Protein 2P6P (pdb70)

Radius of gyration: 27.13 Å; Cα contacts (8 Å, |Δi|>4): 1591; chains: 2; bounding box: 66×63×82 Å

Sequence (758 aa):
MRILFVAAGSPATVFALAPLATAARNAGHQVVMAANQDMGPVVTGVGLPAVATTDLPIRHFITTDREGRPEAIPSDPVAQARFTGRWFARMAASSLPRMLDFSRAWRPDLIVGGTMSYVAPLLALHLGVPHARQTWDAVDADGIHPGADAELRPELSELGLERLPAPDLFIDICPPSLRPANAAPARMMRHVATSRQCPLEPWMYTRDTRQRVLVTSGSRVAKESYDRNFDFLRGLAKDLVRWDVELIVAAPDTVAEALRAEVPQARVGWTPLDVVAPTCDLLVHHAGGVSTLTGLSAGVPQLLIPKGSVLEAPARRVADYGAAIALLPGEDSTEAIADSCQELQAKDTYARRAQDLSREISGMPLPATVVTALEQLAHHHHMRILFVAAGSPATVFALAPLATAARNAGHQVVMAANQDMGPVVTGVGLPAVATTDLPIRHFITTDREGRPEAIPSDPVAQARFTGRWFARMAASSLPRMLDFSRAWRPDLIVGGTMSYVAPLLALHLGVPHARQTWDAVDADGIHPGADAELRPELSELGLERLPAPDLFIDICPPSLRPANAAPARMMRHVATSRRQCPLEPWMYTRDTRQRVLVTSGDRNFDFLRGLAKDLVRWDVELIVAAPDTVAEALRAEVPQARVGWTPLDVVAPTCDLLVHHAGGVSTLTGLSAGVPQLLIPKGSVLEAPARRVADYGAAIALLPGEDSTEAIADSCQELQAKDDTYARRAQDLSREISGMPLPATVVTALEQLAHHHHHHH

CATH classification: 3.40.50.2000 (+1 more: 3.40.50.2000)

Foldseek 3Di:
DEEEEEFEFFLLSLQLCLQLQVLLVVVVYHYAYEYAPVCQCFNVLSPHHYHHLYPDHLVQLLQAAPVGDGDDQDDPLLSNLLSLLLSLLVSLVVSQVVVLVVCVVRVGLEYEYEPSNVVQLLSCLVPVHAYEYEYSAQFDNPSNQVSNLVNCCVSQVVSVHSGRDDHPAYEYQHQPLLHDPPDDDHQYAFRAGDGRADPDDCVLPDDDPAAEEEEEAQHLDPDGPFDWDDPLVLLQLVLCVVVVHAYEYAYHPVSQVVVCVSRVVHHGDHDGCLSRLLVHQEYETQQDRHNVSSNLLSLHAYEHEHGGSSRQSSVVSLVVLPQYHYQYPPRDDSVSVSVRCVCSNPPCSNSVSSVVSSVSSVPRHHSSVCSVVRVVSSVVSD/DEEEEEFEQALLSLQLCLQLQVLLVVVVYHYEYEYAPVCCVSNVLSPHHYDHLYPDHLVVQQFADPVGHGDDQDDDLLSNLLSQLLSLLSSLVVSLVVVLVVCVVRVGQEYEYEPSNVVRLLSCLVSVHAYEYEYSAQFDSVSNQVSSLVNCCVSQVVSVHRGRDDGLAYEYQDQPLLHDPPDDDHQYAFRQGDFRDDPDDPVLQDDDPAAEEEEEQLVCSQVVCLLVLVVCVVVVHAYEYEDDPVCQVVSCVSRVSHHGDDDRCSRRLLVHQEYENAAHRDHVSSNLLSLHAYEYEYDGSSVQVSQVSCVVLPQYHYQYPPRPDVVNVNVRVVCSNDPDSNSVSSPVSSVSSVPIHYSSVVSVVVVVSSCVSPPD

InterPro domains:
  IPR002213 UDP-glucuronosyl/UDP-glucosyltransferase [cd03784] (1-361)
  IPR010610 Erythromycin biosynthesis protein CIII-like, C-terminal domain [PF06722] (225-364)
  IPR048284 Erythromycin biosynthesis protein CIII-like, N-terminal domain [PF21036] (10-205)
  IPR050426 Glycosyltransferase 28 [PTHR48050] (255-361)

B-factor: mean 30.1, std 6.93, range [12.43, 59.09]

Secondary structure (DSSP, 8-state):
-EEEEE--SSHHHHHHHHHHHHHHHHTT-EEEEEE-GGGHHHHHHTT--EEES-SS-HHHHHHB-TTS-B-PPP-SHHHHHHHHHHHHHHHHHHHHHHHHHHHHHH--SEEEEETT-THHHHHHHHHT--EEEE--SS---TTTHHHHHHHTHHHHHHTT-SSPPPPSEEEE-S-GGGS-TTSPP-EE----------B--HHHH---SS-EEEEE-SSSSS--SS----TTHHHHHHHHHTTT-EEEEE--HHHHHHHHHH-TTSEEE---HHHHGGG-SEEEE-S-TTHHHHHHHTT--EEE---SHHHHHHHHHHHHHTSEEE--TT---HHHHHHHHHHHHH-HHHHHHHHHHHHHHHTSPPHHHHHHHHHHHHHHH-/-EEEEE--SSHHHHHHHHHHHHHHHHTT-EEEEEE-GGGHHHHHTTT--EEES-SS-GGGGSPB-TTSPBPPPPSSHHHHHHHHHHHHHHHHHHHHHHHHHHHHHH--SEEEEETT-THHHHHHHHHT--EEEE-SSS---TTTHHHHHHHTHHHHHHTT-SSPPPPSEEEE-S-GGGS-SS----EE----------B--GGGG---SS-EEEEEE--HHHHHHHHHHHHHHHTT-EEEEE--HHHHHHHHHH-TTSEES---HHHHGGG-SEEEEEES-S-HHHHHHHT--EEEEE-SHHHHHHHHHHHHHTSEEE--TTT--HHHHHHHHHHHHH-HHHHHHHHHHHHHHHTSPPHHHHHHHHHHHHHHHH--

Solvent-accessible surface area: 30143 Å² total; per-residue (Å²): 62,72,0,0,0,2,2,5,1,1,0,8,8,0,4,5,0,0,5,0,0,1,5,0,19,3,12,27,23,61,9,1,0,0,1,2,99,54,0,10,72,8,0,19,7,1,7,0,10,3,16,28,8,10,71,72,56,2,160,72,7,31,50,26,27,98,119,59,135,126,47,89,95,40,103,83,86,92,35,33,10,93,4,18,0,60,11,9,0,8,12,6,11,60,3,12,86,105,0,21,99,18,3,142,56,13,180,10,41,0,0,0,0,2,8,15,6,1,4,0,2,0,0,11,72,60,47,62,21,0,6,0,19,0,13,16,24,18,28,39,17,105,17,1,47,53,4,0,19,53,29,0,139,80,26,1,67,143,48,69,61,139,163,19,50,87,32,76,26,38,0,11,3,7,0,61,60,5,63,37,116,116,36,55,130,35,105,78,2,40,7,8,23,6,5,84,24,33,91,21,95,86,32,6,18,60,125,74,143,99,59,5,0,1,0,1,2,13,1,51,30,88,60,13,44,24,106,40,68,14,102,25,0,102,12,4,1,129,47,8,76,192,102,91,10,14,12,2,1,1,0,8,107,116,51,1,107,55,5,107,82,102,1,91,103,18,109,19,19,53,8,1,9,19,18,0,0,43,14,10,59,0,0,0,4,3,11,1,22,14,4,21,5,4,0,0,28,33,9,5,8,0,0,0,3,0,59,29,20,32,15,41,53,16,2,80,67,5,24,113,46,18,0,2,31,6,14,28,83,82,73,46,53,70,115,28,8,19,86,10,0,88,61,6,19,68,117,121,66,28,28,125,60,0,83,27,0,23,144,46,2,57,65,8,51,50,0,28,68,0,4,65,6,0,60,90,22,5,139,137,99,120,61,50,0,0,0,2,2,4,9,47,35,32,13,0,32,9,0,0,3,0,0,0,4,0,19,3,11,25,22,58,7,5,0,0,1,3,94,81,22,10,96,8,0,24,20,2,2,0,11,3,17,25,11,14,78,90,59,25,168,130,20,32,69,62,50,246,144,42,171,91,78,86,114,50,103,72,85,108,28,28,11,98,32,23,0,87,42,26,0,49,16,5,23,67,5,14,89,109,1,20,103,15,0,128,24,11,148,5,55,0,0,0,0,2,10,14,8,1,5,0,4,0,0,3,64,61,45,46,30,5,9,0,19,0,11,29,36,25,27,83,11,93,34,4,45,59,0,0,16,20,43,0,89,81,43,0,70,140,47,69,62,118,151,20,56,86,30,86,32,48,0,10,3,5,0,69,61,6,39,48,116,121,29,57,128,25,91,38,2,40,13,11,19,15,11,133,24,26,73,20,64,81,34,1,47,71,95,70,144,77,82,1,1,0,1,7,6,46,134,199,52,42,99,28,4,85,31,5,0,78,24,10,32,185,174,99,12,12,3,0,1,24,14,76,126,127,41,7,131,47,0,93,80,69,0,95,115,7,112,9,13,180,26,6,24,21,21,0,2,60,30,9,43,0,0,0,12,16,26,29,49,40,20,32,0,12,0,0,31,29,12,5,12,0,0,4,0,9,75,25,21,33,54,36,66,22,4,137,106,2,30,127,60,13,0,2,28,17,15,23,70,82,86,36,53,82,122,29,15,33,86,10,8,89,69,4,44,77,106,82,70,44,37,140,73,0,98,35,0,26,151,46,1,54,70,14,58,53,0,29,64,0,3,62,5,0,61,80,34,8,93,119,87,112,91,213

Organism: Streptomyces fradiae (NCBI:txid1906)

Structure (mmCIF, N/CA/C/O backbone):
data_2P6P
#
_entry.id   2P6P
#
_cell.length_a   65.872
_cell.length_b   78.904
_cell.length_c   133.958
_cell.angle_alpha   90.00
_cell.angle_beta   90.00
_cell.angle_gamma   90.00
#
_symmetry.space_group_name_H-M   'P 21 21 21'
#
loop_
_entity.id
_entity.type
_entity.pdbx_description
1 polymer 'Glycosyl transferase'
2 non-polymer GLYCEROL
3 water water
#
loop_
_atom_site.group_PDB
_atom_site.id
_atom_site.type_symbol
_atom_site.label_atom_id
_atom_site.label_alt_id
_atom_site.label_comp_id
_atom_site.label_asym_id
_atom_site.label_entity_id
_atom_site.label_seq_id
_atom_site.pdbx_PDB_ins_code
_atom_site.Cartn_x
_atom_site.Cartn_y
_atom_site.Cartn_z
_atom_site.occupancy
_atom_site.B_iso_or_equiv
_atom_site.auth_seq_id
_atom_site.auth_comp_id
_atom_site.auth_asym_id
_atom_site.auth_atom_id
_atom_site.pdbx_PDB_model_num
ATOM 1 N N . MET A 1 1 ? 40.102 18.745 73.233 1.00 29.54 1 MET A N 1
ATOM 2 C CA . MET A 1 1 ? 41.108 18.934 72.149 1.00 31.26 1 MET A CA 1
ATOM 3 C C . MET A 1 1 ? 41.575 20.395 72.095 1.00 29.22 1 MET A C 1
ATOM 4 O O . MET A 1 1 ? 41.047 21.257 72.819 1.00 28.11 1 MET A O 1
ATOM 9 N N . ARG A 1 2 ? 42.571 20.643 71.247 1.00 26.70 2 ARG A N 1
ATOM 10 C CA . ARG A 1 2 ? 43.219 21.944 71.186 1.00 26.21 2 ARG A CA 1
ATOM 11 C C . ARG A 1 2 ? 42.791 22.634 69.911 1.00 25.20 2 ARG A C 1
ATOM 12 O O . ARG A 1 2 ? 43.030 22.104 68.828 1.00 24.37 2 ARG A O 1
ATOM 20 N N . ILE A 1 3 ? 42.142 23.800 70.023 1.00 25.78 3 ILE A N 1
ATOM 21 C CA . ILE A 1 3 ? 41.615 24.473 68.805 1.00 25.29 3 ILE A CA 1
ATOM 22 C C . ILE A 1 3 ? 42.193 25.874 68.666 1.00 25.66 3 ILE A C 1
ATOM 23 O O . ILE A 1 3 ? 42.133 26.693 69.591 1.00 25.58 3 ILE A O 1
ATOM 28 N N . LEU A 1 4 ? 42.777 26.133 67.510 1.00 25.22 4 LEU A N 1
ATOM 29 C CA . LEU A 1 4 ? 43.265 27.452 67.192 1.00 25.77 4 LEU A CA 1
ATOM 30 C C . LEU A 1 4 ? 42.215 28.151 66.316 1.00 26.20 4 LEU A C 1
ATOM 31 O O . LEU A 1 4 ? 41.895 27.694 65.191 1.00 27.49 4 LEU A O 1
ATOM 36 N N . PHE A 1 5 ? 41.631 29.215 66.858 1.00 26.50 5 PHE A N 1
ATOM 37 C CA . PHE A 1 5 ? 40.802 30.135 66.085 1.00 26.57 5 PHE A CA 1
ATOM 38 C C . PHE A 1 5 ? 41.646 31.240 65.508 1.00 26.43 5 PHE A C 1
ATOM 39 O O . PHE A 1 5 ? 42.554 31.722 66.176 1.00 27.92 5 PHE A O 1
ATOM 47 N N . VAL A 1 6 ? 41.345 31.653 64.282 1.00 26.32 6 VAL A N 1
ATOM 48 C CA . VAL A 1 6 ? 42.080 32.769 63.647 1.00 26.52 6 VAL A CA 1
ATOM 49 C C . VAL A 1 6 ? 41.083 33.818 63.163 1.00 26.21 6 VAL A C 1
ATOM 50 O O . VAL A 1 6 ? 40.320 33.571 62.210 1.00 26.23 6 VAL A O 1
ATOM 54 N N . ALA A 1 7 ? 41.075 34.975 63.814 1.00 26.02 7 ALA A N 1
ATOM 55 C CA . ALA A 1 7 ? 40.215 36.086 63.378 1.00 27.30 7 ALA A CA 1
ATOM 56 C C . ALA A 1 7 ? 41.049 36.919 62.368 1.00 27.46 7 ALA A C 1
ATOM 57 O O . ALA A 1 7 ? 41.731 36.350 61.496 1.00 28.70 7 ALA A O 1
ATOM 59 N N . ALA A 1 8 ? 41.025 38.232 62.439 1.00 27.79 8 ALA A N 1
ATOM 60 C CA . ALA A 1 8 ? 41.876 39.004 61.552 1.00 27.62 8 ALA A CA 1
ATOM 61 C C . ALA A 1 8 ? 42.214 40.329 62.243 1.00 28.52 8 ALA A C 1
ATOM 62 O O . ALA A 1 8 ? 42.567 40.326 63.429 1.00 29.27 8 ALA A O 1
ATOM 64 N N . GLY A 1 9 ? 42.063 41.453 61.550 1.00 26.91 9 GLY A N 1
ATOM 65 C CA . GLY A 1 9 ? 42.675 42.689 62.007 1.00 27.17 9 GLY A CA 1
ATOM 66 C C . GLY A 1 9 ? 41.715 43.760 62.482 1.00 27.76 9 GLY A C 1
ATOM 67 O O . GLY A 1 9 ? 42.135 44.904 62.745 1.00 27.46 9 GLY A O 1
ATOM 68 N N . SER A 1 10 ? 40.430 43.412 62.580 1.00 26.94 10 SER A N 1
ATOM 69 C CA . SER A 1 10 ? 39.437 44.390 63.063 1.00 28.28 10 SER A CA 1
ATOM 70 C C . SER A 1 10 ? 38.512 43.757 64.102 1.00 27.22 10 SER A C 1
ATOM 71 O O . SER A 1 10 ? 38.329 42.513 64.102 1.00 28.60 10 SER A O 1
ATOM 74 N N . PRO A 1 11 ? 37.934 44.569 64.989 1.00 26.98 11 PRO A N 1
ATOM 75 C CA . PRO A 1 11 ? 37.144 43.938 66.072 1.00 26.83 11 PRO A CA 1
ATOM 76 C C . PRO A 1 11 ? 35.972 43.056 65.673 1.00 27.77 11 PRO A C 1
ATOM 77 O O . PRO A 1 11 ? 35.739 42.049 66.354 1.00 28.21 11 PRO A O 1
ATOM 81 N N . ALA A 1 12 ? 35.235 43.384 64.607 1.00 26.89 12 ALA A N 1
ATOM 82 C CA . ALA A 1 12 ? 34.123 42.533 64.192 1.00 28.12 12 ALA A CA 1
ATOM 83 C C . ALA A 1 12 ? 34.528 41.135 63.763 1.00 27.88 12 ALA A C 1
ATOM 84 O O . ALA A 1 12 ? 33.722 40.208 63.863 1.00 28.38 12 ALA A O 1
ATOM 86 N N . THR A 1 13 ? 35.779 40.972 63.313 1.00 27.87 13 THR A N 1
ATOM 87 C CA . THR A 1 13 ? 36.311 39.641 63.003 1.00 26.63 13 THR A CA 1
ATOM 88 C C . THR A 1 13 ? 36.455 38.749 64.270 1.00 27.19 13 THR A C 1
ATOM 89 O O . THR A 1 13 ? 36.208 37.537 64.225 1.00 27.53 13 THR A O 1
ATOM 93 N N . VAL A 1 14 ? 36.864 39.361 65.372 1.00 25.94 14 VAL A N 1
ATOM 94 C CA . VAL A 1 14 ? 36.892 38.692 66.686 1.00 25.97 14 VAL A CA 1
ATOM 95 C C . VAL A 1 14 ? 35.466 38.397 67.169 1.00 26.57 14 VAL A C 1
ATOM 96 O O . VAL A 1 14 ? 35.135 37.235 67.473 1.00 26.34 14 VAL A O 1
ATOM 100 N N . PHE A 1 15 ? 34.638 39.449 67.223 1.00 26.42 15 PHE A N 1
ATOM 101 C CA . PHE A 1 15 ? 33.264 39.350 67.719 1.00 27.06 15 PHE A CA 1
ATOM 102 C C . PHE A 1 15 ? 32.469 38.270 66.982 1.00 27.28 15 PHE A C 1
ATOM 103 O O . PHE A 1 15 ? 31.744 37.542 67.610 1.00 26.82 15 PHE A O 1
ATOM 111 N N . ALA A 1 16 ? 32.636 38.165 65.662 1.00 26.44 16 ALA A N 1
ATOM 112 C CA . ALA A 1 16 ? 31.908 37.171 64.858 1.00 27.46 16 ALA A CA 1
ATOM 113 C C . ALA A 1 16 ? 32.262 35.739 65.212 1.00 28.01 16 ALA A C 1
ATOM 114 O O . ALA A 1 16 ? 31.399 34.867 65.137 1.00 28.23 16 ALA A O 1
ATOM 116 N N . LEU A 1 17 ? 33.514 35.508 65.605 1.00 27.36 17 LEU A N 1
ATOM 117 C CA . LEU A 1 17 ? 34.021 34.159 65.885 1.00 28.57 17 LEU A CA 1
ATOM 118 C C . LEU A 1 17 ? 33.913 33.796 67.361 1.00 27.57 17 LEU A C 1
ATOM 119 O O . LEU A 1 17 ? 34.021 32.615 67.706 1.00 28.33 17 LEU A O 1
ATOM 124 N N . ALA A 1 18 ? 33.686 34.810 68.218 1.00 27.03 18 ALA A N 1
ATOM 125 C CA . ALA A 1 18 ? 33.721 34.6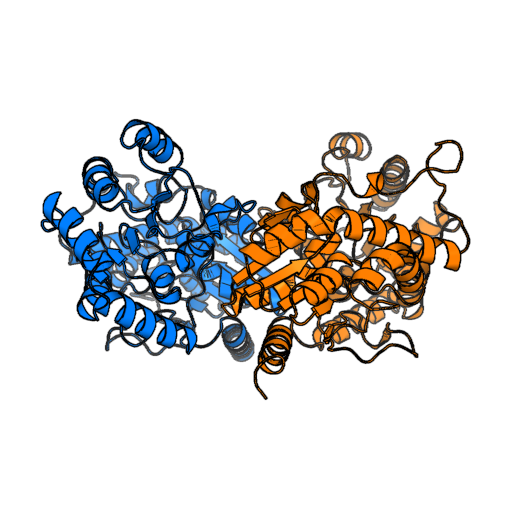12 69.678 1.00 26.77 18 ALA A CA 1
ATOM 126 C C . ALA A 1 18 ? 32.620 33.669 70.234 1.00 26.63 18 ALA A C 1
ATOM 127 O O . ALA A 1 18 ? 32.892 32.896 71.165 1.00 25.88 18 ALA A O 1
ATOM 129 N N . PRO A 1 19 ? 31.385 33.739 69.695 1.00 26.72 19 PRO A N 1
ATOM 130 C CA . PRO A 1 19 ? 30.385 32.774 70.186 1.00 26.27 19 PRO A CA 1
ATOM 131 C C . PRO A 1 19 ? 30.831 31.292 70.046 1.00 25.89 19 PRO A C 1
ATOM 132 O O . PRO A 1 19 ? 30.774 30.550 71.020 1.00 24.86 19 PRO A O 1
ATOM 136 N N . LEU A 1 20 ? 31.331 30.901 68.879 1.00 25.58 20 LEU A N 1
ATOM 137 C CA . LEU A 1 20 ? 31.761 29.516 68.674 1.00 26.53 20 LEU A CA 1
ATOM 138 C C . LEU A 1 20 ? 33.041 29.206 69.477 1.00 26.89 20 LEU A C 1
ATOM 139 O O . LEU A 1 20 ? 33.206 28.116 70.035 1.00 26.37 20 LEU A O 1
ATOM 144 N N . ALA A 1 21 ? 33.924 30.207 69.565 1.00 27.12 21 ALA A N 1
ATOM 145 C CA . ALA A 1 21 ? 35.199 30.054 70.260 1.00 26.47 21 ALA A CA 1
ATOM 146 C C . ALA A 1 21 ? 34.973 29.897 71.757 1.00 26.23 21 ALA A C 1
ATOM 147 O O . ALA A 1 21 ? 35.557 29.015 72.384 1.00 26.58 21 ALA A O 1
ATOM 149 N N . THR A 1 22 ? 34.077 30.699 72.331 1.00 25.52 22 THR A N 1
ATOM 150 C CA . THR A 1 22 ? 33.799 30.553 73.763 1.00 24.34 22 THR A CA 1
ATOM 151 C C . THR A 1 22 ? 32.931 29.334 74.016 1.00 23.65 22 THR A C 1
ATOM 152 O O . THR A 1 22 ? 33.044 28.703 75.030 1.00 24.57 22 THR A O 1
ATOM 156 N N . ALA A 1 23 ? 32.072 28.985 73.074 1.00 23.83 23 ALA A N 1
ATOM 157 C CA . ALA A 1 23 ? 31.294 27.742 73.233 1.00 22.83 23 ALA A CA 1
ATOM 158 C C . ALA A 1 23 ? 32.246 26.545 73.269 1.00 23.22 23 ALA A C 1
ATOM 159 O O . ALA A 1 23 ? 32.049 25.591 74.022 1.00 20.75 23 ALA A O 1
ATOM 161 N N . ALA A 1 24 ? 33.272 26.584 72.413 1.00 23.47 24 ALA A N 1
ATOM 162 C CA . ALA A 1 24 ? 34.280 25.498 72.432 1.00 24.27 24 ALA A CA 1
ATOM 163 C C . ALA A 1 24 ? 35.021 25.460 73.769 1.00 24.03 24 ALA A C 1
ATOM 164 O O . ALA A 1 24 ? 35.188 24.401 74.337 1.00 24.99 24 ALA A O 1
ATOM 166 N N . ARG A 1 25 ? 35.416 26.616 74.293 1.00 24.19 25 ARG A N 1
ATOM 167 C CA . ARG A 1 25 ? 36.047 26.700 75.609 1.00 24.60 25 ARG A CA 1
ATOM 168 C C . ARG A 1 25 ? 35.072 26.164 76.669 1.00 23.84 25 ARG A C 1
ATOM 169 O O . ARG A 1 25 ? 35.433 25.349 77.530 1.00 24.31 25 ARG A O 1
ATOM 177 N N . ASN A 1 26 ? 33.809 26.572 76.581 1.00 24.68 26 ASN A N 1
ATOM 178 C CA . ASN A 1 26 ? 32.780 26.063 77.529 1.00 24.62 26 ASN A CA 1
ATOM 179 C C . ASN A 1 26 ? 32.555 24.560 77.452 1.00 25.12 26 ASN A C 1
ATOM 180 O O . ASN A 1 26 ? 31.918 23.988 78.329 1.00 24.90 26 ASN A O 1
ATOM 185 N N . ALA A 1 27 ? 33.022 23.922 76.378 1.00 25.80 27 ALA A N 1
ATOM 186 C CA . ALA A 1 27 ? 32.891 22.443 76.229 1.00 25.20 27 ALA A CA 1
ATOM 187 C C . ALA A 1 27 ? 34.114 21.723 76.719 1.00 26.46 27 ALA A C 1
ATOM 188 O O . ALA A 1 27 ? 34.214 20.508 76.581 1.00 26.37 27 ALA A O 1
ATOM 190 N N . GLY A 1 28 ? 35.073 22.456 77.264 1.00 26.66 28 GLY A N 1
ATOM 191 C CA . GLY A 1 28 ? 36.230 21.791 77.871 1.00 27.08 28 GLY A CA 1
ATOM 192 C C . GLY A 1 28 ? 37.472 21.783 76.995 1.00 27.65 28 GLY A C 1
ATOM 193 O O . GLY A 1 28 ? 38.491 21.212 77.389 1.00 28.67 28 GLY A O 1
ATOM 194 N N . HIS A 1 29 ? 37.417 22.441 75.827 1.00 26.50 29 HIS A N 1
ATOM 195 C CA . HIS A 1 29 ? 38.562 22.427 74.898 1.00 26.39 29 HIS A CA 1
ATOM 196 C C . HIS A 1 29 ? 39.580 23.513 75.252 1.00 26.37 29 HIS A C 1
ATOM 197 O O . HIS A 1 29 ? 39.245 24.502 75.889 1.00 25.53 29 HIS A O 1
ATOM 204 N N . GLN A 1 30 ? 40.846 23.291 74.897 1.00 25.56 30 GLN A N 1
ATOM 205 C CA . GLN A 1 30 ? 41.848 24.347 75.027 1.00 25.69 30 GLN A CA 1
ATOM 206 C C . GLN A 1 30 ? 41.705 25.162 73.764 1.00 25.24 30 GLN A C 1
ATOM 207 O O . GLN A 1 30 ? 41.832 24.615 72.666 1.00 24.64 30 GLN A O 1
ATOM 213 N N . VAL A 1 31 ? 41.469 26.462 73.929 1.00 25.18 31 VAL A N 1
ATOM 214 C CA . VAL A 1 31 ? 41.147 27.359 72.823 1.00 26.17 31 VAL A CA 1
ATOM 215 C C . VAL A 1 31 ? 42.040 28.601 72.920 1.00 27.07 31 VAL A C 1
ATOM 216 O O . VAL A 1 31 ? 42.221 29.178 74.027 1.00 26.45 31 VAL A O 1
ATOM 220 N N . VAL A 1 32 ? 42.624 28.994 71.783 1.00 26.19 32 VAL A N 1
ATOM 221 C CA . VAL A 1 32 ? 43.359 30.260 71.683 1.00 26.85 32 VAL A CA 1
ATOM 222 C C . VAL A 1 32 ? 42.850 30.957 70.434 1.00 26.39 32 VAL A C 1
ATOM 223 O O . VAL A 1 32 ? 42.472 30.287 69.474 1.00 26.62 32 VAL A O 1
ATOM 227 N N . MET A 1 33 ? 42.877 32.277 70.428 1.00 25.55 33 MET A N 1
ATOM 228 C CA . MET A 1 33 ? 42.526 33.012 69.210 1.00 25.82 33 MET A CA 1
ATOM 229 C C . MET A 1 33 ? 43.659 33.887 68.714 1.00 25.11 33 MET A C 1
ATOM 230 O O . MET A 1 33 ? 44.162 34.748 69.446 1.00 25.42 33 MET A O 1
ATOM 235 N N . ALA A 1 34 ? 43.977 33.755 67.428 1.00 25.35 34 ALA A N 1
ATOM 236 C CA . ALA A 1 34 ? 45.063 34.516 66.823 1.00 24.84 34 ALA A CA 1
ATOM 237 C C . ALA A 1 34 ? 44.453 35.694 66.049 1.00 25.19 34 ALA A C 1
ATOM 238 O O . ALA A 1 34 ? 43.396 35.552 65.362 1.00 25.67 34 ALA A O 1
ATOM 240 N N . ALA A 1 35 ? 45.071 36.863 66.163 1.00 23.95 35 ALA A N 1
ATOM 241 C CA . ALA A 1 35 ? 44.573 38.067 65.438 1.00 25.93 35 ALA A CA 1
ATOM 242 C C . ALA A 1 35 ? 45.754 39.030 65.336 1.00 24.84 35 ALA A C 1
ATOM 243 O O . ALA A 1 35 ? 46.759 38.795 65.971 1.00 25.13 35 ALA A O 1
ATOM 245 N N . ASN A 1 36 ? 45.646 40.109 64.563 1.00 25.62 36 ASN A N 1
ATOM 246 C CA . ASN A 1 36 ? 46.740 41.101 64.577 1.00 25.41 36 ASN A CA 1
ATOM 247 C C . ASN A 1 36 ? 47.008 41.521 66.009 1.00 25.27 36 ASN A C 1
ATOM 248 O O . ASN A 1 36 ? 46.111 41.482 66.855 1.00 25.36 36 ASN A O 1
ATOM 253 N N . GLN A 1 37 ? 48.228 41.964 66.287 1.00 24.54 37 GLN A N 1
ATOM 254 C CA . GLN A 1 37 ? 48.615 42.346 67.639 1.00 24.81 37 GLN A CA 1
ATOM 255 C C . GLN A 1 37 ? 47.683 43.390 68.266 1.00 25.79 37 GLN A C 1
ATOM 256 O O . GLN A 1 37 ? 47.387 43.318 69.478 1.00 24.50 37 GLN A O 1
ATOM 262 N N . ASP A 1 38 ? 47.231 44.366 67.461 1.00 25.48 38 ASP A N 1
ATOM 263 C CA . ASP A 1 38 ? 46.375 45.430 68.003 1.00 26.42 38 ASP A CA 1
ATOM 264 C C . ASP A 1 38 ? 44.948 44.947 68.323 1.00 26.86 38 ASP A C 1
ATOM 265 O O . ASP A 1 38 ? 44.173 45.686 68.951 1.00 26.91 38 ASP A O 1
ATOM 270 N N . MET A 1 39 ? 44.605 43.717 67.902 1.00 25.83 39 MET A N 1
ATOM 271 C CA . MET A 1 39 ? 43.324 43.128 68.284 1.00 25.92 39 MET A CA 1
ATOM 272 C C . MET A 1 39 ? 43.459 42.339 69.585 1.00 26.37 39 MET A C 1
ATOM 273 O O . MET A 1 39 ? 42.485 41.750 70.069 1.00 26.05 39 MET A O 1
ATOM 278 N N . GLY A 1 40 ? 44.675 42.289 70.111 1.00 25.70 40 GLY A N 1
ATOM 279 C CA . GLY A 1 40 ? 44.961 41.545 71.346 1.00 26.49 40 GLY A CA 1
ATOM 280 C C . GLY A 1 40 ? 43.975 41.792 72.478 1.00 27.05 40 GLY A C 1
ATOM 281 O O . GLY A 1 40 ? 43.386 40.827 73.008 1.00 26.26 40 GLY A O 1
ATOM 282 N N . PRO A 1 41 ? 43.755 43.073 72.843 1.00 25.78 41 PRO A N 1
ATOM 283 C CA . PRO A 1 41 ? 42.791 43.372 73.901 1.00 26.32 41 PRO A CA 1
ATOM 284 C C . PRO A 1 41 ? 41.338 43.104 73.526 1.00 26.84 41 PRO A C 1
ATOM 285 O O . PRO A 1 41 ? 40.498 42.930 74.416 1.00 27.42 41 PRO A O 1
ATOM 289 N N . VAL A 1 42 ? 41.040 43.063 72.235 1.00 25.70 42 VAL A N 1
ATOM 290 C CA . VAL A 1 42 ? 39.716 42.689 71.787 1.00 26.95 42 VAL A CA 1
ATOM 291 C C . VAL A 1 42 ? 39.512 41.194 72.065 1.00 25.94 42 VAL A C 1
ATOM 292 O O . VAL A 1 42 ? 38.503 40.795 72.637 1.00 26.20 42 VAL A O 1
ATOM 296 N N . VAL A 1 43 ? 40.511 40.384 71.731 1.00 26.19 43 VAL A N 1
ATOM 297 C CA . VAL A 1 43 ? 40.465 38.953 71.988 1.00 26.04 43 VAL A CA 1
ATOM 298 C C . VAL A 1 43 ? 40.368 38.649 73.495 1.00 26.31 43 VAL A C 1
ATOM 299 O O . VAL A 1 43 ? 39.497 37.895 73.919 1.00 27.02 43 VAL A O 1
ATOM 303 N N . THR A 1 44 ? 41.229 39.250 74.308 1.00 25.59 44 THR A N 1
ATOM 304 C CA . THR A 1 44 ? 41.221 38.937 75.726 1.00 26.19 44 THR A CA 1
ATOM 305 C C . THR A 1 44 ? 39.936 39.498 76.381 1.00 27.85 44 THR A C 1
ATOM 306 O O . THR A 1 44 ? 39.453 38.922 77.377 1.00 27.85 44 THR A O 1
ATOM 310 N N . GLY A 1 45 ? 39.372 40.574 75.813 1.00 27.71 45 GLY A N 1
ATOM 311 C CA . GLY A 1 45 ? 38.090 41.144 76.277 1.00 29.38 45 GLY A CA 1
ATOM 312 C C . GLY A 1 45 ? 36.865 40.256 76.016 1.00 30.53 45 GLY A C 1
ATOM 313 O O . GLY A 1 45 ? 35.829 40.464 76.611 1.00 32.58 45 GLY A O 1
ATOM 314 N N . VAL A 1 46 ? 36.954 39.268 75.135 1.00 30.44 46 VAL A N 1
ATOM 315 C CA . VAL A 1 46 ? 35.849 38.300 74.984 1.00 30.68 46 VAL A CA 1
ATOM 316 C C . VAL A 1 46 ? 36.086 37.062 75.822 1.00 31.09 46 VAL A C 1
ATOM 317 O O . VAL A 1 46 ? 35.284 36.133 75.795 1.00 31.14 46 VAL A O 1
ATOM 321 N N . GLY A 1 47 ? 37.189 37.075 76.584 1.00 30.12 47 GLY A N 1
ATOM 322 C CA . GLY A 1 47 ? 37.523 36.011 77.534 1.00 30.38 47 GLY A CA 1
ATOM 323 C C . GLY A 1 47 ? 38.421 34.924 76.983 1.00 30.05 47 GLY A C 1
ATOM 324 O O . GLY A 1 47 ? 38.425 33.804 77.501 1.00 30.59 47 GLY A O 1
ATOM 325 N N . LEU A 1 48 ? 39.173 35.247 75.928 1.00 28.60 48 LEU A N 1
ATOM 326 C CA . LEU A 1 48 ? 40.043 34.259 75.262 1.00 27.88 48 LEU A CA 1
ATOM 327 C C . LEU A 1 48 ? 41.539 34.646 75.290 1.00 26.47 48 LEU A C 1
ATOM 328 O O . LEU A 1 48 ? 41.865 35.816 75.305 1.00 25.06 48 LEU A O 1
ATOM 333 N N . PRO A 1 49 ? 42.451 33.645 75.340 1.00 26.29 49 PRO A N 1
ATOM 334 C CA . PRO A 1 49 ? 43.897 33.951 75.269 1.00 25.65 49 PRO A CA 1
ATOM 335 C C . PRO A 1 49 ? 44.243 34.414 73.849 1.00 25.32 49 PRO A C 1
ATOM 336 O O . PRO A 1 49 ? 43.687 33.875 72.885 1.00 26.00 49 PRO A O 1
ATOM 340 N N . ALA A 1 50 ? 45.099 35.433 73.728 1.00 25.44 50 ALA A N 1
ATOM 341 C CA . ALA A 1 50 ? 45.375 36.053 72.433 1.00 25.46 50 ALA A CA 1
ATOM 342 C C . ALA A 1 50 ? 46.799 35.723 71.935 1.00 25.88 50 ALA A C 1
ATOM 343 O O . ALA A 1 50 ? 47.774 35.716 72.699 1.00 24.53 50 ALA A O 1
ATOM 345 N N . VAL A 1 51 ? 46.879 35.490 70.639 1.00 25.73 51 VAL A N 1
ATOM 346 C CA . VAL A 1 51 ? 48.134 35.282 69.951 1.00 27.51 51 VAL A CA 1
ATOM 347 C C . VAL A 1 51 ? 48.161 36.326 68.811 1.00 27.54 51 VAL A C 1
ATOM 348 O O . VAL A 1 51 ? 47.112 36.616 68.245 1.00 26.22 51 VAL A O 1
ATOM 352 N N . ALA A 1 52 ? 49.325 36.904 68.511 1.00 26.91 52 ALA A N 1
ATOM 353 C CA . ALA A 1 52 ? 49.486 37.843 67.369 1.00 27.58 52 ALA A CA 1
ATOM 354 C C . ALA A 1 52 ? 49.980 37.140 66.102 1.00 27.98 52 ALA A C 1
ATOM 355 O O . ALA A 1 52 ? 51.125 36.632 66.076 1.00 29.42 52 ALA A O 1
ATOM 357 N N . THR A 1 53 ? 49.152 37.142 65.065 1.00 27.48 53 THR A N 1
ATOM 358 C CA . THR A 1 53 ? 49.517 36.632 63.740 1.00 27.39 53 THR A CA 1
ATOM 359 C C . THR A 1 53 ? 50.655 37.499 63.164 1.00 26.31 53 THR A C 1
ATOM 360 O O . THR A 1 53 ? 51.563 37.000 62.505 1.00 26.15 53 THR A O 1
ATOM 364 N N . THR A 1 54 ? 50.550 38.803 63.417 1.00 27.62 54 THR A N 1
ATOM 365 C CA . THR A 1 54 ? 51.466 39.839 62.955 1.00 28.42 54 THR A CA 1
ATOM 366 C C . THR A 1 54 ? 51.367 41.066 63.847 1.00 28.68 54 THR A C 1
ATOM 367 O O . THR A 1 54 ? 50.326 41.333 64.442 1.00 28.00 54 THR A O 1
ATOM 371 N N . ASP A 1 55 ? 52.450 41.824 63.929 1.00 28.89 55 ASP A N 1
ATOM 372 C CA . ASP A 1 55 ? 52.451 43.066 64.715 1.00 29.71 55 ASP A CA 1
ATOM 373 C C . ASP A 1 55 ? 52.033 44.295 63.906 1.00 29.86 55 ASP A C 1
ATOM 374 O O . ASP A 1 55 ? 51.984 45.414 64.431 1.00 29.09 55 ASP A O 1
ATOM 379 N N . LEU A 1 56 ? 51.759 44.085 62.622 1.00 29.16 56 LEU A N 1
ATOM 380 C CA . LEU A 1 56 ? 51.379 45.196 61.736 1.00 29.20 56 LEU A CA 1
ATOM 381 C C . LEU A 1 56 ? 49.849 45.317 61.708 1.00 28.86 56 LEU A C 1
ATOM 382 O O . LEU A 1 56 ? 49.155 44.298 61.705 1.00 28.96 56 LEU A O 1
ATOM 387 N N . PRO A 1 57 ? 49.326 46.545 61.710 1.00 28.00 57 PRO A N 1
ATOM 388 C CA . PRO A 1 57 ? 47.862 46.679 61.682 1.00 27.60 57 PRO A CA 1
ATOM 389 C C . PRO A 1 57 ? 47.336 46.531 60.266 1.00 27.05 57 PRO A C 1
ATOM 390 O O . PRO A 1 57 ? 48.136 46.526 59.308 1.00 26.52 57 PRO A O 1
ATOM 394 N N . ILE A 1 58 ? 46.012 46.446 60.118 1.00 26.29 58 ILE A N 1
ATOM 395 C CA . ILE A 1 58 ? 45.440 46.270 58.786 1.00 25.44 58 ILE A CA 1
ATOM 396 C C . ILE A 1 58 ? 45.765 47.427 57.841 1.00 25.96 58 ILE A C 1
ATOM 397 O O . ILE A 1 58 ? 45.957 47.223 56.642 1.00 25.54 58 ILE A O 1
ATOM 402 N N . ARG A 1 59 ? 45.880 48.625 58.381 1.00 25.64 59 ARG A N 1
ATOM 403 C CA . ARG A 1 59 ? 46.202 49.763 57.530 1.00 26.58 59 ARG A CA 1
ATOM 404 C C . ARG A 1 59 ? 47.483 49.504 56.722 1.00 25.71 59 ARG A C 1
ATOM 405 O O . ARG A 1 59 ? 47.556 49.860 55.569 1.00 25.05 59 ARG A O 1
ATOM 413 N N . HIS A 1 60 ? 48.466 48.853 57.332 1.00 25.49 60 HIS A N 1
ATOM 414 C CA . HIS A 1 60 ? 49.689 48.512 56.605 1.00 25.79 60 HIS A CA 1
ATOM 415 C C . HIS A 1 60 ? 49.412 47.645 55.368 1.00 25.64 60 HIS A C 1
ATOM 416 O O . HIS A 1 60 ? 49.890 47.951 54.261 1.00 25.20 60 HIS A O 1
ATOM 423 N N . PHE A 1 61 ? 48.628 46.590 55.559 1.00 24.87 61 PHE A N 1
ATOM 424 C CA . PHE A 1 61 ? 48.349 45.618 54.486 1.00 25.32 61 PHE A CA 1
ATOM 425 C C . PHE A 1 61 ? 47.409 46.158 53.413 1.00 25.05 61 PHE A C 1
ATOM 426 O O . PHE A 1 61 ? 47.610 45.901 52.219 1.00 25.34 61 PHE A O 1
ATOM 434 N N . ILE A 1 62 ? 46.413 46.925 53.825 1.00 25.31 62 ILE A N 1
ATOM 435 C CA . ILE A 1 62 ? 45.545 47.637 52.879 1.00 24.99 62 ILE A CA 1
ATOM 436 C C . ILE A 1 62 ? 46.303 48.596 51.932 1.00 25.02 62 ILE A C 1
ATOM 437 O O . ILE A 1 62 ? 46.068 48.615 50.698 1.00 24.90 62 ILE A O 1
ATOM 442 N N . THR A 1 63 ? 47.216 49.383 52.504 1.00 25.11 63 THR A N 1
ATOM 443 C CA . THR A 1 63 ? 47.876 50.471 51.792 1.00 25.69 63 THR A CA 1
ATOM 444 C C . THR A 1 63 ? 49.202 50.089 51.122 1.00 25.98 63 THR A C 1
ATOM 445 O O . THR A 1 63 ? 49.752 50.896 50.369 1.00 26.00 63 THR A O 1
ATOM 449 N N . THR A 1 64 ? 49.755 48.910 51.433 1.00 25.64 64 THR A N 1
ATOM 450 C CA . THR A 1 64 ? 51.043 48.561 50.878 1.00 26.67 64 THR A CA 1
ATOM 451 C C . THR A 1 64 ? 51.153 47.146 50.339 1.00 26.34 64 THR A C 1
ATOM 452 O O . THR A 1 64 ? 50.619 46.207 50.916 1.00 25.29 64 THR A O 1
ATOM 456 N N . ASP A 1 65 ? 51.769 47.017 49.169 1.00 26.80 65 ASP A N 1
ATOM 457 C CA . ASP A 1 65 ? 51.863 45.715 48.552 1.00 28.83 65 ASP A CA 1
ATOM 458 C C . ASP A 1 65 ? 53.075 44.911 49.077 1.00 30.14 65 ASP A C 1
ATOM 459 O O . ASP A 1 65 ? 53.908 45.430 49.853 1.00 30.60 65 ASP A O 1
ATOM 464 N N . ARG A 1 66 ? 53.159 43.651 48.655 1.00 31.50 66 ARG A N 1
ATOM 465 C CA . ARG A 1 66 ? 54.245 42.742 49.077 1.00 33.48 66 ARG A CA 1
ATOM 466 C C . ARG A 1 66 ? 55.634 43.310 48.767 1.00 33.73 66 ARG A C 1
ATOM 467 O O . ARG A 1 66 ? 56.612 42.947 49.414 1.00 34.54 66 ARG A O 1
ATOM 475 N N . GLU A 1 67 ? 55.708 44.239 47.815 1.00 34.29 67 GLU A N 1
ATOM 476 C CA . GLU A 1 67 ? 56.975 44.865 47.424 1.00 34.09 67 GLU A CA 1
ATOM 477 C C . GLU A 1 67 ? 57.309 46.119 48.234 1.00 33.24 67 GLU A C 1
ATOM 478 O O . GLU A 1 67 ? 58.294 46.829 47.934 1.00 33.28 67 GLU A O 1
ATOM 484 N N . GLY A 1 68 ? 56.481 46.403 49.235 1.00 31.95 68 GLY A N 1
ATOM 485 C CA . GLY A 1 68 ? 56.610 47.602 50.059 1.00 30.84 68 GLY A CA 1
ATOM 486 C C . GLY A 1 68 ? 56.215 48.926 49.416 1.00 29.72 68 GLY A C 1
ATOM 487 O O . GLY A 1 68 ? 56.591 49.977 49.921 1.00 30.47 68 GLY A O 1
ATOM 488 N N . ARG A 1 69 ? 55.493 48.890 48.294 1.00 28.59 69 ARG A N 1
ATOM 489 C CA . ARG A 1 69 ? 55.047 50.113 47.620 1.00 27.92 69 ARG A CA 1
ATOM 490 C C . ARG A 1 69 ? 53.578 50.414 47.896 1.00 26.35 69 ARG A C 1
ATOM 491 O O . ARG A 1 69 ? 52.774 49.490 47.933 1.00 26.90 69 ARG A O 1
ATOM 499 N N . PRO A 1 70 ? 53.212 51.710 48.023 1.00 25.81 70 PRO A N 1
ATOM 500 C CA . PRO A 1 70 ? 51.804 52.104 48.209 1.00 24.79 70 PRO A CA 1
ATOM 501 C C . PRO A 1 70 ? 50.912 51.540 47.097 1.00 24.86 70 PRO A C 1
ATOM 502 O O . PRO A 1 70 ? 51.336 51.511 45.931 1.00 24.72 70 PRO A O 1
ATOM 506 N N . GLU A 1 71 ? 49.708 51.083 47.458 1.00 24.81 71 GLU A N 1
ATOM 507 C CA . GLU A 1 71 ? 48.720 50.588 46.497 1.00 25.92 71 GLU A CA 1
ATOM 508 C C . GLU A 1 71 ? 47.423 51.383 46.622 1.00 25.28 71 GLU A C 1
ATOM 509 O O . GLU A 1 71 ? 46.971 51.645 47.730 1.00 24.97 71 GLU A O 1
ATOM 515 N N . ALA A 1 72 ? 46.834 51.765 45.493 1.00 24.90 72 ALA A N 1
ATOM 516 C CA . ALA A 1 72 ? 45.562 52.500 45.491 1.00 25.44 72 ALA A CA 1
ATOM 517 C C . ALA A 1 72 ? 44.395 51.515 45.472 1.00 26.90 72 ALA A C 1
ATOM 518 O O . ALA A 1 72 ? 44.512 50.411 44.913 1.00 26.46 72 ALA A O 1
ATOM 520 N N . ILE A 1 73 ? 43.288 51.883 46.116 1.00 27.49 73 ILE A N 1
ATOM 521 C CA . ILE A 1 73 ? 42.103 51.031 46.148 1.00 27.77 73 ILE A CA 1
ATOM 522 C C . ILE A 1 73 ? 41.303 51.301 44.892 1.00 27.58 73 ILE A C 1
ATOM 523 O O . ILE A 1 73 ? 41.006 52.459 44.617 1.00 27.80 73 ILE A O 1
ATOM 528 N N . PRO A 1 74 ? 40.986 50.257 44.091 1.00 26.80 74 PRO A N 1
ATOM 529 C CA . PRO A 1 74 ? 40.246 50.554 42.868 1.00 27.00 74 PRO A CA 1
ATOM 530 C C . PRO A 1 74 ? 38.763 50.723 43.136 1.00 27.54 74 PRO A C 1
ATOM 531 O O . PRO A 1 74 ? 38.270 50.253 44.174 1.00 27.65 74 PRO A O 1
ATOM 535 N N . SER A 1 75 ? 38.066 51.384 42.214 1.00 28.89 75 SER A N 1
ATOM 536 C CA . SER A 1 75 ? 36.638 51.701 42.365 1.00 29.51 75 SER A CA 1
ATOM 537 C C . SER A 1 75 ? 35.716 50.688 41.672 1.00 29.38 75 SER A C 1
ATOM 538 O O . SER A 1 75 ? 34.610 50.452 42.134 1.00 29.95 75 SER A O 1
ATOM 541 N N . ASP A 1 76 ? 36.146 50.120 40.553 1.00 28.58 76 ASP A N 1
ATOM 542 C CA . ASP A 1 76 ? 35.356 49.107 39.874 1.00 28.19 76 ASP A CA 1
ATOM 543 C C . ASP A 1 76 ? 35.034 48.013 40.885 1.00 28.23 76 ASP A C 1
ATOM 544 O O . ASP A 1 76 ? 35.919 47.572 41.624 1.00 28.02 76 ASP A O 1
ATOM 549 N N . PRO A 1 77 ? 33.763 47.579 40.9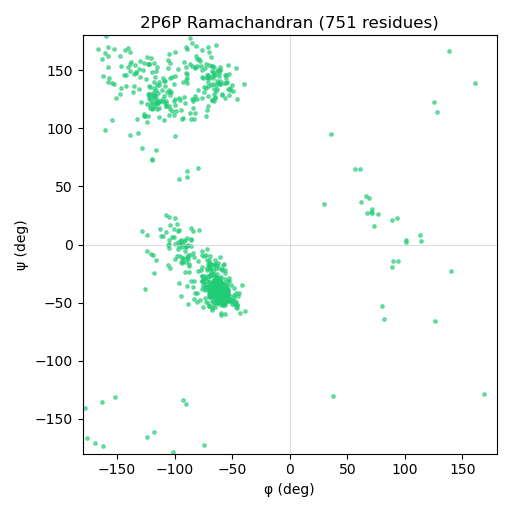29 1.00 28.30 77 PRO A N 1
ATOM 550 C CA . PRO A 1 77 ? 33.335 46.627 41.969 1.00 28.71 77 PRO A CA 1
ATOM 551 C C . PRO A 1 77 ? 34.009 45.242 41.886 1.00 28.56 77 PRO A C 1
ATOM 552 O O . PRO A 1 77 ? 34.323 44.666 42.922 1.00 29.25 77 PRO A O 1
ATOM 556 N N . VAL A 1 78 ? 34.266 44.725 40.686 1.00 28.48 78 VAL A N 1
ATOM 557 C CA . VAL A 1 78 ? 35.052 43.479 40.545 1.00 28.47 78 VAL A CA 1
ATOM 558 C C . VAL A 1 78 ? 36.498 43.675 41.039 1.00 27.67 78 VAL A C 1
ATOM 559 O O . VAL A 1 78 ? 36.980 42.913 41.868 1.00 28.91 78 VAL A O 1
ATOM 563 N N . ALA A 1 79 ? 37.162 44.727 40.557 1.00 27.14 79 ALA A N 1
ATOM 564 C CA . ALA A 1 79 ? 38.502 45.089 41.040 1.00 25.97 79 ALA A CA 1
ATOM 565 C C . ALA A 1 79 ? 38.601 45.274 42.563 1.00 26.13 79 ALA A C 1
ATOM 566 O O . ALA A 1 79 ? 39.574 44.790 43.195 1.00 24.70 79 ALA A O 1
ATOM 568 N N . GLN A 1 80 ? 37.629 45.977 43.148 1.00 25.04 80 GLN A N 1
ATOM 569 C CA . GLN A 1 80 ? 37.652 46.219 44.575 1.00 26.32 80 GLN A CA 1
ATOM 570 C C . GLN A 1 80 ? 37.451 44.950 45.394 1.00 25.53 80 GLN A C 1
ATOM 571 O O . GLN A 1 80 ? 38.061 44.791 46.461 1.00 25.49 80 GLN A O 1
ATOM 577 N N . ALA A 1 81 ? 36.578 44.065 44.926 1.00 24.90 81 ALA A N 1
ATOM 578 C CA . ALA A 1 81 ? 36.430 42.746 45.581 1.00 24.84 81 ALA A CA 1
ATOM 579 C C . ALA A 1 81 ? 37.751 41.952 45.519 1.00 24.74 81 ALA A C 1
ATOM 580 O O . ALA A 1 81 ? 38.186 41.413 46.542 1.00 24.58 81 ALA A O 1
ATOM 582 N N . ARG A 1 82 ? 38.414 41.932 44.355 1.00 24.29 82 ARG A N 1
ATOM 583 C CA . ARG A 1 82 ? 39.695 41.234 44.243 1.00 25.18 82 ARG A CA 1
ATOM 584 C C . ARG A 1 82 ? 40.698 41.897 45.178 1.00 24.57 82 ARG A C 1
ATOM 585 O O . ARG A 1 82 ? 41.430 41.218 45.883 1.00 23.50 82 ARG A O 1
ATOM 593 N N . PHE A 1 83 ? 40.729 43.232 45.162 1.00 23.75 83 PHE A N 1
ATOM 594 C CA . PHE A 1 83 ? 41.630 43.974 46.045 1.00 24.91 83 PHE A CA 1
ATOM 595 C C . PHE A 1 83 ? 41.461 43.567 47.516 1.00 24.81 83 PHE A C 1
ATOM 596 O O . PHE A 1 83 ? 42.468 43.408 48.246 1.00 24.29 83 PHE A O 1
ATOM 604 N N . THR A 1 84 ? 40.205 43.407 47.946 1.00 24.80 84 THR A N 1
ATOM 605 C CA . THR A 1 84 ? 39.870 42.969 49.314 1.00 25.94 84 THR A CA 1
ATOM 606 C C . THR A 1 84 ? 40.491 41.593 49.611 1.00 25.37 84 THR A C 1
ATOM 607 O O . THR A 1 84 ? 41.117 41.403 50.658 1.00 25.80 84 THR A O 1
ATOM 611 N N . GLY A 1 85 ? 40.376 40.660 48.668 1.00 25.34 85 GLY A N 1
ATOM 612 C CA . GLY A 1 85 ? 41.019 39.350 48.816 1.00 25.01 85 GLY A CA 1
ATOM 613 C C . GLY A 1 85 ? 42.535 39.451 48.889 1.00 24.24 85 GLY A C 1
ATOM 614 O O . GLY A 1 85 ? 43.169 38.776 49.709 1.00 24.98 85 GLY A O 1
ATOM 615 N N . ARG A 1 86 ? 43.106 40.296 48.030 1.00 23.92 86 ARG A N 1
ATOM 616 C CA . ARG A 1 86 ? 44.553 40.517 47.930 1.00 24.33 86 ARG A CA 1
ATOM 617 C C . ARG A 1 86 ? 45.136 41.051 49.240 1.00 24.91 86 ARG A C 1
ATOM 618 O O . ARG A 1 86 ? 46.167 40.550 49.721 1.00 23.81 86 ARG A O 1
ATOM 626 N N . TRP A 1 87 ? 44.488 42.050 49.843 1.00 25.02 87 TRP A N 1
ATOM 627 C CA . TRP A 1 87 ? 45.118 42.603 51.055 1.00 25.57 87 TRP A CA 1
ATOM 628 C C . TRP A 1 87 ? 44.971 41.678 52.246 1.00 25.34 87 TRP A C 1
ATOM 629 O O . TRP A 1 87 ? 45.897 41.571 53.045 1.00 24.73 87 TRP A O 1
ATOM 640 N N . PHE A 1 88 ? 43.827 40.985 52.365 1.00 25.62 88 PHE A N 1
ATOM 641 C CA . PHE A 1 88 ? 43.715 39.939 53.392 1.00 26.72 88 PHE A CA 1
ATOM 642 C C . PHE A 1 88 ? 44.775 38.823 53.148 1.00 27.49 88 PHE A C 1
ATOM 643 O O . PHE A 1 88 ? 45.339 38.270 54.109 1.00 28.13 88 PHE A O 1
ATOM 651 N N . ALA A 1 89 ? 45.027 38.490 51.869 1.00 26.58 89 ALA A N 1
ATOM 652 C CA . ALA A 1 89 ? 46.021 37.455 51.524 1.00 26.21 89 ALA A CA 1
ATOM 653 C C . ALA A 1 89 ? 47.447 37.874 51.843 1.00 25.80 89 ALA A C 1
ATOM 654 O O . ALA A 1 89 ? 48.222 37.069 52.334 1.00 24.74 89 ALA A O 1
ATOM 656 N N . ARG A 1 90 ? 47.823 39.117 51.553 1.00 26.05 90 ARG A N 1
ATOM 657 C CA . ARG A 1 90 ? 49.198 39.504 51.884 1.00 26.42 90 ARG A CA 1
ATOM 658 C C . ARG A 1 90 ? 49.422 39.633 53.387 1.00 27.13 90 ARG A C 1
ATOM 659 O O . ARG A 1 90 ? 50.513 39.379 53.874 1.00 27.38 90 ARG A O 1
ATOM 667 N N . MET A 1 91 ? 48.375 39.944 54.135 1.00 26.61 91 MET A N 1
ATOM 668 C CA . MET A 1 91 ? 48.434 39.824 55.585 1.00 28.02 91 MET A CA 1
ATOM 669 C C . MET A 1 91 ? 48.717 38.369 56.001 1.00 27.75 91 MET A C 1
ATOM 670 O O . MET A 1 91 ? 49.518 38.127 56.891 1.00 27.68 91 MET A O 1
ATOM 675 N N . ALA A 1 92 ? 47.992 37.418 55.399 1.00 28.10 92 ALA A N 1
ATOM 676 C CA . ALA A 1 92 ? 48.152 36.008 55.712 1.00 26.86 92 ALA A CA 1
ATOM 677 C C . ALA A 1 92 ? 49.537 35.556 55.353 1.00 27.48 92 ALA A C 1
ATOM 678 O O . ALA A 1 92 ? 50.216 34.913 56.173 1.00 27.21 92 ALA A O 1
ATOM 680 N N . ALA A 1 93 ? 49.966 35.874 54.132 1.00 27.19 93 ALA A N 1
ATOM 681 C CA . ALA A 1 93 ? 51.332 35.500 53.668 1.00 26.31 93 ALA A CA 1
ATOM 682 C C . ALA A 1 93 ? 52.385 36.050 54.593 1.00 26.57 93 ALA A C 1
ATOM 683 O O . ALA A 1 93 ? 53.420 35.388 54.865 1.00 26.54 93 ALA A O 1
ATOM 685 N N . SER A 1 94 ? 52.157 37.265 55.077 1.00 25.19 94 SER A N 1
ATOM 686 C CA . SER A 1 94 ? 53.126 37.885 55.991 1.00 26.26 94 SER A CA 1
ATOM 687 C C . SER A 1 94 ? 53.174 37.201 57.351 1.00 26.72 94 SER A C 1
ATOM 688 O O . SER A 1 94 ? 54.254 37.110 57.961 1.00 26.60 94 SER A O 1
ATOM 691 N N . SER A 1 95 ? 52.007 36.753 57.816 1.00 26.65 95 SER A N 1
ATOM 692 C CA . SER A 1 95 ? 51.830 36.078 59.089 1.00 27.12 95 SER A CA 1
ATOM 693 C C . SER A 1 95 ? 52.301 34.604 59.091 1.00 27.50 95 SER A C 1
ATOM 694 O O . SER A 1 95 ? 52.506 34.006 60.169 1.00 26.83 95 SER A O 1
ATOM 697 N N . LEU A 1 96 ? 52.423 33.994 57.901 1.00 26.71 96 LEU A N 1
ATOM 698 C CA . LEU A 1 96 ? 52.574 32.537 57.856 1.00 26.46 96 LEU A CA 1
ATOM 699 C C . LEU A 1 96 ? 53.807 31.990 58.580 1.00 26.20 96 LEU A C 1
ATOM 700 O O . LEU A 1 96 ? 53.684 30.991 59.333 1.00 25.40 96 LEU A O 1
ATOM 705 N N . PRO A 1 97 ? 54.994 32.589 58.346 1.00 25.98 97 PRO A N 1
ATOM 706 C CA . PRO A 1 97 ? 56.178 32.035 59.040 1.00 26.65 97 PRO A CA 1
ATOM 707 C C . PRO A 1 97 ? 56.077 32.032 60.570 1.00 27.34 97 PRO A C 1
ATOM 708 O O . PRO A 1 97 ? 56.420 31.005 61.200 1.00 26.06 97 PRO A O 1
ATOM 712 N N . ARG A 1 98 ? 55.579 33.129 61.172 1.00 27.15 98 ARG A N 1
ATOM 713 C CA . ARG A 1 98 ? 55.364 33.144 62.641 1.00 28.14 98 ARG A CA 1
ATOM 714 C C . ARG A 1 98 ? 54.290 32.159 63.102 1.00 27.32 98 ARG A C 1
ATOM 715 O O . ARG A 1 98 ? 54.451 31.486 64.131 1.00 27.56 98 ARG A O 1
ATOM 723 N N . MET A 1 99 ? 53.201 32.066 62.345 1.00 27.46 99 MET A N 1
ATOM 724 C CA . MET A 1 99 ? 52.091 31.208 62.721 1.00 28.11 99 MET A CA 1
ATOM 725 C C . MET A 1 99 ? 52.426 29.729 62.595 1.00 27.45 99 MET A C 1
ATOM 726 O O . MET A 1 99 ? 51.929 28.910 63.369 1.00 28.46 99 MET A O 1
ATOM 731 N N . LEU A 1 100 ? 53.270 29.395 61.624 1.00 26.72 100 LEU A N 1
ATOM 732 C CA . LEU A 1 100 ? 53.839 28.045 61.501 1.00 27.27 100 LEU A CA 1
ATOM 733 C C . LEU A 1 100 ? 54.654 27.649 62.717 1.00 26.71 100 LEU A C 1
ATOM 734 O O . LEU A 1 100 ? 54.490 26.538 63.234 1.00 26.91 100 LEU A O 1
ATOM 739 N N . ASP A 1 101 ? 55.530 28.553 63.158 1.00 26.92 101 ASP A N 1
ATOM 740 C CA . ASP A 1 101 ? 56.331 28.356 64.377 1.00 27.74 101 ASP A CA 1
ATOM 741 C C . ASP A 1 101 ? 55.437 28.218 65.600 1.00 26.57 101 ASP A C 1
ATOM 742 O O . ASP A 1 101 ? 55.598 27.301 66.383 1.00 25.23 101 ASP A O 1
ATOM 747 N N . PHE A 1 102 ? 54.491 29.134 65.764 1.00 25.78 102 PHE A N 1
ATOM 748 C CA . PHE A 1 102 ? 53.571 29.032 66.878 1.00 25.76 102 PHE A CA 1
ATOM 749 C C . PHE A 1 102 ? 52.807 27.706 66.841 1.00 25.55 102 PHE A C 1
ATOM 750 O O . PHE A 1 102 ? 52.615 27.066 67.885 1.00 26.28 102 PHE A O 1
ATOM 758 N N . SER A 1 103 ? 52.368 27.286 65.659 1.00 24.80 103 SER A N 1
ATOM 759 C CA . SER A 1 103 ? 51.446 26.124 65.585 1.00 25.58 103 SER A CA 1
ATOM 760 C C . SER A 1 103 ? 52.186 24.821 65.823 1.00 25.63 103 SER A C 1
ATOM 761 O O . SER A 1 103 ? 51.617 23.858 66.333 1.00 25.35 103 SER A O 1
ATOM 764 N N . ARG A 1 104 ? 53.462 24.802 65.440 1.00 24.66 104 ARG A N 1
ATOM 765 C CA . ARG A 1 104 ? 54.322 23.691 65.725 1.00 26.35 104 ARG A CA 1
ATOM 766 C C . ARG A 1 104 ? 54.633 23.588 67.213 1.00 26.07 104 ARG A C 1
ATOM 767 O O . ARG A 1 104 ? 54.919 22.526 67.705 1.00 26.25 104 ARG A O 1
ATOM 775 N N . ALA A 1 105 ? 54.575 24.711 67.915 1.00 26.19 105 ALA A N 1
ATOM 776 C CA . ALA A 1 105 ? 54.849 24.701 69.345 1.00 25.59 105 ALA A CA 1
ATOM 777 C C . ALA A 1 105 ? 53.579 24.436 70.150 1.00 25.77 105 ALA A C 1
ATOM 778 O O . ALA A 1 105 ? 53.629 23.763 71.204 1.00 25.82 105 ALA A O 1
ATOM 780 N N . TRP A 1 106 ? 52.448 24.960 69.675 1.00 25.15 106 TRP A N 1
ATOM 781 C CA . TRP A 1 106 ? 51.170 24.827 70.390 1.00 25.81 106 TRP A CA 1
ATOM 782 C C . TRP A 1 106 ? 50.362 23.552 70.062 1.00 26.70 106 TRP A C 1
ATOM 783 O O . TRP A 1 106 ? 49.503 23.113 70.863 1.00 26.72 106 TRP A O 1
ATOM 794 N N . ARG A 1 107 ? 50.606 22.973 68.882 1.00 26.92 107 ARG A N 1
ATOM 795 C CA . ARG A 1 107 ? 49.969 21.705 68.467 1.00 27.71 107 ARG A CA 1
ATOM 796 C C . ARG A 1 107 ? 48.436 21.704 68.472 1.00 26.59 107 ARG A C 1
ATOM 797 O O . ARG A 1 107 ? 47.824 20.947 69.240 1.00 25.33 107 ARG A O 1
ATOM 805 N N . PRO A 1 108 ? 47.816 22.518 67.596 1.00 26.32 108 PRO A N 1
ATOM 806 C CA . PRO A 1 108 ? 46.377 22.505 67.416 1.00 26.31 108 PRO A CA 1
ATOM 807 C C . PRO A 1 108 ? 45.930 21.181 66.797 1.00 26.70 108 PRO A C 1
ATOM 808 O O . PRO A 1 108 ? 46.647 20.608 65.968 1.00 27.04 108 PRO A O 1
ATOM 812 N N . ASP A 1 109 ? 44.773 20.702 67.236 1.00 27.05 109 ASP A N 1
ATOM 813 C CA . ASP A 1 109 ? 44.115 19.536 66.656 1.00 26.60 109 ASP A CA 1
ATOM 814 C C . ASP A 1 109 ? 43.214 19.949 65.491 1.00 26.67 109 ASP A C 1
ATOM 815 O O . ASP A 1 109 ? 42.821 19.123 64.651 1.00 24.93 109 ASP A O 1
ATOM 820 N N . LEU A 1 110 ? 42.886 21.241 65.456 1.00 26.28 110 LEU A N 1
ATOM 821 C CA . LEU A 1 110 ? 41.914 21.811 64.518 1.00 27.14 110 LEU A CA 1
ATOM 822 C C . LEU A 1 110 ? 42.118 23.327 64.457 1.00 26.45 110 LEU A C 1
ATOM 823 O O . LEU A 1 110 ? 42.440 23.968 65.471 1.00 26.11 110 LEU A O 1
ATOM 828 N N . ILE A 1 111 ? 41.913 23.900 63.278 1.00 25.48 111 ILE A N 1
ATOM 829 C CA . ILE A 1 111 ? 42.049 25.347 63.101 1.00 26.70 111 ILE A CA 1
ATOM 830 C C . ILE A 1 111 ? 40.727 25.855 62.559 1.00 26.77 111 ILE A C 1
ATOM 831 O O . ILE A 1 111 ? 40.175 25.279 61.607 1.00 28.51 111 ILE A O 1
ATOM 836 N N . VAL A 1 112 ? 40.192 26.881 63.194 1.00 26.84 112 VAL A N 1
ATOM 837 C CA . VAL A 1 112 ? 38.973 27.511 62.712 1.00 27.03 112 VAL A CA 1
ATOM 838 C C . VAL A 1 112 ? 39.347 28.944 62.290 1.00 27.39 112 VAL A C 1
ATOM 839 O O . VAL A 1 112 ? 39.856 29.717 63.109 1.00 28.39 112 VAL A O 1
ATOM 843 N N . GLY A 1 113 ? 39.115 29.324 61.029 1.00 26.70 113 GLY A N 1
ATOM 844 C CA . GLY A 1 113 ? 39.417 30.722 60.652 1.00 25.23 113 GLY A CA 1
ATOM 845 C C . GLY A 1 113 ? 38.200 31.409 60.093 1.00 25.90 113 GLY A C 1
ATOM 846 O O . GLY A 1 113 ? 37.300 30.729 59.576 1.00 27.20 113 GLY A O 1
ATOM 847 N N . GLY A 1 114 ? 38.165 32.732 60.192 1.00 25.15 114 GLY A N 1
ATOM 848 C CA . GLY A 1 114 ? 37.128 33.572 59.539 1.00 24.86 114 GLY A CA 1
ATOM 849 C C . GLY A 1 114 ? 37.202 33.480 58.025 1.00 25.79 114 GLY A C 1
ATOM 850 O O . GLY A 1 114 ? 38.142 32.913 57.478 1.00 26.81 114 GLY A O 1
ATOM 851 N N . THR A 1 115 ? 36.231 34.055 57.337 1.00 26.07 115 THR A N 1
ATOM 852 C CA . THR A 1 115 ? 36.130 33.921 55.878 1.00 26.12 115 THR A CA 1
ATOM 853 C C . THR A 1 115 ? 37.470 34.251 55.160 1.00 26.05 115 THR A C 1
ATOM 854 O O . THR A 1 115 ? 37.941 33.479 54.291 1.00 25.16 115 THR A O 1
ATOM 858 N N . MET A 1 116 ? 38.051 35.414 55.481 1.00 25.96 116 MET A N 1
ATOM 859 C CA . MET A 1 116 ? 39.335 35.815 54.842 1.00 25.43 116 MET A CA 1
ATOM 860 C C . MET A 1 116 ? 40.578 35.685 55.740 1.00 26.32 116 MET A C 1
ATOM 861 O O . MET A 1 116 ? 41.600 36.358 55.508 1.00 25.43 116 MET A O 1
ATOM 866 N N . SER A 1 117 ? 40.496 34.816 56.756 1.00 26.53 117 SER A N 1
ATOM 867 C CA . SER A 1 117 ? 41.646 34.475 57.595 1.00 25.82 117 SER A CA 1
ATOM 868 C C . SER A 1 117 ? 42.517 33.467 56.874 1.00 26.01 117 SER A C 1
ATOM 869 O O . SER A 1 117 ? 42.677 32.328 57.319 1.00 24.89 117 SER A O 1
ATOM 872 N N . TYR A 1 118 ? 43.129 33.885 55.768 1.00 26.60 118 TYR A N 1
ATOM 873 C CA . TYR A 1 118 ? 43.796 32.910 54.889 1.00 25.61 118 TYR A CA 1
ATOM 874 C C . TYR A 1 118 ? 44.982 32.183 55.478 1.00 25.75 118 TYR A C 1
ATOM 875 O O . TYR A 1 118 ? 45.394 31.164 54.931 1.00 26.55 118 TYR A O 1
ATOM 884 N N . VAL A 1 119 ? 45.545 32.693 56.577 1.00 25.71 119 VAL A N 1
ATOM 885 C CA . VAL A 1 119 ? 46.628 31.935 57.240 1.00 25.65 119 VAL A CA 1
ATOM 886 C C . VAL A 1 119 ? 46.068 30.602 57.768 1.00 26.43 119 VAL A C 1
ATOM 887 O O . VAL A 1 119 ? 46.776 29.593 57.834 1.00 25.64 119 VAL A O 1
ATOM 891 N N . ALA A 1 120 ? 44.761 30.579 58.085 1.00 26.40 120 ALA A N 1
ATOM 892 C CA . ALA A 1 120 ? 44.155 29.339 58.599 1.00 25.99 120 ALA A CA 1
ATOM 893 C C . ALA A 1 120 ? 44.253 28.149 57.612 1.00 26.25 120 ALA A C 1
ATOM 894 O O . ALA A 1 120 ? 44.895 27.171 57.943 1.00 26.82 120 ALA A O 1
ATOM 896 N N . PRO A 1 121 ? 43.665 28.240 56.388 1.00 26.15 121 PRO A N 1
ATOM 897 C CA . PRO A 1 121 ? 43.886 27.145 55.441 1.00 26.69 121 PRO A CA 1
ATOM 898 C C . PRO A 1 121 ? 45.326 26.861 55.026 1.00 26.84 121 PRO A C 1
ATOM 899 O O . PRO A 1 121 ? 45.627 25.709 54.705 1.00 26.34 121 PRO A O 1
ATOM 903 N N . LEU A 1 122 ? 46.194 27.883 54.984 1.00 26.79 122 LEU A N 1
ATOM 904 C CA . LEU A 1 122 ? 47.619 27.666 54.704 1.00 26.66 122 LEU A CA 1
ATOM 905 C C . LEU A 1 122 ? 48.280 26.791 55.792 1.00 27.18 122 LEU A C 1
ATOM 906 O O . LEU A 1 122 ? 48.990 25.801 55.488 1.00 27.12 122 LEU A O 1
ATOM 911 N N . LEU A 1 123 ? 47.993 27.105 57.055 1.00 27.22 123 LEU A N 1
ATOM 912 C CA . LEU A 1 123 ? 48.508 26.317 58.174 1.00 28.25 123 LEU A CA 1
ATOM 913 C C . LEU A 1 123 ? 47.985 24.894 58.080 1.00 28.69 123 LEU A C 1
ATOM 914 O O . LEU A 1 123 ? 48.725 23.932 58.254 1.00 29.36 123 LEU A O 1
ATOM 919 N N . ALA A 1 124 ? 46.698 24.768 57.764 1.00 29.98 124 ALA A N 1
ATOM 920 C CA . ALA A 1 124 ? 46.070 23.459 57.633 1.00 30.11 124 ALA A CA 1
ATOM 921 C C . ALA A 1 124 ? 46.853 22.629 56.637 1.00 29.56 124 ALA A C 1
ATOM 922 O O . ALA A 1 124 ? 47.144 21.485 56.902 1.00 30.22 124 ALA A O 1
ATOM 924 N N . LEU A 1 125 ? 47.216 23.223 55.500 1.00 29.45 125 LEU A N 1
ATOM 925 C CA . LEU A 1 125 ? 47.907 22.494 54.419 1.00 28.35 125 LEU A CA 1
ATOM 926 C C . LEU A 1 125 ? 49.336 22.111 54.791 1.00 27.92 125 LEU A C 1
ATOM 927 O O . LEU A 1 125 ? 49.798 21.032 54.413 1.00 26.52 125 LEU A O 1
ATOM 932 N N . HIS A 1 126 ? 50.017 23.009 55.509 1.00 27.04 126 HIS A N 1
ATOM 933 C CA . HIS A 1 126 ? 51.401 22.760 55.926 1.00 28.33 126 HIS A CA 1
ATOM 934 C C . HIS A 1 126 ? 51.460 21.654 56.980 1.00 28.71 126 HIS A C 1
ATOM 935 O O . HIS A 1 126 ? 52.273 20.721 56.897 1.00 29.19 126 HIS A O 1
ATOM 942 N N . LEU A 1 127 ? 50.545 21.730 57.937 1.00 28.70 127 LEU A N 1
ATOM 943 C CA . LEU A 1 127 ? 50.630 20.926 59.139 1.00 29.45 127 LEU A CA 1
ATOM 944 C C . LEU A 1 127 ? 49.744 19.679 59.146 1.00 29.49 127 LEU A C 1
ATOM 945 O O . LEU A 1 127 ? 49.901 18.820 60.016 1.00 29.59 127 LEU A O 1
ATOM 950 N N . GLY A 1 128 ? 48.816 19.593 58.194 1.00 29.99 128 GLY A N 1
ATOM 951 C CA . GLY A 1 128 ? 47.897 18.446 58.098 1.00 30.28 128 GLY A CA 1
ATOM 952 C C . GLY A 1 128 ? 46.880 18.348 59.226 1.00 31.50 128 GLY A C 1
ATOM 953 O O . GLY A 1 128 ? 46.594 17.244 59.737 1.00 32.09 128 GLY A O 1
ATOM 954 N N . VAL A 1 129 ? 46.328 19.489 59.640 1.00 29.25 129 VAL A N 1
ATOM 955 C CA . VAL A 1 129 ? 45.228 19.451 60.585 1.00 29.42 129 VAL A CA 1
ATOM 956 C C . VAL A 1 129 ? 43.985 20.005 59.898 1.00 28.41 129 VAL A C 1
ATOM 957 O O . VAL A 1 129 ? 44.117 20.800 58.958 1.00 27.69 129 VAL A O 1
ATOM 961 N N . PRO A 1 130 ? 42.776 19.572 60.335 1.00 28.46 130 PRO A N 1
ATOM 962 C CA . PRO A 1 130 ? 41.605 20.047 59.589 1.00 27.75 130 PRO A CA 1
ATOM 963 C C . PRO A 1 130 ? 41.404 21.538 59.729 1.00 27.63 130 PRO A C 1
ATOM 964 O O . PRO A 1 130 ? 41.736 22.116 60.783 1.00 27.56 130 PRO A O 1
ATOM 968 N N . HIS A 1 131 ? 40.776 22.135 58.715 1.00 27.04 131 HIS A N 1
ATOM 969 C CA . HIS A 1 131 ? 40.427 23.552 58.735 1.00 27.59 131 HIS A CA 1
ATOM 970 C C . HIS A 1 131 ? 38.912 23.761 58.633 1.00 27.32 131 HIS A C 1
ATOM 971 O O . HIS A 1 131 ? 38.297 23.329 57.665 1.00 24.71 131 HIS A O 1
ATOM 978 N N . ALA A 1 132 ? 38.318 24.415 59.629 1.00 26.34 132 ALA A N 1
ATOM 979 C CA . ALA A 1 132 ? 36.915 24.817 59.513 1.00 26.43 132 ALA A CA 1
ATOM 980 C C . ALA A 1 132 ? 36.859 26.314 59.250 1.00 26.06 132 ALA A C 1
ATOM 981 O O . ALA A 1 132 ? 37.537 27.071 59.911 1.00 26.62 132 ALA A O 1
ATOM 983 N N . ARG A 1 133 ? 36.059 26.735 58.280 1.00 25.23 133 ARG A N 1
ATOM 984 C CA . ARG A 1 133 ? 35.849 28.173 58.046 1.00 26.01 133 ARG A CA 1
ATOM 985 C C . ARG A 1 133 ? 34.482 28.619 58.566 1.00 26.88 133 ARG A C 1
ATOM 986 O O . ARG A 1 133 ? 33.446 28.001 58.237 1.00 27.11 133 ARG A O 1
ATOM 994 N N . GLN A 1 134 ? 34.479 29.677 59.379 1.00 26.91 134 GLN A N 1
ATOM 995 C CA . GLN A 1 134 ? 33.241 30.299 59.809 1.00 26.16 134 GLN A CA 1
ATOM 996 C C . GLN A 1 134 ? 33.092 31.658 59.147 1.00 26.73 134 GLN A C 1
ATOM 997 O O . GLN A 1 134 ? 34.027 32.467 59.164 1.00 26.73 134 GLN A O 1
ATOM 1003 N N . THR A 1 135 ? 31.948 31.893 58.514 1.00 26.10 135 THR A N 1
ATOM 1004 C CA . THR A 1 135 ? 31.716 33.219 57.977 1.00 26.26 135 THR A CA 1
ATOM 1005 C C . THR A 1 135 ? 31.493 34.194 59.117 1.00 26.49 135 THR A C 1
ATOM 1006 O O . THR A 1 135 ? 31.062 33.820 60.218 1.00 25.24 135 THR A O 1
ATOM 1010 N N . TRP A 1 136 ? 31.781 35.450 58.842 1.00 25.76 136 TRP A N 1
ATOM 1011 C CA . TRP A 1 136 ? 31.764 36.442 59.903 1.00 26.24 136 TRP A CA 1
ATOM 1012 C C . TRP A 1 136 ? 30.820 37.580 59.552 1.00 25.76 136 TRP A C 1
ATOM 1013 O O . TRP A 1 136 ? 30.795 38.611 60.229 1.00 26.78 136 TRP A O 1
ATOM 1024 N N . ASP A 1 137 ? 30.078 37.399 58.467 1.00 25.20 137 ASP A N 1
ATOM 1025 C CA . ASP A 1 137 ? 28.984 38.320 58.087 1.00 27.28 137 ASP A CA 1
ATOM 1026 C C . ASP A 1 137 ? 28.207 37.629 56.955 1.00 27.51 137 ASP A C 1
ATOM 1027 O O . ASP A 1 137 ? 28.473 36.441 56.663 1.00 27.84 137 ASP A O 1
ATOM 1032 N N . ALA A 1 138 ? 27.293 38.357 56.328 1.00 28.22 138 ALA A N 1
ATOM 1033 C CA . ALA A 1 138 ? 26.504 37.863 55.201 1.00 27.97 138 ALA A CA 1
ATOM 1034 C C . ALA A 1 138 ? 27.060 38.330 53.850 1.00 28.42 138 ALA A C 1
ATOM 1035 O O . ALA A 1 138 ? 26.346 38.327 52.836 1.00 28.62 138 ALA A O 1
ATOM 1037 N N . VAL A 1 139 ? 28.345 38.670 53.814 1.00 27.74 139 VAL A N 1
ATOM 1038 C CA . VAL A 1 139 ? 28.956 39.208 52.622 1.00 29.25 139 VAL A CA 1
ATOM 1039 C C . VAL A 1 139 ? 29.394 38.095 51.636 1.00 30.33 139 VAL A C 1
ATOM 1040 O O . VAL A 1 139 ? 30.154 37.213 51.990 1.00 31.52 139 VAL A O 1
ATOM 1044 N N . ASP A 1 140 ? 28.932 38.161 50.397 1.00 32.59 140 ASP A N 1
ATOM 1045 C CA . ASP A 1 140 ? 29.376 37.230 49.353 1.00 34.40 140 ASP A CA 1
ATOM 1046 C C . ASP A 1 140 ? 30.893 37.319 49.149 1.00 33.69 140 ASP A C 1
ATOM 1047 O O . ASP A 1 140 ? 31.399 38.423 48.912 1.00 34.46 140 ASP A O 1
ATOM 1052 N N . ALA A 1 141 ? 31.607 36.186 49.181 1.00 33.21 141 ALA A N 1
ATOM 1053 C CA . ALA A 1 141 ? 33.081 36.170 48.992 1.00 32.08 141 ALA A CA 1
ATOM 1054 C C . ALA A 1 141 ? 33.508 35.591 47.635 1.00 31.78 141 ALA A C 1
ATOM 1055 O O . ALA A 1 141 ? 34.697 35.341 47.411 1.00 31.39 141 ALA A O 1
ATOM 1057 N N . ASP A 1 142 ? 32.535 35.389 46.735 1.00 31.21 142 ASP A N 1
ATOM 1058 C CA . ASP A 1 142 ? 32.830 34.804 45.427 1.00 31.05 142 ASP A CA 1
ATOM 1059 C C . ASP A 1 142 ? 33.774 35.680 44.596 1.00 29.82 142 ASP A C 1
ATOM 1060 O O . ASP A 1 142 ? 34.567 35.149 43.807 1.00 28.79 142 ASP A O 1
ATOM 1065 N N . GLY A 1 143 ? 33.690 37.011 44.764 1.00 27.93 143 GLY A N 1
ATOM 1066 C CA . GLY A 1 143 ? 34.610 37.933 44.068 1.00 27.46 143 GLY A CA 1
ATOM 1067 C C . GLY A 1 143 ? 35.884 38.224 44.840 1.00 26.87 143 GLY A C 1
ATOM 1068 O O . GLY A 1 143 ? 36.856 38.781 44.299 1.00 26.89 143 GLY A O 1
ATOM 1069 N N . ILE A 1 144 ? 35.896 37.821 46.110 1.00 25.52 144 ILE A N 1
ATOM 1070 C CA . ILE A 1 144 ? 37.008 38.096 47.008 1.00 25.41 144 ILE A CA 1
ATOM 1071 C C . ILE A 1 144 ? 38.100 37.007 46.961 1.00 25.82 144 ILE A C 1
ATOM 1072 O O . ILE A 1 144 ? 39.294 37.312 46.801 1.00 25.02 144 ILE A O 1
ATOM 1077 N N . HIS A 1 145 ? 37.678 35.745 47.117 1.00 24.49 145 HIS A N 1
ATOM 1078 C CA . HIS A 1 145 ? 38.609 34.615 47.152 1.00 25.44 145 HIS A CA 1
ATOM 1079 C C . HIS A 1 145 ? 39.569 34.540 45.941 1.00 25.14 145 HIS A C 1
ATOM 1080 O O . HIS A 1 145 ? 40.734 34.252 46.133 1.00 27.15 145 HIS A O 1
ATOM 1087 N N . PRO A 1 146 ? 39.096 34.802 44.704 1.00 25.05 146 PRO A N 1
ATOM 1088 C CA . PRO A 1 146 ? 40.017 34.785 43.574 1.00 25.17 146 PRO A CA 1
ATOM 1089 C C . PRO A 1 146 ? 41.143 35.794 43.674 1.00 24.92 146 PRO A C 1
ATOM 1090 O O . PRO A 1 146 ? 42.216 35.533 43.159 1.00 23.98 146 PRO A O 1
ATOM 1094 N N . GLY A 1 147 ? 40.882 36.932 44.317 1.00 24.67 147 GLY A N 1
ATOM 1095 C CA . GLY A 1 147 ? 41.890 37.974 44.546 1.00 24.39 147 GLY A CA 1
ATOM 1096 C C . GLY A 1 147 ? 42.951 37.479 45.497 1.00 25.16 147 GLY A C 1
ATOM 1097 O O . GLY A 1 147 ? 44.135 37.745 45.309 1.00 25.35 147 GLY A O 1
ATOM 1098 N N . ALA A 1 148 ? 42.506 36.737 46.512 1.00 24.69 148 ALA A N 1
ATOM 1099 C CA . ALA A 1 148 ? 43.376 36.031 47.452 1.00 25.56 148 ALA A CA 1
ATOM 1100 C C . ALA A 1 148 ? 44.215 34.931 46.798 1.00 25.98 148 ALA A C 1
ATOM 1101 O O . ALA A 1 148 ? 45.446 34.864 47.035 1.00 26.18 148 ALA A O 1
ATOM 1103 N N . ASP A 1 149 ? 43.568 34.081 45.989 1.00 25.60 149 ASP A N 1
ATOM 1104 C CA . ASP A 1 149 ? 44.260 33.012 45.237 1.00 26.10 149 ASP A CA 1
ATOM 1105 C C . ASP A 1 149 ? 45.422 33.573 44.379 1.00 26.34 149 ASP A C 1
ATOM 1106 O O . ASP A 1 149 ? 46.533 33.042 44.419 1.00 25.50 149 ASP A O 1
ATOM 1111 N N . ALA A 1 150 ? 45.173 34.645 43.627 1.00 25.37 150 ALA A N 1
ATOM 1112 C CA . ALA A 1 150 ? 46.232 35.280 42.842 1.00 25.78 150 ALA A CA 1
ATOM 1113 C C . ALA A 1 150 ? 47.383 35.802 43.709 1.00 26.16 150 ALA A C 1
ATOM 1114 O O . ALA A 1 150 ? 48.563 35.626 43.380 1.00 25.91 150 ALA A O 1
ATOM 1116 N N . GLU A 1 151 ? 47.053 36.473 44.800 1.00 25.76 151 GLU A N 1
ATOM 1117 C CA . GLU A 1 151 ? 48.084 37.093 45.637 1.00 25.63 151 GLU A CA 1
ATOM 1118 C C . GLU A 1 151 ? 48.952 36.048 46.339 1.00 25.73 151 GLU A C 1
ATOM 1119 O O . GLU A 1 151 ? 50.156 36.266 46.554 1.00 25.19 151 GLU A O 1
ATOM 1125 N N . LEU A 1 152 ? 48.334 34.916 46.688 1.00 25.01 152 LEU A N 1
ATOM 1126 C CA . LEU A 1 152 ? 49.045 33.817 47.360 1.00 25.97 152 LEU A CA 1
ATOM 1127 C C . LEU A 1 152 ? 49.789 32.875 46.408 1.00 25.89 152 LEU A C 1
ATOM 1128 O O . LEU A 1 152 ? 50.243 31.805 46.828 1.00 25.82 152 LEU A O 1
ATOM 1133 N N . ARG A 1 153 ? 49.915 33.256 45.141 1.00 27.01 153 ARG A N 1
ATOM 1134 C CA . ARG A 1 153 ? 50.603 32.409 44.146 1.00 28.37 153 ARG A CA 1
ATOM 1135 C C . ARG A 1 153 ? 51.942 31.802 44.645 1.00 28.11 153 ARG A C 1
ATOM 1136 O O . ARG A 1 153 ? 52.168 30.624 44.458 1.00 28.30 153 ARG A O 1
ATOM 1144 N N . PRO A 1 154 ? 52.801 32.583 45.318 1.00 28.87 154 PRO A N 1
ATOM 1145 C CA . PRO A 1 154 ? 54.055 31.997 45.844 1.00 29.04 154 PRO A CA 1
ATOM 1146 C C . PRO A 1 154 ? 53.884 30.898 46.904 1.00 28.35 154 PRO A C 1
ATOM 1147 O O . PRO A 1 154 ? 54.573 29.885 46.838 1.00 28.93 154 PRO A O 1
ATOM 1151 N N . GLU A 1 155 ? 53.010 31.109 47.879 1.00 27.46 155 GLU A N 1
ATOM 1152 C CA . GLU A 1 155 ? 52.699 30.119 48.913 1.00 27.18 155 GLU A CA 1
ATOM 1153 C C . GLU A 1 155 ? 51.954 28.907 48.365 1.00 26.77 155 GLU A C 1
ATOM 1154 O O . GLU A 1 155 ? 52.243 27.768 48.736 1.00 28.72 155 GLU A O 1
ATOM 1160 N N . LEU A 1 156 ? 50.992 29.142 47.481 1.00 25.84 156 LEU A N 1
ATOM 1161 C CA . LEU A 1 156 ? 50.229 28.058 46.862 1.00 25.52 156 LEU A CA 1
ATOM 1162 C C . LEU A 1 156 ? 51.061 27.248 45.870 1.00 26.11 156 LEU A C 1
ATOM 1163 O O . LEU A 1 156 ? 50.913 26.024 45.745 1.00 26.31 156 LEU A O 1
ATOM 1168 N N . SER A 1 157 ? 51.948 27.916 45.151 1.00 26.74 157 SER A N 1
ATOM 1169 C CA . SER A 1 157 ? 52.890 27.196 44.277 1.00 27.48 157 SER A CA 1
ATOM 1170 C C . SER A 1 157 ? 53.719 26.149 44.998 1.00 27.14 157 SER A C 1
ATOM 1171 O O . SER A 1 157 ? 53.802 25.008 44.546 1.00 27.22 157 SER A O 1
ATOM 1174 N N . GLU A 1 158 ? 54.316 26.537 46.119 1.00 27.31 158 GLU A N 1
ATOM 1175 C CA . GLU A 1 158 ? 55.130 25.629 46.924 1.00 28.35 158 GLU A CA 1
ATOM 1176 C C . GLU A 1 158 ? 54.333 24.379 47.345 1.00 26.19 158 GLU A C 1
ATOM 1177 O O . GLU A 1 158 ? 54.916 23.350 47.672 1.00 24.90 158 GLU A O 1
ATOM 1183 N N . LEU A 1 159 ? 53.010 24.516 47.399 1.00 25.43 159 LEU A N 1
ATOM 1184 C CA . LEU A 1 159 ? 52.107 23.478 47.881 1.00 25.27 159 LEU A CA 1
ATOM 1185 C C . LEU A 1 159 ? 51.472 22.705 46.727 1.00 25.36 159 LEU A C 1
ATOM 1186 O O . LEU A 1 159 ? 50.681 21.769 46.948 1.00 25.68 159 LEU A O 1
ATOM 1191 N N . GLY A 1 160 ? 51.837 23.077 45.501 1.00 24.04 160 GLY A N 1
ATOM 1192 C CA . GLY A 1 160 ? 51.343 22.403 44.295 1.00 24.50 160 GLY A CA 1
ATOM 1193 C C . GLY A 1 160 ? 49.908 22.770 43.911 1.00 24.20 160 GLY A C 1
ATOM 1194 O O . GLY A 1 160 ? 49.235 21.993 43.223 1.00 24.16 160 GLY A O 1
ATOM 1195 N N . LEU A 1 161 ? 49.480 23.961 44.310 1.00 24.16 161 LEU A N 1
ATOM 1196 C CA . LEU A 1 161 ? 48.101 24.438 44.093 1.00 25.67 161 LEU A CA 1
ATOM 1197 C C . LEU A 1 161 ? 48.065 25.737 43.309 1.00 26.13 161 LEU A C 1
ATOM 1198 O O . LEU A 1 161 ? 49.036 26.492 43.305 1.00 26.19 161 LEU A O 1
ATOM 1203 N N . GLU A 1 162 ? 46.945 25.983 42.632 1.00 27.70 162 GLU A N 1
ATOM 1204 C CA . GLU A 1 162 ? 46.664 27.292 42.031 1.00 28.40 162 GLU A CA 1
ATOM 1205 C C . GLU A 1 162 ? 45.649 28.119 42.817 1.00 28.94 162 GLU A C 1
ATOM 1206 O O . GLU A 1 162 ? 45.599 29.370 42.696 1.00 27.91 162 GLU A O 1
ATOM 1212 N N . ARG A 1 163 ? 44.866 27.434 43.649 1.00 29.21 163 ARG A N 1
ATOM 1213 C CA . ARG A 1 163 ? 43.828 28.082 44.455 1.00 30.87 163 ARG A CA 1
ATOM 1214 C C . ARG A 1 163 ? 43.775 27.465 45.847 1.00 29.77 163 ARG A C 1
ATOM 1215 O O . ARG A 1 163 ? 44.109 26.290 46.030 1.00 29.53 163 ARG A O 1
ATOM 1223 N N . LEU A 1 164 ? 43.340 28.239 46.832 1.00 30.40 164 LEU A N 1
ATOM 1224 C CA . LEU A 1 164 ? 43.141 27.669 48.151 1.00 30.69 164 LEU A CA 1
ATOM 1225 C C . LEU A 1 164 ? 42.075 26.557 48.057 1.00 30.49 164 LEU A C 1
ATOM 1226 O O . LEU A 1 164 ? 41.165 26.648 47.258 1.00 30.47 164 LEU A O 1
ATOM 1231 N N . PRO A 1 165 ? 42.226 25.487 48.848 1.00 30.60 165 PRO A N 1
ATOM 1232 C CA . PRO A 1 165 ? 41.246 24.415 48.810 1.00 30.88 165 PRO A CA 1
ATOM 1233 C C . PRO A 1 165 ? 39.977 24.784 49.540 1.00 30.31 165 PRO A C 1
ATOM 1234 O O . PRO A 1 165 ? 39.927 25.765 50.290 1.00 30.62 165 PRO A O 1
ATOM 1238 N N . ALA A 1 166 ? 38.950 23.983 49.326 1.00 30.42 166 ALA A N 1
ATOM 1239 C CA . ALA A 1 166 ? 37.696 24.137 50.076 1.00 30.38 166 ALA A CA 1
ATOM 1240 C C . ALA A 1 166 ? 37.957 23.798 51.568 1.00 30.24 166 ALA A C 1
ATOM 1241 O O . ALA A 1 166 ? 38.846 22.982 51.875 1.00 30.08 166 ALA A O 1
ATOM 1243 N N . PRO A 1 167 ? 37.222 24.451 52.495 1.00 29.18 167 PRO A N 1
ATOM 1244 C CA . PRO A 1 167 ? 37.309 24.080 53.930 1.00 28.39 167 PRO A CA 1
ATOM 1245 C C . PRO A 1 167 ? 36.895 22.620 54.191 1.00 27.61 167 PRO A C 1
ATOM 1246 O O . PRO A 1 167 ? 36.094 22.067 53.450 1.00 26.86 167 PRO A O 1
ATOM 1250 N N . ASP A 1 168 ? 37.467 21.994 55.223 1.00 27.41 168 ASP A N 1
ATOM 1251 C CA . ASP A 1 168 ? 37.046 20.647 55.621 1.00 26.76 168 ASP A CA 1
ATOM 1252 C C . ASP A 1 168 ? 35.617 20.705 56.202 1.00 26.04 168 ASP A C 1
ATOM 1253 O O . ASP A 1 168 ? 34.863 19.733 56.163 1.00 25.78 168 ASP A O 1
ATOM 1258 N N . LEU A 1 169 ? 35.259 21.883 56.705 1.00 26.80 169 LEU A N 1
ATOM 1259 C CA . LEU A 1 169 ? 33.955 22.175 57.327 1.00 26.75 169 LEU A CA 1
ATOM 1260 C C . LEU A 1 169 ? 33.689 23.640 57.091 1.00 27.01 169 LEU A C 1
ATOM 1261 O O . LEU A 1 169 ? 34.540 24.500 57.386 1.00 26.95 169 LEU A O 1
ATOM 1266 N N . PHE A 1 170 ? 32.535 23.932 56.517 1.00 26.13 170 PHE A N 1
ATOM 1267 C CA . PHE A 1 170 ? 32.152 25.317 56.255 1.00 25.84 170 PHE A CA 1
ATOM 1268 C C . PHE A 1 170 ? 30.905 25.647 57.091 1.00 25.89 170 PHE A C 1
ATOM 1269 O O . PHE A 1 170 ? 29.874 24.947 57.005 1.00 26.15 170 PHE A O 1
ATOM 1277 N N . ILE A 1 171 ? 31.025 26.667 57.940 1.00 26.10 171 ILE A N 1
ATOM 1278 C CA . ILE A 1 171 ? 30.000 27.060 58.878 1.00 25.61 171 ILE A CA 1
ATOM 1279 C C . ILE A 1 171 ? 29.572 28.471 58.464 1.00 25.76 171 ILE A C 1
ATOM 1280 O O . ILE A 1 171 ? 30.408 29.372 58.293 1.00 26.76 171 ILE A O 1
ATOM 1285 N N . ASP A 1 172 ? 28.276 28.683 58.291 1.00 25.10 172 ASP A N 1
ATOM 1286 C CA . ASP A 1 172 ? 27.835 29.938 57.710 1.00 24.99 172 ASP A CA 1
ATOM 1287 C C . ASP A 1 172 ? 26.761 30.565 58.580 1.00 25.69 172 ASP A C 1
ATOM 1288 O O . ASP A 1 172 ? 25.734 29.944 58.850 1.00 26.42 172 ASP A O 1
ATOM 1293 N N . ILE A 1 173 ? 27.001 31.783 59.024 1.00 25.48 173 ILE A N 1
ATOM 1294 C CA . ILE A 1 173 ? 26.016 32.498 59.859 1.00 26.04 173 ILE A CA 1
ATOM 1295 C C . ILE A 1 173 ? 24.961 33.319 59.032 1.00 25.39 173 ILE A C 1
ATOM 1296 O O . ILE A 1 173 ? 24.067 33.936 59.589 1.00 24.56 173 ILE A O 1
ATOM 1301 N N . CYS A 1 174 ? 25.058 33.302 57.706 1.00 25.30 174 CYS A N 1
ATOM 1302 C CA . CYS A 1 174 ? 24.118 34.047 56.863 1.00 25.52 174 CYS A CA 1
ATOM 1303 C C . CYS A 1 174 ? 22.695 33.449 56.952 1.00 25.81 174 CYS A C 1
ATOM 1304 O O . CYS A 1 174 ? 22.518 32.256 56.718 1.00 25.39 174 CYS A O 1
ATOM 1307 N N . PRO A 1 175 ? 21.678 34.264 57.317 1.00 26.28 175 PRO A N 1
ATOM 1308 C CA . PRO A 1 175 ? 20.304 33.733 57.290 1.00 25.18 175 PRO A CA 1
ATOM 1309 C C . PRO A 1 175 ? 20.002 33.185 55.903 1.00 25.76 175 PRO A C 1
ATOM 1310 O O . PRO A 1 175 ? 20.409 33.783 54.914 1.00 25.33 175 PRO A O 1
ATOM 1314 N N . PRO A 1 176 ? 19.325 32.031 55.820 1.00 26.14 176 PRO A N 1
ATOM 1315 C CA . PRO A 1 176 ? 19.061 31.451 54.507 1.00 26.52 176 PRO A CA 1
ATOM 1316 C C . PRO A 1 176 ? 18.377 32.415 53.521 1.00 26.26 176 PRO A C 1
ATOM 1317 O O . PRO A 1 176 ? 18.740 32.424 52.331 1.00 26.67 176 PRO A O 1
ATOM 1321 N N . SER A 1 177 ? 17.410 33.222 53.991 1.00 25.01 177 SER A N 1
ATOM 1322 C CA . SER A 1 177 ? 16.712 34.178 53.131 1.00 25.42 177 SER A CA 1
ATOM 1323 C C . SER A 1 177 ? 17.638 35.213 52.460 1.00 24.69 177 SER A C 1
ATOM 1324 O O . SER A 1 177 ? 17.268 35.844 51.471 1.00 24.90 177 SER A O 1
ATOM 1327 N N . LEU A 1 178 ? 18.814 35.419 53.013 1.00 25.31 178 LEU A N 1
ATOM 1328 C CA . LEU A 1 178 ? 19.742 36.395 52.452 1.00 25.78 178 LEU A CA 1
ATOM 1329 C C . LEU A 1 178 ? 20.946 35.680 51.822 1.00 26.36 178 LEU A C 1
ATOM 1330 O O . LEU A 1 178 ? 21.925 36.320 51.424 1.00 25.86 178 LEU A O 1
ATOM 1335 N N . ARG A 1 179 ? 20.882 34.349 51.744 1.00 26.59 179 ARG A N 1
ATOM 1336 C CA . ARG A 1 179 ? 22.051 33.556 51.314 1.00 27.35 179 ARG A CA 1
ATOM 1337 C C . ARG A 1 179 ? 22.010 33.332 49.801 1.00 27.95 179 ARG A C 1
ATOM 1338 O O . ARG A 1 179 ? 21.012 32.818 49.271 1.00 26.78 179 ARG A O 1
ATOM 1346 N N . PRO A 1 180 ? 23.097 33.679 49.096 1.00 28.26 180 PRO A N 1
ATOM 1347 C CA . PRO A 1 180 ? 23.048 33.452 47.642 1.00 28.78 180 PRO A CA 1
ATOM 1348 C C . PRO A 1 180 ? 22.876 31.938 47.285 1.00 29.51 180 PRO A C 1
ATOM 1349 O O . PRO A 1 180 ? 23.383 31.058 48.008 1.00 28.93 180 PRO A O 1
ATOM 1353 N N . ALA A 1 181 ? 22.181 31.663 46.184 1.00 30.38 181 ALA A N 1
ATOM 1354 C CA . ALA A 1 181 ? 21.952 30.291 45.702 1.00 31.37 181 ALA A CA 1
ATOM 1355 C C . ALA A 1 181 ? 23.228 29.553 45.276 1.00 32.31 181 ALA A C 1
ATOM 1356 O O . ALA A 1 181 ? 23.228 28.316 45.164 1.00 33.64 181 ALA A O 1
ATOM 1358 N N . ASN A 1 182 ? 24.303 30.303 45.034 1.00 32.32 182 ASN A N 1
ATOM 1359 C CA . ASN A 1 182 ? 25.558 29.695 44.610 1.00 32.40 182 ASN A CA 1
ATOM 1360 C C . ASN A 1 182 ? 26.533 29.424 45.760 1.00 31.88 182 ASN A C 1
ATOM 1361 O O . ASN A 1 182 ? 27.639 28.914 45.540 1.00 32.29 182 ASN A O 1
ATOM 1366 N N . ALA A 1 183 ? 26.114 29.736 46.988 1.00 30.87 183 ALA A N 1
ATOM 1367 C CA . ALA A 1 183 ? 26.926 29.476 48.182 1.00 30.05 183 ALA A CA 1
ATOM 1368 C C . ALA A 1 183 ? 27.156 27.963 48.348 1.00 29.98 183 ALA A C 1
ATOM 1369 O O . ALA A 1 183 ? 26.290 27.150 47.977 1.00 28.99 183 ALA A O 1
ATOM 1371 N N . ALA A 1 184 ? 28.294 27.597 48.924 1.00 27.95 184 ALA A N 1
ATOM 1372 C CA . ALA A 1 184 ? 28.657 26.192 49.115 1.00 27.90 184 ALA A CA 1
ATOM 1373 C C . ALA A 1 184 ? 27.825 25.564 50.247 1.00 27.33 184 ALA A C 1
ATOM 1374 O O . ALA A 1 184 ? 27.403 26.290 51.154 1.00 27.57 184 ALA A O 1
ATOM 1376 N N . PRO A 1 185 ? 27.586 24.227 50.206 1.00 26.45 185 PRO A N 1
ATOM 1377 C CA . PRO A 1 185 ? 26.926 23.599 51.382 1.00 25.93 185 PRO A CA 1
ATOM 1378 C C . PRO A 1 185 ? 27.627 23.944 52.697 1.00 25.62 185 PRO A C 1
ATOM 1379 O O . PRO A 1 185 ? 28.873 23.915 52.789 1.00 24.67 185 PRO A O 1
ATOM 1383 N N . ALA A 1 186 ? 26.829 24.302 53.704 1.00 25.52 186 ALA A N 1
ATOM 1384 C CA . ALA A 1 186 ? 27.372 24.726 54.990 1.00 25.65 186 ALA A CA 1
ATOM 1385 C C . ALA A 1 186 ? 26.579 24.125 56.143 1.00 26.24 186 ALA A C 1
ATOM 1386 O O . ALA A 1 186 ? 25.424 23.697 55.975 1.00 25.66 186 ALA A O 1
ATOM 1388 N N . ARG A 1 187 ? 27.238 24.051 57.290 1.00 25.31 187 ARG A N 1
ATOM 1389 C CA . ARG A 1 187 ? 26.574 23.845 58.545 1.00 26.67 187 ARG A CA 1
ATOM 1390 C C . ARG A 1 187 ? 26.088 25.232 58.945 1.00 27.45 187 ARG A C 1
ATOM 1391 O O . ARG A 1 187 ? 26.921 26.105 59.192 1.00 27.42 187 ARG A O 1
ATOM 1399 N N . MET A 1 188 ? 24.768 25.449 58.966 1.00 27.35 188 MET A N 1
ATOM 1400 C CA . MET A 1 188 ? 24.258 26.764 59.398 1.00 30.10 188 MET A CA 1
ATOM 1401 C C . MET A 1 188 ? 24.555 26.947 60.881 1.00 27.71 188 MET A C 1
ATOM 1402 O O . MET A 1 188 ? 24.512 25.977 61.650 1.00 26.91 188 MET A O 1
ATOM 1407 N N . MET A 1 189 ? 24.762 28.204 61.279 1.00 27.01 189 MET A N 1
ATOM 1408 C CA . MET A 1 189 ? 24.908 28.561 62.695 1.00 26.83 189 MET A CA 1
ATOM 1409 C C . MET A 1 189 ? 24.318 29.958 62.935 1.00 26.45 189 MET A C 1
ATOM 1410 O O . MET A 1 189 ? 24.550 30.872 62.172 1.00 26.62 189 MET A O 1
ATOM 1415 N N . ARG A 1 190 ? 23.540 30.098 64.004 1.00 26.08 190 ARG A N 1
ATOM 1416 C CA . ARG A 1 190 ? 22.981 31.367 64.417 1.00 25.69 190 ARG A CA 1
ATOM 1417 C C . ARG A 1 190 ? 24.079 32.402 64.687 1.00 25.35 190 ARG A C 1
ATOM 1418 O O . ARG A 1 190 ? 25.025 32.142 65.437 1.00 25.45 190 ARG A O 1
ATOM 1426 N N . HIS A 1 191 ? 23.937 33.585 64.098 1.00 25.24 191 HIS A N 1
ATOM 1427 C CA . HIS A 1 191 ? 24.771 34.710 64.510 1.00 25.72 191 HIS A CA 1
ATOM 1428 C C . HIS A 1 191 ? 24.303 35.127 65.895 1.00 25.53 191 HIS A C 1
ATOM 1429 O O . HIS A 1 191 ? 23.116 35.351 66.091 1.00 26.29 191 HIS A O 1
ATOM 1436 N N . VAL A 1 192 ? 25.234 35.211 66.835 1.00 26.40 192 VAL A N 1
ATOM 1437 C CA . VAL A 1 192 ? 24.959 35.704 68.210 1.00 27.53 192 VAL A CA 1
ATOM 1438 C C . VAL A 1 192 ? 25.774 36.996 68.457 1.00 28.16 192 VAL A C 1
ATOM 1439 O O . VAL A 1 192 ? 27.011 37.003 68.343 1.00 27.19 192 VAL A O 1
ATOM 1443 N N . ALA A 1 193 ? 25.090 38.103 68.725 1.00 30.00 193 ALA A N 1
ATOM 1444 C CA . ALA A 1 193 ? 25.788 39.377 68.904 1.00 31.70 193 ALA A CA 1
ATOM 1445 C C . ALA A 1 193 ? 26.705 39.419 70.147 1.00 33.41 193 ALA A C 1
ATOM 1446 O O . ALA A 1 193 ? 26.240 39.218 71.278 1.00 33.02 193 ALA A O 1
ATOM 1448 N N . THR A 1 194 ? 27.983 39.720 69.920 1.00 34.82 194 THR A N 1
ATOM 1449 C CA . THR A 1 194 ? 28.951 39.990 70.986 1.00 37.44 194 THR A CA 1
ATOM 1450 C C . THR A 1 194 ? 29.737 41.299 70.747 1.00 37.51 194 THR A C 1
ATOM 1451 O O . THR A 1 194 ? 29.859 41.778 69.613 1.00 37.94 194 THR A O 1
ATOM 1455 N N . SER A 1 195 ? 30.283 41.861 71.813 1.00 37.88 195 SER A N 1
ATOM 1456 C CA . SER A 1 195 ? 31.276 42.936 71.706 1.00 39.16 195 SER A CA 1
ATOM 1457 C C . SER A 1 195 ? 32.059 43.118 73.004 1.00 38.69 195 SER A C 1
ATOM 1458 O O . SER A 1 195 ? 31.951 42.298 73.919 1.00 39.15 195 SER A O 1
ATOM 1461 N N . ARG A 1 196 ? 32.887 44.154 73.062 1.00 39.54 196 ARG A N 1
ATOM 1462 C CA . ARG A 1 196 ? 33.560 44.516 74.308 1.00 39.96 196 ARG A CA 1
ATOM 1463 C C . ARG A 1 196 ? 32.520 45.092 75.247 1.00 38.88 196 ARG A C 1
ATOM 1464 O O . ARG A 1 196 ? 31.678 45.896 74.822 1.00 38.71 196 ARG A O 1
ATOM 1472 N N . GLN A 1 197 ? 32.587 44.675 76.533 1.00 37.61 197 GLN A N 1
ATOM 1473 C CA . GLN A 1 197 ? 31.531 44.983 77.484 1.00 36.17 197 GLN A CA 1
ATOM 1474 C C . GLN A 1 197 ? 31.913 46.061 78.496 1.00 35.86 197 GLN A C 1
ATOM 1475 O O . GLN A 1 197 ? 33.104 46.311 78.742 1.00 35.03 197 GLN A O 1
ATOM 1481 N N . CYS A 1 198 ? 30.892 46.696 79.086 1.00 35.42 198 CYS A N 1
ATOM 1482 C CA . CYS A 1 198 ? 31.098 47.750 80.096 1.00 35.73 198 CYS A CA 1
ATOM 1483 C C . CYS A 1 198 ? 30.121 47.676 81.301 1.00 34.49 198 CYS A C 1
ATOM 1484 O O . CYS A 1 198 ? 29.130 46.952 81.125 1.00 34.55 198 CYS A O 1
ATOM 1487 N N . PRO A 1 199 ? 30.418 48.420 82.419 1.00 34.84 199 PRO A N 1
ATOM 1488 C CA . PRO A 1 199 ? 29.417 48.673 83.391 1.00 34.18 199 PRO A CA 1
ATOM 1489 C C . PRO A 1 199 ? 28.136 49.265 82.783 1.00 34.00 199 PRO A C 1
ATOM 1490 O O . PRO A 1 199 ? 28.206 50.181 81.948 1.00 34.37 199 PRO A O 1
ATOM 1494 N N . LEU A 1 200 ? 26.982 48.709 83.069 1.00 33.34 200 LEU A N 1
ATOM 1495 C CA . LEU A 1 200 ? 25.729 49.133 82.567 1.00 32.66 200 LEU A CA 1
ATOM 1496 C C . LEU A 1 200 ? 25.254 50.450 83.186 1.00 32.54 200 LEU A C 1
ATOM 1497 O O . LEU A 1 200 ? 25.283 50.680 84.437 1.00 32.57 200 LEU A O 1
ATOM 1502 N N . GLU A 1 201 ? 24.770 51.302 82.226 1.00 32.12 201 GLU A N 1
ATOM 1503 C CA . GLU A 1 201 ? 24.143 52.603 82.590 1.00 31.96 201 GLU A CA 1
ATOM 1504 C C . GLU A 1 201 ? 22.639 52.451 82.334 1.00 30.89 201 GLU A C 1
ATOM 1505 O O . GLU A 1 201 ? 22.226 51.818 81.335 1.00 31.55 201 GLU A O 1
ATOM 1511 N N . PRO A 1 202 ? 21.802 52.947 83.268 1.00 30.50 202 PRO A N 1
ATOM 1512 C CA . PRO A 1 202 ? 20.357 52.769 83.134 1.00 30.03 202 PRO A CA 1
ATOM 1513 C C . PRO A 1 202 ? 19.764 52.963 81.729 1.00 29.47 202 PRO A C 1
ATOM 1514 O O . PRO A 1 202 ? 18.755 52.261 81.420 1.00 28.73 202 PRO A O 1
ATOM 1518 N N . TRP A 1 203 ? 20.357 53.901 80.973 1.00 30.22 203 TRP A N 1
ATOM 1519 C CA . TRP A 1 203 ? 19.684 54.170 79.632 1.00 29.51 203 TRP A CA 1
ATOM 1520 C C . TRP A 1 203 ? 19.859 53.035 78.602 1.00 31.38 203 TRP A C 1
ATOM 1521 O O . TRP A 1 203 ? 19.088 52.941 77.664 1.00 30.49 203 TRP A O 1
ATOM 1532 N N . MET A 1 204 ? 20.894 52.214 78.788 1.00 31.28 204 MET A N 1
ATOM 1533 C CA . MET A 1 204 ? 21.133 51.128 77.871 1.00 32.80 204 MET A CA 1
ATOM 1534 C C . MET A 1 204 ? 19.992 50.122 77.900 1.00 32.88 204 MET A C 1
ATOM 1535 O O . MET A 1 204 ? 19.718 49.480 76.898 1.00 33.69 204 MET A O 1
ATOM 1540 N N . TYR A 1 205 ? 19.316 50.019 79.051 1.00 34.14 205 TYR A N 1
ATOM 1541 C CA . TYR A 1 205 ? 18.179 49.105 79.249 1.00 34.75 205 TYR A CA 1
ATOM 1542 C C . TYR A 1 205 ? 16.842 49.780 79.633 1.00 36.26 205 TYR A C 1
ATOM 1543 O O . TYR A 1 205 ? 15.804 49.105 79.675 1.00 37.05 205 TYR A O 1
ATOM 1552 N N . THR A 1 206 ? 16.856 51.084 79.911 1.00 37.56 206 THR A N 1
ATOM 1553 C CA . THR A 1 206 ? 15.631 51.780 80.335 1.00 38.61 206 THR A CA 1
ATOM 1554 C C . THR A 1 206 ? 15.026 52.599 79.195 1.00 39.65 206 THR A C 1
ATOM 1555 O O . THR A 1 206 ? 15.620 53.581 78.709 1.00 39.69 206 THR A O 1
ATOM 1559 N N . ARG A 1 207 ? 13.834 52.188 78.778 1.00 40.47 207 ARG A N 1
ATOM 1560 C CA . ARG A 1 207 ? 13.125 52.853 77.695 1.00 41.17 207 ARG A CA 1
ATOM 1561 C C . ARG A 1 207 ? 12.308 54.017 78.243 1.00 40.85 207 ARG A C 1
ATOM 1562 O O . ARG A 1 207 ? 11.971 54.032 79.429 1.00 40.80 207 ARG A O 1
ATOM 1570 N N . ASP A 1 208 ? 12.027 55.008 77.399 1.00 40.49 208 ASP A N 1
ATOM 1571 C CA . ASP A 1 208 ? 10.917 55.928 77.663 1.00 40.41 208 ASP A CA 1
ATOM 1572 C C . ASP A 1 208 ? 9.964 55.916 76.459 1.00 39.91 208 ASP A C 1
ATOM 1573 O O . ASP A 1 208 ? 10.035 55.006 75.625 1.00 40.21 208 ASP A O 1
ATOM 1578 N N . THR A 1 209 ? 9.064 56.888 76.372 1.00 39.56 209 THR A N 1
ATOM 1579 C CA . THR A 1 209 ? 8.092 56.903 75.274 1.00 39.03 209 THR A CA 1
ATOM 1580 C C . THR A 1 209 ? 8.654 57.236 73.870 1.00 38.31 209 THR A C 1
ATOM 1581 O O . THR A 1 209 ? 8.081 56.799 72.868 1.00 38.21 209 THR A O 1
ATOM 1585 N N . ARG A 1 210 ? 9.736 58.037 73.818 1.00 37.36 210 ARG A N 1
ATOM 1586 C CA . ARG A 1 210 ? 10.585 58.231 72.622 1.00 36.96 210 ARG A CA 1
ATOM 1587 C C . ARG A 1 210 ? 10.994 56.778 72.334 1.00 35.47 210 ARG A C 1
ATOM 1588 O O . ARG A 1 210 ? 11.532 56.129 73.226 1.00 35.86 210 ARG A O 1
ATOM 1596 N N . GLN A 1 211 ? 10.818 56.206 71.146 1.00 34.82 211 GLN A N 1
ATOM 1597 C CA . GLN A 1 211 ? 11.611 56.334 69.900 1.00 33.27 211 GLN A CA 1
ATOM 1598 C C . GLN A 1 211 ? 13.124 56.473 70.013 1.00 31.04 211 GLN A C 1
ATOM 1599 O O . GLN A 1 211 ? 13.653 57.550 70.222 1.00 30.99 211 GLN A O 1
ATOM 1605 N N . ARG A 1 212 ? 13.800 55.346 69.896 1.00 29.24 212 ARG A N 1
ATOM 1606 C CA . ARG A 1 212 ? 15.223 55.247 70.183 1.00 27.33 212 ARG A CA 1
ATOM 1607 C C . ARG A 1 212 ? 16.004 54.953 68.892 1.00 26.68 212 ARG A C 1
ATOM 1608 O O . ARG A 1 212 ? 15.887 53.861 68.317 1.00 25.51 212 ARG A O 1
ATOM 1616 N N . VAL A 1 213 ? 16.773 55.935 68.414 1.00 25.12 213 VAL A N 1
ATOM 1617 C CA . VAL A 1 213 ? 17.583 55.743 67.200 1.00 24.44 213 VAL A CA 1
ATOM 1618 C C . VAL A 1 213 ? 19.061 55.699 67.569 1.00 24.54 213 VAL A C 1
ATOM 1619 O O . VAL A 1 213 ? 19.574 56.623 68.208 1.00 23.30 213 VAL A O 1
ATOM 1623 N N . LEU A 1 214 ? 19.731 54.623 67.165 1.00 24.71 214 LEU A N 1
ATOM 1624 C CA . LEU A 1 214 ? 21.156 54.430 67.407 1.00 25.44 214 LEU A CA 1
ATOM 1625 C C . LEU A 1 214 ? 21.895 54.608 66.092 1.00 25.78 214 LEU A C 1
ATOM 1626 O O . LEU A 1 214 ? 21.637 53.874 65.154 1.00 25.94 214 LEU A O 1
ATOM 1631 N N . VAL A 1 215 ? 22.794 55.589 66.032 1.00 26.11 215 VAL A N 1
ATOM 1632 C CA . VAL A 1 215 ? 23.759 55.743 64.934 1.00 26.40 215 VAL A CA 1
ATOM 1633 C C . VAL A 1 215 ? 25.075 55.189 65.454 1.00 28.07 215 VAL A C 1
ATOM 1634 O O . VAL A 1 215 ? 25.557 55.592 66.513 1.00 28.25 215 VAL A O 1
ATOM 1638 N N . THR A 1 216 ? 25.645 54.224 64.755 1.00 29.49 216 THR A N 1
ATOM 1639 C CA . THR A 1 216 ? 26.742 53.444 65.350 1.00 32.11 216 THR A CA 1
ATOM 1640 C C . THR A 1 216 ? 27.888 53.150 64.387 1.00 32.53 216 THR A C 1
ATOM 1641 O O . THR A 1 216 ? 27.673 53.018 63.183 1.00 33.38 216 THR A O 1
ATOM 1645 N N . SER A 1 217 ? 29.095 53.051 64.940 1.00 33.06 217 SER A N 1
ATOM 1646 C CA . SER A 1 217 ? 30.285 52.749 64.168 1.00 32.86 217 SER A CA 1
ATOM 1647 C C . SER A 1 217 ? 30.614 51.256 64.245 1.00 33.85 217 SER A C 1
ATOM 1648 O O . SER A 1 217 ? 31.617 50.812 63.678 1.00 34.21 217 SER A O 1
ATOM 1651 N N . GLY A 1 218 ? 29.772 50.494 64.942 1.00 34.38 218 GLY A N 1
ATOM 1652 C CA . GLY A 1 218 ? 29.925 49.022 65.044 1.00 35.25 218 GLY A CA 1
ATOM 1653 C C . GLY A 1 218 ? 30.955 48.562 66.068 1.00 35.58 218 GLY A C 1
ATOM 1654 O O . GLY A 1 218 ? 30.659 47.718 66.930 1.00 36.00 218 GLY A O 1
ATOM 1655 N N . SER A 1 219 ? 32.167 49.098 65.958 1.00 35.29 219 SER A N 1
ATOM 1656 C CA . SER A 1 219 ? 33.182 48.973 67.015 1.00 36.03 219 SER A CA 1
ATOM 1657 C C . SER A 1 219 ? 33.752 50.341 67.437 1.00 36.18 219 SER A C 1
ATOM 1658 O O . SER A 1 219 ? 33.696 51.303 66.669 1.00 35.47 219 SER A O 1
ATOM 1661 N N . ARG A 1 220 ? 34.278 50.436 68.665 1.00 36.85 220 ARG A N 1
ATOM 1662 C CA . ARG A 1 220 ? 34.799 51.703 69.180 1.00 37.67 220 ARG A CA 1
ATOM 1663 C C . ARG A 1 220 ? 36.170 52.060 68.584 1.00 38.17 220 ARG A C 1
ATOM 1664 O O . ARG A 1 220 ? 36.681 53.169 68.795 1.00 37.65 220 ARG A O 1
ATOM 1672 N N . VAL A 1 221 ? 36.755 51.111 67.851 1.00 38.59 221 VAL A N 1
ATOM 1673 C CA . VAL A 1 221 ? 38.103 51.241 67.297 1.00 38.92 221 VAL A CA 1
ATOM 1674 C C . VAL A 1 221 ? 38.080 52.258 66.152 1.00 39.35 221 VAL A C 1
ATOM 1675 O O . VAL A 1 221 ? 37.096 52.346 65.407 1.00 39.18 221 VAL A O 1
ATOM 1679 N N . ALA A 1 222 ? 39.148 53.042 66.029 1.00 39.97 222 ALA A N 1
ATOM 1680 C CA . ALA A 1 222 ? 39.197 54.121 65.042 1.00 40.73 222 ALA A CA 1
ATOM 1681 C C . ALA A 1 222 ? 39.204 53.630 63.582 1.00 41.34 222 ALA A C 1
ATOM 1682 O O . ALA A 1 222 ? 38.766 54.356 62.682 1.00 41.27 222 ALA A O 1
ATOM 1684 N N . LYS A 1 223 ? 39.688 52.404 63.359 1.00 42.17 223 LYS A N 1
ATOM 1685 C CA . LYS A 1 223 ? 39.837 51.845 62.011 1.00 43.05 223 LYS A CA 1
ATOM 1686 C C . LYS A 1 223 ? 39.276 50.441 61.890 1.00 43.01 223 LYS A C 1
ATOM 1687 O O . LYS A 1 223 ? 39.969 49.471 62.203 1.00 43.05 223 LYS A O 1
ATOM 1693 N N . GLU A 1 224 ? 38.034 50.307 61.431 1.00 43.62 224 GLU A N 1
ATOM 1694 C CA . GLU A 1 224 ? 37.561 48.974 61.046 1.00 43.36 224 GLU A CA 1
ATOM 1695 C C . GLU A 1 224 ? 37.950 48.682 59.571 1.00 43.23 224 GLU A C 1
ATOM 1696 O O . GLU A 1 224 ? 38.576 49.526 58.913 1.00 42.71 224 GLU A O 1
ATOM 1702 N N . SER A 1 225 ? 37.629 47.486 59.071 1.00 42.95 225 SER A N 1
ATOM 1703 C CA . SER A 1 225 ? 38.074 47.065 57.735 1.00 42.77 225 SER A CA 1
ATOM 1704 C C . SER A 1 225 ? 37.220 47.685 56.637 1.00 42.81 225 SER A C 1
ATOM 1705 O O . SER A 1 225 ? 37.302 47.272 55.479 1.00 42.79 225 SER A O 1
ATOM 1708 N N . TYR A 1 226 ? 36.408 48.675 57.016 1.00 42.63 226 TYR A N 1
ATOM 1709 C CA . TYR A 1 226 ? 35.537 49.409 56.097 1.00 42.57 226 TYR A CA 1
ATOM 1710 C C . TYR A 1 226 ? 35.407 50.875 56.552 1.00 43.17 226 TYR A C 1
ATOM 1711 O O . TYR A 1 226 ? 35.549 51.173 57.742 1.00 43.14 226 TYR A O 1
ATOM 1720 N N . ASP A 1 227 ? 35.133 51.779 55.609 1.00 43.38 227 ASP A N 1
ATOM 1721 C CA . ASP A 1 227 ? 34.986 53.198 55.931 1.00 43.74 227 ASP A CA 1
ATOM 1722 C C . ASP A 1 227 ? 33.708 53.540 56.719 1.00 43.15 227 ASP A C 1
ATOM 1723 O O . ASP A 1 227 ? 32.657 52.921 56.536 1.00 42.61 227 ASP A O 1
ATOM 1728 N N . ARG A 1 228 ? 33.844 54.536 57.599 1.00 42.96 228 ARG A N 1
ATOM 1729 C CA . ARG A 1 228 ? 32.772 55.050 58.454 1.00 42.65 228 ARG A CA 1
ATOM 1730 C C . ARG A 1 228 ? 32.949 56.558 58.550 1.00 42.62 228 ARG A C 1
ATOM 1731 O O . ARG A 1 228 ? 34.087 57.020 58.569 1.00 42.81 228 ARG A O 1
ATOM 1739 N N . ASN A 1 229 ? 31.832 57.296 58.644 1.00 42.38 229 ASN A N 1
ATOM 1740 C CA . ASN A 1 229 ? 31.744 58.786 58.543 1.00 41.92 229 ASN A CA 1
ATOM 1741 C C . ASN A 1 229 ? 30.267 59.072 58.237 1.00 41.64 229 ASN A C 1
ATOM 1742 O O . ASN A 1 229 ? 29.707 58.306 57.454 1.00 42.66 229 ASN A O 1
ATOM 1747 N N . PHE A 1 230 ? 29.551 60.075 58.781 1.00 40.65 230 PHE A N 1
ATOM 1748 C CA . PHE A 1 230 ? 29.508 60.731 60.118 1.00 38.76 230 PHE A CA 1
ATOM 1749 C C . PHE A 1 230 ? 29.336 62.242 60.004 1.00 37.87 230 PHE A C 1
ATOM 1750 O O . PHE A 1 230 ? 28.808 62.884 60.907 1.00 38.13 230 PHE A O 1
ATOM 1758 N N . ASP A 1 231 ? 29.721 62.786 58.849 1.00 36.47 231 ASP A N 1
ATOM 1759 C CA . ASP A 1 231 ? 29.342 64.135 58.428 1.00 35.10 231 ASP A CA 1
ATOM 1760 C C . ASP A 1 231 ? 27.827 64.324 58.315 1.00 34.14 231 ASP A C 1
ATOM 1761 O O . ASP A 1 231 ? 27.316 65.424 58.545 1.00 33.08 231 ASP A O 1
ATOM 1766 N N . PHE A 1 232 ? 27.125 63.253 57.942 1.00 32.71 232 PHE A N 1
ATOM 1767 C CA . PHE A 1 232 ? 25.664 63.274 57.778 1.00 32.01 232 PHE A CA 1
ATOM 1768 C C . PHE A 1 232 ? 24.878 63.546 59.064 1.00 31.88 232 PHE A C 1
ATOM 1769 O O . PHE A 1 232 ? 23.718 63.967 59.012 1.00 31.84 232 PHE A O 1
ATOM 1777 N N . LEU A 1 233 ? 25.522 63.313 60.202 1.00 31.44 233 LEU A N 1
ATOM 1778 C CA . LEU A 1 233 ? 24.846 63.311 61.486 1.00 31.58 233 LEU A CA 1
ATOM 1779 C C . LEU A 1 233 ? 24.256 64.660 61.901 1.00 31.38 233 LEU A C 1
ATOM 1780 O O . LEU A 1 233 ? 23.116 64.712 62.378 1.00 30.97 233 LEU A O 1
ATOM 1785 N N . ARG A 1 234 ? 25.017 65.744 61.714 1.00 30.99 234 ARG A N 1
ATOM 1786 C CA . ARG A 1 234 ? 24.568 67.064 62.151 1.00 30.91 234 ARG A CA 1
ATOM 1787 C C . ARG A 1 234 ? 23.179 67.429 61.603 1.00 29.74 234 ARG A C 1
ATOM 1788 O O . ARG A 1 234 ? 22.298 67.856 62.355 1.00 29.22 234 ARG A O 1
ATOM 1796 N N . GLY A 1 235 ? 22.986 67.224 60.303 1.00 28.81 235 GLY A N 1
ATOM 1797 C CA . GLY A 1 235 ? 21.743 67.602 59.638 1.00 28.42 235 GLY A CA 1
ATOM 1798 C C . GLY A 1 235 ? 20.618 66.652 59.986 1.00 28.00 235 GLY A C 1
ATOM 1799 O O . GLY A 1 235 ? 19.450 67.061 60.061 1.00 27.78 235 GLY A O 1
ATOM 1800 N N . LEU A 1 236 ? 20.997 65.392 60.202 1.00 26.97 236 LEU A N 1
ATOM 1801 C CA . LEU A 1 236 ? 20.096 64.310 60.594 1.00 27.15 236 LEU A CA 1
ATOM 1802 C C . LEU A 1 236 ? 19.556 64.508 61.998 1.00 26.56 236 LEU A C 1
ATOM 1803 O O . LEU A 1 236 ? 18.379 64.291 62.241 1.00 27.20 236 LEU A O 1
ATOM 1808 N N . ALA A 1 237 ? 20.414 64.906 62.925 1.00 26.72 237 ALA A N 1
ATOM 1809 C CA . ALA A 1 237 ? 19.963 65.116 64.287 1.00 26.42 237 ALA A CA 1
ATOM 1810 C C . ALA A 1 237 ? 18.931 66.234 64.405 1.00 26.82 237 ALA A C 1
ATOM 1811 O O . ALA A 1 237 ? 18.041 66.150 65.243 1.00 26.48 237 ALA A O 1
ATOM 1813 N N . LYS A 1 238 ? 19.051 67.272 63.573 1.00 27.03 238 LYS A N 1
ATOM 1814 C CA . LYS A 1 238 ? 18.059 68.364 63.501 1.00 27.72 238 LYS A CA 1
ATOM 1815 C C . LYS A 1 238 ? 16.684 67.888 63.044 1.00 28.21 238 LYS A C 1
ATOM 1816 O O . LYS A 1 238 ? 15.645 68.334 63.558 1.00 27.91 238 LYS A O 1
ATOM 1822 N N . ASP A 1 239 ? 16.695 67.000 62.051 1.00 29.18 239 ASP A N 1
ATOM 1823 C CA . ASP A 1 239 ? 15.487 66.371 61.543 1.00 30.29 239 ASP A CA 1
ATOM 1824 C C . ASP A 1 239 ? 14.842 65.568 62.662 1.00 30.60 239 ASP A C 1
ATOM 1825 O O . ASP A 1 239 ? 13.632 65.682 62.899 1.00 30.73 239 ASP A O 1
ATOM 1830 N N . LEU A 1 240 ? 15.670 64.816 63.387 1.00 30.79 240 LEU A N 1
ATOM 1831 C CA . LEU A 1 240 ? 15.192 63.911 64.439 1.00 31.50 240 LEU A CA 1
ATOM 1832 C C . LEU A 1 240 ? 14.629 64.612 65.668 1.00 32.13 240 LEU A C 1
ATOM 1833 O O . LEU A 1 240 ? 13.617 64.180 66.211 1.00 31.97 240 LEU A O 1
ATOM 1838 N N . VAL A 1 241 ? 15.267 65.699 66.093 1.00 33.17 241 VAL A N 1
ATOM 1839 C CA . VAL A 1 241 ? 14.803 66.458 67.269 1.00 34.73 241 VAL A CA 1
ATOM 1840 C C . VAL A 1 241 ? 13.329 66.886 67.160 1.00 35.80 241 VAL A C 1
ATOM 1841 O O . VAL A 1 241 ? 12.614 66.912 68.165 1.00 36.30 241 VAL A O 1
ATOM 1845 N N . ARG A 1 242 ? 12.879 67.208 65.946 1.00 37.09 242 ARG A N 1
ATOM 1846 C CA . ARG A 1 242 ? 11.481 67.564 65.719 1.00 38.61 242 ARG A CA 1
ATOM 1847 C C . ARG A 1 242 ? 10.577 66.340 65.873 1.00 39.08 242 ARG A C 1
ATOM 1848 O O . ARG A 1 242 ? 9.361 66.454 66.046 1.00 39.78 242 ARG A O 1
ATOM 1856 N N . TRP A 1 243 ? 11.195 65.171 65.817 1.00 39.39 243 TRP A N 1
ATOM 1857 C CA . TRP A 1 243 ? 10.511 63.906 65.988 1.00 39.63 243 TRP A CA 1
ATOM 1858 C C . TRP A 1 243 ? 10.628 63.418 67.428 1.00 38.57 243 TRP A C 1
ATOM 1859 O O . TRP A 1 243 ? 10.305 62.263 67.737 1.00 38.41 243 TRP A O 1
ATOM 1870 N N . ASP A 1 244 ? 11.081 64.311 68.306 1.00 37.44 244 ASP A N 1
ATOM 1871 C CA . ASP A 1 244 ? 11.501 63.958 69.667 1.00 36.30 244 ASP A CA 1
ATOM 1872 C C . ASP A 1 244 ? 12.052 62.538 69.776 1.00 35.26 244 ASP A C 1
ATOM 1873 O O . ASP A 1 244 ? 11.867 61.855 70.779 1.00 35.12 244 ASP A O 1
ATOM 1878 N N . VAL A 1 245 ? 12.730 62.096 68.724 1.00 33.88 245 VAL A N 1
ATOM 1879 C CA . VAL A 1 245 ? 13.448 60.833 68.757 1.00 32.66 245 VAL A CA 1
ATOM 1880 C C . VAL A 1 245 ? 14.527 60.960 69.835 1.00 31.55 245 VAL A C 1
ATOM 1881 O O . VAL A 1 245 ? 15.134 62.027 69.980 1.00 32.15 245 VAL A O 1
ATOM 1885 N N . GLU A 1 246 ? 14.735 59.913 70.623 1.00 29.43 246 GLU A N 1
ATOM 1886 C CA . GLU A 1 246 ? 15.931 59.847 71.440 1.00 28.34 246 GLU A CA 1
ATOM 1887 C C . GLU A 1 246 ? 17.106 59.311 70.580 1.00 28.10 246 GLU A C 1
ATOM 1888 O O . GLU A 1 246 ? 17.150 58.124 70.218 1.00 28.22 246 GLU A O 1
ATOM 1894 N N . LEU A 1 247 ? 18.041 60.200 70.242 1.00 27.12 247 LEU A N 1
ATOM 1895 C CA . LEU A 1 247 ? 19.176 59.856 69.384 1.00 26.79 247 LEU A CA 1
ATOM 1896 C C . LEU A 1 247 ? 20.400 59.498 70.220 1.00 26.57 247 LEU A C 1
ATOM 1897 O O . LEU A 1 247 ? 20.831 60.264 71.090 1.00 26.68 247 LEU A O 1
ATOM 1902 N N . ILE A 1 248 ? 20.929 58.313 69.968 1.00 26.31 248 ILE A N 1
ATOM 1903 C CA . ILE A 1 248 ? 22.080 57.778 70.671 1.00 26.37 248 ILE A CA 1
ATOM 1904 C C . ILE A 1 248 ? 23.195 57.563 69.650 1.00 26.40 248 ILE A C 1
ATOM 1905 O O . ILE A 1 248 ? 22.965 56.993 68.590 1.00 26.12 248 ILE A O 1
ATOM 1910 N N . VAL A 1 249 ? 24.400 58.035 69.965 1.00 26.56 249 VAL A N 1
ATOM 1911 C CA . VAL A 1 249 ? 25.524 57.903 69.046 1.00 26.86 249 VAL A CA 1
ATOM 1912 C C . VAL A 1 249 ? 26.684 57.097 69.652 1.00 26.80 249 VAL A C 1
ATOM 1913 O O . VAL A 1 249 ? 27.275 57.492 70.646 1.00 26.50 249 VAL A O 1
ATOM 1917 N N . ALA A 1 250 ? 26.974 55.951 69.042 1.00 27.37 250 ALA A N 1
ATOM 1918 C CA . ALA A 1 250 ? 28.098 55.090 69.426 1.00 27.82 250 ALA A CA 1
ATOM 1919 C C . ALA A 1 250 ? 29.208 55.248 68.395 1.00 28.32 250 ALA A C 1
ATOM 1920 O O . ALA A 1 250 ? 29.052 54.817 67.254 1.00 29.61 250 ALA A O 1
ATOM 1922 N N . ALA A 1 251 ? 30.321 55.856 68.786 1.00 28.37 251 ALA A N 1
ATOM 1923 C CA . ALA A 1 251 ? 31.406 56.155 67.846 1.00 28.97 251 ALA A CA 1
ATOM 1924 C C . ALA A 1 251 ? 32.784 56.086 68.521 1.00 29.60 251 ALA A C 1
ATOM 1925 O O . ALA A 1 251 ? 32.859 56.125 69.742 1.00 29.23 251 ALA A O 1
ATOM 1927 N N . PRO A 1 252 ? 33.882 55.978 67.727 1.00 30.63 252 PRO A N 1
ATOM 1928 C CA . PRO A 1 252 ? 35.215 56.130 68.303 1.00 31.03 252 PRO A CA 1
ATOM 1929 C C . PRO A 1 252 ? 35.350 57.456 69.035 1.00 31.60 252 PRO A C 1
ATOM 1930 O O . PRO A 1 252 ? 34.806 58.476 68.587 1.00 31.67 252 PRO A O 1
ATOM 1934 N N . ASP A 1 253 ? 36.081 57.421 70.144 1.00 32.15 253 ASP A N 1
ATOM 1935 C CA . ASP A 1 253 ? 36.180 58.536 71.093 1.00 32.72 253 ASP A CA 1
ATOM 1936 C C . ASP A 1 253 ? 36.534 59.898 70.502 1.00 32.80 253 ASP A C 1
ATOM 1937 O O . ASP A 1 253 ? 36.068 60.921 71.004 1.00 32.94 253 ASP A O 1
ATOM 1942 N N . THR A 1 254 ? 37.364 59.919 69.462 1.00 33.00 254 THR A N 1
ATOM 1943 C CA . THR A 1 254 ? 37.768 61.188 68.842 1.00 33.44 254 THR A CA 1
ATOM 1944 C C . THR A 1 254 ? 36.623 61.763 68.027 1.00 33.39 254 THR A C 1
ATOM 1945 O O . THR A 1 254 ? 36.329 62.952 68.118 1.00 33.07 254 THR A O 1
ATOM 1949 N N . VAL A 1 255 ? 35.990 60.897 67.240 1.00 33.42 255 VAL A N 1
ATOM 1950 C CA . VAL A 1 255 ? 34.767 61.223 66.512 1.00 34.05 255 VAL A CA 1
ATOM 1951 C C . VAL A 1 255 ? 33.660 61.579 67.509 1.00 34.23 255 VAL A C 1
ATOM 1952 O O . VAL A 1 255 ? 33.030 62.635 67.388 1.00 34.64 255 VAL A O 1
ATOM 1956 N N . ALA A 1 256 ? 33.450 60.710 68.503 1.00 34.03 256 ALA A N 1
ATOM 1957 C CA . ALA A 1 256 ? 32.507 60.972 69.598 1.00 33.66 256 ALA A CA 1
ATOM 1958 C C . ALA A 1 256 ? 32.663 62.377 70.206 1.00 33.02 256 ALA A C 1
ATOM 1959 O O . ALA A 1 256 ? 31.675 63.059 70.475 1.00 33.18 256 ALA A O 1
ATOM 1961 N N . GLU A 1 257 ? 33.894 62.824 70.396 1.00 33.00 257 GLU A N 1
ATOM 1962 C CA . GLU A 1 257 ? 34.115 64.145 70.997 1.00 32.64 257 GLU A CA 1
ATOM 1963 C C . GLU A 1 257 ? 33.722 65.300 70.070 1.00 32.74 257 GLU A C 1
ATOM 1964 O O . GLU A 1 257 ? 33.094 66.284 70.509 1.00 32.41 257 GLU A O 1
ATOM 1970 N N . ALA A 1 258 ? 34.099 65.176 68.792 1.00 33.10 258 ALA A N 1
ATOM 1971 C CA . ALA A 1 258 ? 33.714 66.167 67.785 1.00 33.79 258 ALA A CA 1
ATOM 1972 C C . ALA A 1 258 ? 32.187 66.257 67.660 1.00 34.11 258 ALA A C 1
ATOM 1973 O O . ALA A 1 258 ? 31.631 67.349 67.545 1.00 33.96 258 ALA A O 1
ATOM 1975 N N . LEU A 1 259 ? 31.516 65.108 67.726 1.00 34.55 259 LEU A N 1
ATOM 1976 C CA . LEU A 1 259 ? 30.056 65.065 67.578 1.00 35.18 259 LEU A CA 1
ATOM 1977 C C . LEU A 1 259 ? 29.308 65.738 68.726 1.00 35.04 259 LEU A C 1
ATOM 1978 O O . LEU A 1 259 ? 28.269 66.355 68.498 1.00 35.06 259 LEU A O 1
ATOM 1983 N N . ARG A 1 260 ? 29.838 65.625 69.946 1.00 35.14 260 ARG A N 1
ATOM 1984 C CA . ARG A 1 260 ? 29.241 66.285 71.110 1.00 35.54 260 ARG A CA 1
ATOM 1985 C C . ARG A 1 260 ? 29.056 67.766 70.873 1.00 35.70 260 ARG A C 1
ATOM 1986 O O . ARG A 1 260 ? 28.125 68.365 71.405 1.00 35.98 260 ARG A O 1
ATOM 1994 N N . ALA A 1 261 ? 29.942 68.356 70.076 1.00 36.08 261 ALA A N 1
ATOM 1995 C CA . ALA A 1 261 ? 29.848 69.779 69.752 1.00 36.50 261 ALA A CA 1
ATOM 1996 C C . ALA A 1 261 ? 28.868 70.012 68.604 1.00 36.82 261 ALA A C 1
ATOM 1997 O O . ALA A 1 261 ? 28.008 70.893 68.674 1.00 37.21 261 ALA A O 1
ATOM 1999 N N . GLU A 1 262 ? 29.008 69.208 67.557 1.00 37.36 262 GLU A N 1
ATOM 2000 C CA . GLU A 1 262 ? 28.215 69.330 66.335 1.00 38.35 262 GLU A CA 1
ATOM 2001 C C . GLU A 1 262 ? 26.715 69.069 66.536 1.00 38.24 262 GLU A C 1
ATOM 2002 O O . GLU A 1 262 ? 25.878 69.789 65.996 1.00 38.67 262 GLU A O 1
ATOM 2008 N N . VAL A 1 263 ? 26.383 68.036 67.298 1.00 37.94 263 VAL A N 1
ATOM 2009 C CA . VAL A 1 263 ? 24.990 67.734 67.603 1.00 37.74 263 VAL A CA 1
ATOM 2010 C C . VAL A 1 263 ? 24.800 67.572 69.116 1.00 37.53 263 VAL A C 1
ATOM 2011 O O . VAL A 1 263 ? 24.815 66.454 69.646 1.00 37.25 263 VAL A O 1
ATOM 2015 N N . PRO A 1 264 ? 24.627 68.702 69.819 1.00 37.36 264 PRO A N 1
ATOM 2016 C CA . PRO A 1 264 ? 24.538 68.683 71.277 1.00 37.32 264 PRO A CA 1
ATOM 2017 C C . PRO A 1 264 ? 23.224 68.077 71.765 1.00 37.37 264 PRO A C 1
ATOM 2018 O O . PRO A 1 264 ? 23.133 67.630 72.919 1.00 37.38 264 PRO A O 1
ATOM 2022 N N . GLN A 1 265 ? 22.229 68.053 70.875 1.00 37.15 265 GLN A N 1
ATOM 2023 C CA . GLN A 1 265 ? 20.889 67.543 71.179 1.00 36.73 265 GLN A CA 1
ATOM 2024 C C . GLN A 1 265 ? 20.868 66.022 71.379 1.00 36.56 265 GLN A C 1
ATOM 2025 O O . GLN A 1 265 ? 19.865 65.489 71.839 1.00 37.33 265 GLN A O 1
ATOM 2031 N N . ALA A 1 266 ? 21.971 65.341 71.057 1.00 35.63 266 ALA A N 1
ATOM 2032 C CA . ALA A 1 266 ? 22.056 63.880 71.128 1.00 34.72 266 ALA A CA 1
ATOM 2033 C C . ALA A 1 266 ? 22.852 63.319 72.310 1.00 34.21 266 ALA A C 1
ATOM 2034 O O . ALA A 1 266 ? 23.620 64.033 72.949 1.00 34.25 266 ALA A O 1
ATOM 2036 N N . ARG A 1 267 ? 22.665 62.029 72.585 1.00 33.27 267 ARG A N 1
ATOM 2037 C CA . ARG A 1 267 ? 23.495 61.316 73.544 1.00 32.82 267 ARG A CA 1
ATOM 2038 C C . ARG A 1 267 ? 24.666 60.630 72.824 1.00 33.28 267 ARG A C 1
ATOM 2039 O O . ARG A 1 267 ? 24.493 59.620 72.123 1.00 33.15 267 ARG A O 1
ATOM 2047 N N . VAL A 1 268 ? 25.862 61.176 73.018 1.00 33.27 268 VAL A N 1
ATOM 2048 C CA . VAL A 1 268 ? 27.040 60.720 72.294 1.00 33.27 268 VAL A CA 1
ATOM 2049 C C . VAL A 1 268 ? 28.035 60.012 73.213 1.00 33.48 268 VAL A C 1
ATOM 2050 O O . VAL A 1 268 ? 28.363 60.510 74.287 1.00 33.80 268 VAL A O 1
ATOM 2054 N N . GLY A 1 269 ? 28.532 58.857 72.791 1.00 33.80 269 GLY A N 1
ATOM 2055 C CA . GLY A 1 269 ? 29.559 58.169 73.569 1.00 34.50 269 GLY A CA 1
ATOM 2056 C C . GLY A 1 269 ? 30.024 56.896 72.900 1.00 34.86 269 GLY A C 1
ATOM 2057 O O . GLY A 1 269 ? 30.197 56.862 71.679 1.00 34.51 269 GLY A O 1
ATOM 2058 N N . TRP A 1 270 ? 30.258 55.860 73.704 1.00 35.18 270 TRP A N 1
ATOM 2059 C CA . TRP A 1 270 ? 30.377 54.507 73.164 1.00 35.61 270 TRP A CA 1
ATOM 2060 C C . TRP A 1 270 ? 29.635 53.473 73.993 1.00 35.36 270 TRP A C 1
ATOM 2061 O O . TRP A 1 270 ? 29.794 53.402 75.218 1.00 35.68 270 TRP A O 1
ATOM 2072 N N . THR A 1 271 ? 28.854 52.648 73.307 1.00 34.74 271 THR A N 1
ATOM 2073 C CA . THR A 1 271 ? 28.146 51.557 73.951 1.00 34.36 271 THR A CA 1
ATOM 2074 C C . THR A 1 271 ? 28.097 50.354 73.025 1.00 33.18 271 THR A C 1
ATOM 2075 O O . THR A 1 271 ? 27.986 50.513 71.808 1.00 33.79 271 THR A O 1
ATOM 2079 N N . PRO A 1 272 ? 28.150 49.149 73.598 1.00 32.66 272 PRO A N 1
ATOM 2080 C CA . PRO A 1 272 ? 28.131 47.914 72.819 1.00 31.59 272 PRO A CA 1
ATOM 2081 C C . PRO A 1 272 ? 26.828 47.763 72.060 1.00 31.66 272 PRO A C 1
ATOM 2082 O O . PRO A 1 272 ? 25.748 47.932 72.640 1.00 30.87 272 PRO A O 1
ATOM 2086 N N . LEU A 1 273 ? 26.920 47.409 70.775 1.00 31.48 273 LEU A N 1
ATOM 2087 C CA . LEU A 1 273 ? 25.737 47.297 69.945 1.00 32.20 273 LEU A CA 1
ATOM 2088 C C . LEU A 1 273 ? 24.815 46.170 70.439 1.00 32.58 273 LEU A C 1
ATOM 2089 O O . LEU A 1 273 ? 23.600 46.308 70.382 1.00 33.32 273 LEU A O 1
ATOM 2094 N N . ASP A 1 274 ? 25.390 45.072 70.929 1.00 32.58 274 ASP A N 1
ATOM 2095 C CA . ASP A 1 274 ? 24.596 43.916 71.394 1.00 33.39 274 ASP A CA 1
ATOM 2096 C C . ASP A 1 274 ? 23.719 44.236 72.604 1.00 33.28 274 ASP A C 1
ATOM 2097 O O . ASP A 1 274 ? 22.618 43.689 72.727 1.00 34.07 274 ASP A O 1
ATOM 2102 N N . VAL A 1 275 ? 24.200 45.105 73.498 1.00 32.95 275 VAL A N 1
ATOM 2103 C CA . VAL A 1 275 ? 23.418 45.510 74.674 1.00 32.45 275 VAL A CA 1
ATOM 2104 C C . VAL A 1 275 ? 22.272 46.445 74.260 1.00 32.41 275 VAL A C 1
ATOM 2105 O O . VAL A 1 275 ? 21.114 46.229 74.623 1.00 31.38 275 VAL A O 1
ATOM 2109 N N . VAL A 1 276 ? 22.597 47.475 73.482 1.00 32.65 276 VAL A N 1
ATOM 2110 C CA . VAL A 1 276 ? 21.641 48.555 73.219 1.00 32.83 276 VAL A CA 1
ATOM 2111 C C . VAL A 1 276 ? 20.696 48.256 72.034 1.00 33.06 276 VAL A C 1
ATOM 2112 O O . VAL A 1 276 ? 19.545 48.686 72.040 1.00 32.19 276 VAL A O 1
ATOM 2116 N N . ALA A 1 277 ? 21.177 47.504 71.046 1.00 33.46 277 ALA A N 1
ATOM 2117 C CA . ALA A 1 277 ? 20.376 47.207 69.840 1.00 34.13 277 ALA A CA 1
ATOM 2118 C C . ALA A 1 277 ? 18.932 46.796 70.116 1.00 34.39 277 ALA A C 1
ATOM 2119 O O . ALA A 1 277 ? 18.017 47.361 69.520 1.00 34.49 277 ALA A O 1
ATOM 2121 N N . PRO A 1 278 ? 18.715 45.790 70.995 1.00 34.68 278 PRO A N 1
ATOM 2122 C CA . PRO A 1 278 ? 17.360 45.330 71.282 1.00 34.34 278 PRO A CA 1
ATOM 2123 C C . PRO A 1 278 ? 16.431 46.395 71.782 1.00 33.59 278 PRO A C 1
ATOM 2124 O O . PRO A 1 278 ? 15.220 46.182 71.803 1.00 33.95 278 PRO A O 1
ATOM 2128 N N . THR A 1 279 ? 16.979 47.517 72.236 1.00 32.86 279 THR A N 1
ATOM 2129 C CA . THR A 1 279 ? 16.164 48.535 72.888 1.00 30.76 279 THR A CA 1
ATOM 2130 C C . THR A 1 279 ? 15.779 49.635 71.910 1.00 30.66 279 THR A C 1
ATOM 2131 O O . THR A 1 279 ? 15.034 50.565 72.262 1.00 30.32 279 THR A O 1
ATOM 2135 N N . CYS A 1 280 ? 16.300 49.515 70.687 1.00 29.95 280 CYS A N 1
ATOM 2136 C CA . CYS A 1 280 ? 16.213 50.564 69.683 1.00 29.07 280 CYS A CA 1
ATOM 2137 C C . CYS A 1 280 ? 15.079 50.353 68.706 1.00 28.22 280 CYS A C 1
ATOM 2138 O O . CYS A 1 280 ? 14.719 49.219 68.381 1.00 28.81 280 CYS A O 1
ATOM 2141 N N . ASP A 1 281 ? 14.558 51.448 68.188 1.00 26.92 281 ASP A N 1
ATOM 2142 C CA . ASP A 1 281 ? 13.619 51.388 67.074 1.00 26.66 281 ASP A CA 1
ATOM 2143 C C . ASP A 1 281 ? 14.247 51.514 65.670 1.00 25.83 281 ASP A C 1
ATOM 2144 O O . ASP A 1 281 ? 13.592 51.216 64.664 1.00 25.95 281 ASP A O 1
ATOM 2149 N N . LEU A 1 282 ? 15.501 51.950 65.606 1.00 25.37 282 LEU A N 1
ATOM 2150 C CA . LEU A 1 282 ? 16.173 52.117 64.326 1.00 25.03 282 LEU A CA 1
ATOM 2151 C C . LEU A 1 282 ? 17.664 52.092 64.548 1.00 24.84 282 LEU A C 1
ATOM 2152 O O . LEU A 1 282 ? 18.155 52.697 65.488 1.00 24.92 282 LEU A O 1
ATOM 2157 N N . LEU A 1 283 ? 18.367 51.435 63.640 1.00 24.05 283 LEU A N 1
ATOM 2158 C CA . LEU A 1 283 ? 19.819 51.463 63.627 1.00 23.75 283 LEU A CA 1
ATOM 2159 C C . LEU A 1 283 ? 20.284 52.084 62.329 1.00 23.45 283 LEU A C 1
ATOM 2160 O O . LEU A 1 283 ? 19.778 51.732 61.254 1.00 22.69 283 LEU A O 1
ATOM 2165 N N . VAL A 1 284 ? 21.251 52.995 62.425 1.00 21.99 284 VAL A N 1
ATOM 2166 C CA . VAL A 1 284 ? 21.798 53.657 61.252 1.00 22.26 284 VAL A CA 1
ATOM 2167 C C . VAL A 1 284 ? 23.289 53.428 61.257 1.00 22.06 284 VAL A C 1
ATOM 2168 O O . VAL A 1 284 ? 23.998 53.805 62.217 1.00 22.78 284 VAL A O 1
ATOM 2172 N N . HIS A 1 285 ? 23.777 52.798 60.199 1.00 22.32 285 HIS A N 1
ATOM 2173 C CA . HIS A 1 285 ? 25.186 52.466 60.154 1.00 21.75 285 HIS A CA 1
ATOM 2174 C C . HIS A 1 285 ? 25.659 52.209 58.725 1.00 21.68 285 HIS A C 1
ATOM 2175 O O . HIS A 1 285 ? 24.874 52.292 57.773 1.00 20.88 285 HIS A O 1
ATOM 2182 N N . HIS A 1 286 ? 26.945 51.916 58.582 1.00 22.10 286 HIS A N 1
ATOM 2183 C CA . HIS A 1 286 ? 27.575 51.789 57.277 1.00 22.50 286 HIS A CA 1
ATOM 2184 C C . HIS A 1 286 ? 27.679 50.354 56.766 1.00 22.99 286 HIS A C 1
ATOM 2185 O O . HIS A 1 286 ? 28.423 50.090 55.788 1.00 23.10 286 HIS A O 1
ATOM 2192 N N . ALA A 1 287 ? 26.992 49.442 57.438 1.00 22.43 287 ALA A N 1
ATOM 2193 C CA . ALA A 1 287 ? 26.716 48.130 56.881 1.00 23.45 287 ALA A CA 1
ATOM 2194 C C . ALA A 1 287 ? 28.016 47.298 56.816 1.00 23.88 287 ALA A C 1
ATOM 2195 O O . ALA A 1 287 ? 28.141 46.446 55.928 1.00 22.80 287 ALA A O 1
ATOM 2197 N N . GLY A 1 288 ? 28.949 47.596 57.732 1.00 22.19 288 GLY A N 1
ATOM 2198 C CA . GLY A 1 288 ? 30.193 46.844 57.901 1.00 23.48 288 GLY A CA 1
ATOM 2199 C C . GLY A 1 288 ? 30.167 45.872 59.086 1.00 23.37 288 GLY A C 1
ATOM 2200 O O . GLY A 1 288 ? 29.158 45.750 59.802 1.00 23.46 288 GLY A O 1
ATOM 2201 N N . GLY A 1 289 ? 31.292 45.182 59.288 1.00 23.57 289 GLY A N 1
ATOM 2202 C CA . GLY A 1 289 ? 31.409 44.147 60.328 1.00 23.48 289 GLY A CA 1
ATOM 2203 C C . GLY A 1 289 ? 30.197 43.269 60.560 1.00 23.68 289 GLY A C 1
ATOM 2204 O O . GLY A 1 289 ? 29.593 42.744 59.615 1.00 24.51 289 GLY A O 1
ATOM 2205 N N . VAL A 1 290 ? 29.800 43.141 61.824 1.00 23.80 290 VAL A N 1
ATOM 2206 C CA . VAL A 1 290 ? 28.627 42.332 62.153 1.00 24.78 290 VAL A CA 1
ATOM 2207 C C . VAL A 1 290 ? 27.357 43.161 62.401 1.00 24.41 290 VAL A C 1
ATOM 2208 O O . VAL A 1 290 ? 26.377 42.639 62.900 1.00 25.13 290 VAL A O 1
ATOM 2212 N N . SER A 1 291 ? 27.376 44.437 62.034 1.00 24.21 291 SER A N 1
ATOM 2213 C CA . SER A 1 291 ? 26.311 45.353 62.424 1.00 24.16 291 SER A CA 1
ATOM 2214 C C . SER A 1 291 ? 24.956 44.948 61.896 1.00 24.19 291 SER A C 1
ATOM 2215 O O . SER A 1 291 ? 24.000 44.893 62.661 1.00 22.69 291 SER A O 1
ATOM 2218 N N . THR A 1 292 ? 24.883 44.658 60.586 1.00 24.28 292 THR A N 1
ATOM 2219 C CA . THR A 1 292 ? 23.625 44.286 59.996 1.00 24.26 292 THR A CA 1
ATOM 2220 C C . THR A 1 292 ? 23.074 43.021 60.623 1.00 24.94 292 THR A C 1
ATOM 2221 O O . THR A 1 292 ? 21.892 42.981 60.950 1.00 24.40 292 THR A O 1
ATOM 2225 N N . LEU A 1 293 ? 23.898 41.981 60.784 1.00 24.84 293 LEU A N 1
ATOM 2226 C CA . LEU A 1 293 ? 23.344 40.741 61.353 1.00 24.88 293 LEU A CA 1
ATOM 2227 C C . LEU A 1 293 ? 22.929 40.920 62.795 1.00 24.75 293 LEU A C 1
ATOM 2228 O O . LEU A 1 293 ? 21.963 40.326 63.229 1.00 24.97 293 LEU A O 1
ATOM 2233 N N . THR A 1 294 ? 23.632 41.774 63.526 1.00 24.81 294 THR A N 1
ATOM 2234 C CA . THR A 1 294 ? 23.247 42.103 64.899 1.00 24.84 294 THR A CA 1
ATOM 2235 C C . THR A 1 294 ? 21.888 42.807 64.930 1.00 24.99 294 THR A C 1
ATOM 2236 O O . THR A 1 294 ? 21.010 42.438 65.722 1.00 24.74 294 THR A O 1
ATOM 2240 N N . GLY A 1 295 ? 21.713 43.794 64.059 1.00 25.28 295 GLY A N 1
ATOM 2241 C CA . GLY A 1 295 ? 20.412 44.450 63.924 1.00 25.31 295 GLY A CA 1
ATOM 2242 C C . GLY A 1 295 ? 19.304 43.483 63.557 1.00 25.33 295 GLY A C 1
ATOM 2243 O O . GLY A 1 295 ? 18.236 43.545 64.119 1.00 26.34 295 GLY A O 1
ATOM 2244 N N . LEU A 1 296 ? 19.548 42.584 62.599 1.00 25.43 296 LEU A N 1
ATOM 2245 C CA . LEU A 1 296 ? 18.519 41.621 62.240 1.00 24.76 296 LEU A CA 1
ATOM 2246 C C . LEU A 1 296 ? 18.218 40.640 63.369 1.00 25.42 296 LEU A C 1
ATOM 2247 O O . LEU A 1 296 ? 17.051 40.268 63.575 1.00 24.32 296 LEU A O 1
ATOM 2252 N N . SER A 1 297 ? 19.243 40.196 64.096 1.00 26.01 297 SER A N 1
ATOM 2253 C CA . SER A 1 297 ? 18.966 39.314 65.230 1.00 28.26 297 SER A CA 1
ATOM 2254 C C . SER A 1 297 ? 18.107 39.964 66.316 1.00 28.18 297 SER A C 1
ATOM 2255 O O . SER A 1 297 ? 17.394 39.274 67.036 1.00 28.61 297 SER A O 1
ATOM 2258 N N . ALA A 1 298 ? 18.209 41.292 66.454 1.00 28.02 298 ALA A N 1
ATOM 2259 C CA . ALA A 1 298 ? 17.397 42.067 67.414 1.00 27.94 298 ALA A CA 1
ATOM 2260 C C . ALA A 1 298 ? 16.017 42.492 66.886 1.00 27.34 298 ALA A C 1
ATOM 2261 O O . ALA A 1 298 ? 15.227 43.118 67.608 1.00 26.56 298 ALA A O 1
ATOM 2263 N N . GLY A 1 299 ? 15.736 42.136 65.637 1.00 26.21 299 GLY A N 1
ATOM 2264 C CA . GLY A 1 299 ? 14.483 42.534 64.992 1.00 26.03 299 GLY A CA 1
ATOM 2265 C C . GLY A 1 299 ? 14.323 44.028 64.712 1.00 25.24 299 GLY A C 1
ATOM 2266 O O . GLY A 1 299 ? 13.206 44.520 64.609 1.00 24.48 299 GLY A O 1
ATOM 2267 N N . VAL A 1 300 ? 15.422 44.745 64.539 1.00 24.07 300 VAL A N 1
ATOM 2268 C CA . VAL A 1 300 ? 15.331 46.209 64.447 1.00 24.20 300 VAL A CA 1
ATOM 2269 C C . VAL A 1 300 ? 15.481 46.687 62.988 1.00 23.98 300 VAL A C 1
ATOM 2270 O O . VAL A 1 300 ? 16.400 46.245 62.295 1.00 24.45 300 VAL A O 1
ATOM 2274 N N . PRO A 1 301 ? 14.562 47.569 62.517 1.00 24.26 301 PRO A N 1
ATOM 2275 C CA . PRO A 1 301 ? 14.703 48.219 61.208 1.00 24.42 301 PRO A CA 1
ATOM 2276 C C . PRO A 1 301 ? 16.053 48.951 61.105 1.00 24.20 301 PRO A C 1
ATOM 2277 O O . PRO A 1 301 ? 16.527 49.495 62.106 1.00 24.74 301 PRO A O 1
ATOM 2281 N N . GLN A 1 302 ? 16.645 48.974 59.914 1.00 23.29 302 GLN A N 1
ATOM 2282 C CA . GLN A 1 302 ? 17.922 49.604 59.749 1.00 22.51 302 GLN A CA 1
ATOM 2283 C C . GLN A 1 302 ? 17.983 50.496 58.542 1.00 21.94 302 GLN A C 1
ATOM 2284 O O . GLN A 1 302 ? 17.342 50.231 57.532 1.00 22.99 302 GLN A O 1
ATOM 2290 N N . LEU A 1 303 ? 18.780 51.556 58.651 1.00 21.70 303 LEU A N 1
ATOM 2291 C CA . LEU A 1 303 ? 19.230 52.317 57.494 1.00 22.08 303 LEU A CA 1
ATOM 2292 C C . LEU A 1 303 ? 20.671 51.940 57.262 1.00 22.59 303 LEU A C 1
ATOM 2293 O O . LEU A 1 303 ? 21.532 52.145 58.136 1.00 22.95 303 LEU A O 1
ATOM 2298 N N . LEU A 1 304 ? 20.933 51.387 56.078 1.00 22.71 304 LEU A N 1
ATOM 2299 C CA . LEU A 1 304 ? 22.253 50.869 55.726 1.00 22.83 304 LEU A CA 1
ATOM 2300 C C . LEU A 1 304 ? 22.915 51.797 54.733 1.00 23.73 304 LEU A C 1
ATOM 2301 O O . LEU A 1 304 ? 22.358 52.064 53.642 1.00 24.62 304 LEU A O 1
ATOM 2306 N N . ILE A 1 305 ? 24.100 52.293 55.073 1.00 24.26 305 ILE A N 1
ATOM 2307 C CA . ILE A 1 305 ? 24.824 53.181 54.154 1.00 24.58 305 ILE A CA 1
ATOM 2308 C C . ILE A 1 305 ? 26.178 52.564 53.794 1.00 24.94 305 ILE A C 1
ATOM 2309 O O . ILE A 1 305 ? 27.227 53.019 54.273 1.00 23.74 305 ILE A O 1
ATOM 2314 N N . PRO A 1 306 ? 26.154 51.511 52.942 1.00 25.30 306 PRO A N 1
ATOM 2315 C CA . PRO A 1 306 ? 27.373 50.727 52.715 1.00 25.93 306 PRO A CA 1
ATOM 2316 C C . PRO A 1 306 ? 28.454 51.534 52.029 1.00 26.76 306 PRO A C 1
ATOM 2317 O O . PRO A 1 306 ? 28.201 52.199 51.033 1.00 26.50 306 PRO A O 1
ATOM 2321 N N . LYS A 1 307 ? 29.650 51.495 52.598 1.00 28.60 307 LYS A N 1
ATOM 2322 C CA . LYS A 1 307 ? 30.792 52.187 52.019 1.00 30.73 307 LYS A CA 1
ATOM 2323 C C . LYS A 1 307 ? 31.906 51.169 51.789 1.00 31.38 307 LYS A C 1
ATOM 2324 O O . LYS A 1 307 ? 32.537 50.677 52.742 1.00 33.37 307 LYS A O 1
ATOM 2330 N N . GLY A 1 308 ? 32.100 50.815 50.527 1.00 30.51 308 GLY A N 1
ATOM 2331 C CA . GLY A 1 308 ? 32.867 49.627 50.174 1.00 29.59 308 GLY A CA 1
ATOM 2332 C C . GLY A 1 308 ? 32.026 48.743 49.276 1.00 28.45 308 GLY A C 1
ATOM 2333 O O . GLY A 1 308 ? 30.939 48.345 49.647 1.00 28.23 308 GLY A O 1
ATOM 2334 N N . SER A 1 309 ? 32.542 48.451 48.089 1.00 27.53 309 SER A N 1
ATOM 2335 C CA . SER A 1 309 ? 31.837 47.717 47.046 1.00 26.76 309 SER A CA 1
ATOM 2336 C C . SER A 1 309 ? 31.256 46.368 47.509 1.00 26.57 309 SER A C 1
ATOM 2337 O O . SER A 1 309 ? 30.061 46.076 47.294 1.00 26.94 309 SER A O 1
ATOM 2340 N N . VAL A 1 310 ? 32.056 45.576 48.218 1.00 24.62 310 VAL A N 1
ATOM 2341 C CA . VAL A 1 310 ? 31.592 44.270 48.685 1.00 23.80 310 VAL A CA 1
ATOM 2342 C C . VAL A 1 310 ? 30.460 44.349 49.713 1.00 22.72 310 VAL A C 1
ATOM 2343 O O . VAL A 1 310 ? 29.770 43.355 49.932 1.00 22.61 310 VAL A O 1
ATOM 2347 N N . LEU A 1 311 ? 30.265 45.521 50.326 1.00 21.92 311 LEU A N 1
ATOM 2348 C CA . LEU A 1 311 ? 29.235 45.689 51.346 1.00 22.18 311 LEU A CA 1
ATOM 2349 C C . LEU A 1 311 ? 27.870 46.074 50.760 1.00 22.91 311 LEU A C 1
ATOM 2350 O O . LEU A 1 311 ? 26.835 45.965 51.444 1.00 22.71 311 LEU A O 1
ATOM 2355 N N . GLU A 1 312 ? 27.883 46.535 49.508 1.00 23.54 312 GLU A N 1
ATOM 2356 C CA . GLU A 1 312 ? 26.675 47.054 48.844 1.00 25.13 312 GLU A CA 1
ATOM 2357 C C . GLU A 1 312 ? 25.599 45.984 48.570 1.00 24.70 312 GLU A C 1
ATOM 2358 O O . GLU A 1 312 ? 24.467 46.122 49.002 1.00 24.64 312 GLU A O 1
ATOM 2364 N N . ALA A 1 313 ? 25.957 44.931 47.852 1.00 24.87 313 ALA A N 1
ATOM 2365 C CA . ALA A 1 313 ? 24.983 43.881 47.532 1.00 24.58 313 ALA A CA 1
ATOM 2366 C C . ALA A 1 313 ? 24.313 43.218 48.761 1.00 24.18 313 ALA A C 1
ATOM 2367 O O . ALA A 1 313 ? 23.094 42.999 48.761 1.00 22.82 313 ALA A O 1
ATOM 2369 N N . PRO A 1 314 ? 25.091 42.862 49.808 1.00 23.95 314 PRO A N 1
ATOM 2370 C CA . PRO A 1 314 ? 24.432 42.382 51.027 1.00 23.56 314 PRO A CA 1
ATOM 2371 C C . PRO A 1 314 ? 23.472 43.402 51.660 1.00 23.55 314 PRO A C 1
ATOM 2372 O O . PRO A 1 314 ? 22.405 43.021 52.164 1.00 22.60 314 PRO A O 1
ATOM 2376 N N . ALA A 1 315 ? 23.854 44.680 51.658 1.00 22.72 315 ALA A N 1
ATOM 2377 C CA . ALA A 1 315 ? 22.959 45.690 52.223 1.00 22.57 315 ALA A CA 1
ATOM 2378 C C . ALA A 1 315 ? 21.664 45.776 51.390 1.00 23.50 315 ALA A C 1
ATOM 2379 O O . ALA A 1 315 ? 20.555 45.823 51.940 1.00 23.32 315 ALA A O 1
ATOM 2381 N N . ARG A 1 316 ? 21.794 45.746 50.064 1.00 23.82 316 ARG A N 1
ATOM 2382 C CA . ARG A 1 316 ? 20.591 45.805 49.217 1.00 24.25 316 ARG A CA 1
ATOM 2383 C C . ARG A 1 316 ? 19.709 44.551 49.437 1.00 24.42 316 ARG A C 1
ATOM 2384 O O . ARG A 1 316 ? 18.489 44.658 49.396 1.00 24.12 316 ARG A O 1
ATOM 2392 N N . ARG A 1 317 ? 20.303 43.383 49.695 1.00 24.83 317 ARG A N 1
ATOM 2393 C CA . ARG A 1 317 ? 19.484 42.183 49.973 1.00 25.48 317 ARG A CA 1
ATOM 2394 C C . ARG A 1 317 ? 18.557 42.362 51.168 1.00 24.98 317 ARG A C 1
ATOM 2395 O O . ARG A 1 317 ? 17.433 41.902 51.150 1.00 24.76 317 ARG A O 1
ATOM 2403 N N . VAL A 1 318 ? 19.049 42.996 52.220 1.00 24.10 318 VAL A N 1
ATOM 2404 C CA . VAL A 1 318 ? 18.239 43.230 53.394 1.00 23.17 318 VAL A CA 1
ATOM 2405 C C . VAL A 1 318 ? 17.107 44.230 53.064 1.00 23.31 318 VAL A C 1
ATOM 2406 O O . VAL A 1 318 ? 15.945 44.038 53.460 1.00 21.21 318 VAL A O 1
ATOM 2410 N N . ALA A 1 319 ? 17.428 45.285 52.321 1.00 22.53 319 ALA A N 1
ATOM 2411 C CA . ALA A 1 319 ? 16.371 46.236 51.913 1.00 23.25 319 ALA A CA 1
ATOM 2412 C C . ALA A 1 319 ? 15.314 45.636 50.985 1.00 23.83 319 ALA A C 1
ATOM 2413 O O . ALA A 1 319 ? 14.125 45.967 51.091 1.00 23.95 319 ALA A O 1
ATOM 2415 N N . ASP A 1 320 ? 15.776 44.835 50.022 1.00 23.22 320 ASP A N 1
ATOM 2416 C CA . ASP A 1 320 ? 14.918 44.141 49.065 1.00 23.29 320 ASP A CA 1
ATOM 2417 C C . ASP A 1 320 ? 13.979 43.174 49.784 1.00 23.95 320 ASP A C 1
ATOM 2418 O O . ASP A 1 320 ? 12.819 42.979 49.354 1.00 24.80 320 ASP A O 1
ATOM 2423 N N . TYR A 1 321 ? 14.493 42.541 50.831 1.00 23.70 321 TYR A N 1
ATOM 2424 C CA . TYR A 1 321 ? 13.708 41.738 51.747 1.00 24.23 321 TYR A CA 1
ATOM 2425 C C . TYR A 1 321 ? 12.617 42.592 52.435 1.00 24.52 321 TYR A C 1
ATOM 2426 O O . TYR A 1 321 ? 11.511 42.107 52.670 1.00 23.93 321 TYR A O 1
ATOM 2435 N N . GLY A 1 322 ? 12.925 43.850 52.737 1.00 23.25 322 GLY A N 1
ATOM 2436 C CA . GLY A 1 322 ? 11.927 44.740 53.313 1.00 23.88 322 GLY A CA 1
ATOM 2437 C C . GLY A 1 322 ? 12.243 45.152 54.745 1.00 23.72 322 GLY A C 1
ATOM 2438 O O . GLY A 1 322 ? 11.470 45.873 55.340 1.00 23.75 322 GLY A O 1
ATOM 2439 N N . ALA A 1 323 ? 13.393 44.725 55.278 1.00 23.55 323 ALA A N 1
ATOM 2440 C CA . ALA A 1 323 ? 13.731 44.990 56.679 1.00 23.89 323 ALA A CA 1
ATOM 2441 C C . ALA A 1 323 ? 14.623 46.234 56.890 1.00 23.42 323 ALA A C 1
ATOM 2442 O O . ALA A 1 323 ? 14.965 46.588 58.038 1.00 24.34 323 ALA A O 1
ATOM 2444 N N . ALA A 1 324 ? 14.992 46.883 55.792 1.00 22.80 324 ALA A N 1
ATOM 2445 C CA . ALA A 1 324 ? 15.903 48.014 55.836 1.00 23.44 324 ALA A CA 1
ATOM 2446 C C . ALA A 1 324 ? 15.633 48.933 54.658 1.00 23.44 324 ALA A C 1
ATOM 2447 O O . ALA A 1 324 ? 14.912 48.564 53.715 1.00 22.93 324 ALA A O 1
ATOM 2449 N N . ILE A 1 325 ? 16.219 50.122 54.698 1.00 23.31 325 ILE A N 1
ATOM 2450 C CA . ILE A 1 325 ? 16.405 50.893 53.486 1.00 23.99 325 ILE A CA 1
ATOM 2451 C C . ILE A 1 325 ? 17.928 50.970 53.312 1.00 23.89 325 ILE A C 1
ATOM 2452 O O . ILE A 1 325 ? 18.682 51.140 54.300 1.00 23.12 325 ILE A O 1
ATOM 2457 N N . ALA A 1 326 ? 18.393 50.797 52.077 1.00 23.32 326 ALA A N 1
ATOM 2458 C CA . ALA A 1 326 ? 19.806 50.880 51.803 1.00 23.12 326 ALA A CA 1
ATOM 2459 C C . ALA A 1 326 ? 20.079 52.010 50.834 1.00 23.72 326 ALA A C 1
ATOM 2460 O O . ALA A 1 326 ? 19.457 52.106 49.751 1.00 23.41 326 ALA A O 1
ATOM 2462 N N . LEU A 1 327 ? 20.988 52.888 51.243 1.00 23.31 327 LEU A N 1
ATOM 2463 C CA . LEU A 1 327 ? 21.414 54.010 50.424 1.00 23.33 327 LEU A CA 1
ATOM 2464 C C . LEU A 1 327 ? 22.838 53.738 49.964 1.00 24.15 327 LEU A C 1
ATOM 2465 O O . LEU A 1 327 ? 23.797 53.796 50.740 1.00 22.83 327 LEU A O 1
ATOM 2470 N N . LEU A 1 328 ? 22.941 53.411 48.685 1.00 24.99 328 LEU A N 1
ATOM 2471 C CA . LEU A 1 328 ? 24.211 53.086 48.051 1.00 26.64 328 LEU A CA 1
ATOM 2472 C C . LEU A 1 328 ? 24.849 54.356 47.507 1.00 26.94 328 LEU A C 1
ATOM 2473 O O . LEU A 1 328 ? 24.194 55.403 47.484 1.00 26.51 328 LEU A O 1
ATOM 2478 N N . PRO A 1 329 ? 26.141 54.295 47.104 1.00 28.06 329 PRO A N 1
ATOM 2479 C CA . PRO A 1 329 ? 26.802 55.540 46.666 1.00 28.81 329 PRO A CA 1
ATOM 2480 C C . PRO A 1 329 ? 25.972 56.341 45.654 1.00 29.81 329 PRO A C 1
ATOM 2481 O O . PRO A 1 329 ? 25.468 55.769 44.672 1.00 31.15 329 PRO A O 1
ATOM 2485 N N . GLY A 1 330 ? 25.840 57.643 45.897 1.00 29.97 330 GLY A N 1
ATOM 2486 C CA . GLY A 1 330 ? 25.055 58.544 45.050 1.00 29.87 330 GLY A CA 1
ATOM 2487 C C . GLY A 1 330 ? 23.591 58.656 45.457 1.00 29.96 330 GLY A C 1
ATOM 2488 O O . GLY A 1 330 ? 22.887 59.544 44.986 1.00 29.92 330 GLY A O 1
ATOM 2489 N N . GLU A 1 331 ? 23.131 57.746 46.312 1.00 30.04 331 GLU A N 1
ATOM 2490 C CA . GLU A 1 331 ? 21.762 57.776 46.835 1.00 30.33 331 GLU A CA 1
ATOM 2491 C C . GLU A 1 331 ? 21.671 58.425 48.220 1.00 29.91 331 GLU A C 1
ATOM 2492 O O . GLU A 1 331 ? 20.584 58.629 48.733 1.00 30.37 331 GLU A O 1
ATOM 2498 N N . ASP A 1 332 ? 22.808 58.693 48.850 1.00 30.11 332 ASP A N 1
ATOM 2499 C CA . ASP A 1 332 ? 22.821 59.056 50.272 1.00 30.38 332 ASP A CA 1
ATOM 2500 C C . ASP A 1 332 ? 22.844 60.558 50.526 1.00 30.34 332 ASP A C 1
ATOM 2501 O O . ASP A 1 332 ? 23.721 61.082 51.218 1.00 30.82 332 ASP A O 1
ATOM 2506 N N . SER A 1 333 ? 21.864 61.260 49.981 1.00 30.04 333 SER A N 1
ATOM 2507 C CA . SER A 1 333 ? 21.801 62.694 50.172 1.00 29.77 333 SER A CA 1
ATOM 2508 C C . SER A 1 333 ? 21.250 63.010 51.560 1.00 29.73 333 SER A C 1
ATOM 2509 O O . SER A 1 333 ? 20.572 62.184 52.181 1.00 29.08 333 SER A O 1
ATOM 2512 N N . THR A 1 334 ? 21.550 64.209 52.040 1.00 29.34 334 THR A N 1
ATOM 2513 C CA . THR A 1 334 ? 20.945 64.762 53.250 1.00 29.74 334 THR A CA 1
ATOM 2514 C C . THR A 1 334 ? 19.458 64.421 53.360 1.00 29.69 334 THR A C 1
ATOM 2515 O O . THR A 1 334 ? 19.029 63.822 54.345 1.00 29.55 334 THR A O 1
ATOM 2519 N N . GLU A 1 335 ? 18.699 64.814 52.336 1.00 29.48 335 GLU A N 1
ATOM 2520 C CA . GLU A 1 335 ? 17.251 64.604 52.270 1.00 29.13 335 GLU A CA 1
ATOM 2521 C C . GLU A 1 335 ? 16.879 63.119 52.230 1.00 28.16 335 GLU A C 1
ATOM 2522 O O . GLU A 1 335 ? 15.934 62.692 52.904 1.00 28.22 335 GLU A O 1
ATOM 2528 N N . ALA A 1 336 ? 17.600 62.340 51.427 1.00 27.47 336 ALA A N 1
ATOM 2529 C CA . ALA A 1 336 ? 17.356 60.888 51.347 1.00 26.80 336 ALA A CA 1
ATOM 2530 C C . ALA A 1 336 ? 17.501 60.210 52.727 1.00 26.63 336 ALA A C 1
ATOM 2531 O O . ALA A 1 336 ? 16.649 59.402 53.126 1.00 26.31 336 ALA A O 1
ATOM 2533 N N . ILE A 1 337 ? 18.558 60.579 53.458 1.00 25.54 337 ILE A N 1
ATOM 2534 C CA . ILE A 1 337 ? 18.819 60.044 54.800 1.00 25.30 337 ILE A CA 1
ATOM 2535 C C . ILE A 1 337 ? 17.692 60.401 55.794 1.00 25.35 337 ILE A C 1
ATOM 2536 O O . ILE A 1 337 ? 17.170 59.523 56.517 1.00 24.91 337 ILE A O 1
ATOM 2541 N N . ALA A 1 338 ? 17.316 61.682 55.811 1.00 25.51 338 ALA A N 1
ATOM 2542 C CA . ALA A 1 338 ? 16.202 62.136 56.636 1.00 25.54 338 ALA A CA 1
ATOM 2543 C C . ALA A 1 338 ? 14.904 61.408 56.275 1.00 25.48 338 ALA A C 1
ATOM 2544 O O . ALA A 1 338 ? 14.261 60.825 57.148 1.00 25.26 338 ALA A O 1
ATOM 2546 N N . ASP A 1 339 ? 14.546 61.408 54.993 1.00 25.20 339 ASP A N 1
ATOM 2547 C CA . ASP A 1 339 ? 13.337 60.727 54.535 1.00 25.90 339 ASP A CA 1
ATOM 2548 C C . ASP A 1 339 ? 13.356 59.235 54.865 1.00 25.21 339 ASP A C 1
ATOM 2549 O O . ASP A 1 339 ? 12.320 58.657 55.216 1.00 25.14 339 ASP A O 1
ATOM 2554 N N . SER A 1 340 ? 14.524 58.603 54.752 1.00 24.55 340 SER A N 1
ATOM 2555 C CA . SER A 1 340 ? 14.621 57.182 55.055 1.00 23.78 340 SER A CA 1
ATOM 2556 C C . SER A 1 340 ? 14.383 56.893 56.520 1.00 24.24 340 SER A C 1
ATOM 2557 O O . SER A 1 340 ? 13.599 55.997 56.847 1.00 24.15 340 SER A O 1
ATOM 2560 N N . CYS A 1 341 ? 15.053 57.630 57.412 1.00 24.34 341 CYS A N 1
ATOM 2561 C CA . CYS A 1 341 ? 14.770 57.504 58.862 1.00 24.65 341 CYS A CA 1
ATOM 2562 C C . CYS A 1 341 ? 13.302 57.747 59.180 1.00 24.89 341 CYS A C 1
ATOM 2563 O O . CYS A 1 341 ? 12.718 57.011 59.959 1.00 23.83 341 CYS A O 1
ATOM 2566 N N . GLN A 1 342 ? 12.704 58.761 58.561 1.00 25.47 342 GLN A N 1
ATOM 2567 C CA . GLN A 1 342 ? 11.276 59.041 58.759 1.00 26.41 342 GLN A CA 1
ATOM 2568 C C . GLN A 1 342 ? 10.397 57.817 58.458 1.00 26.43 342 GLN A C 1
ATOM 2569 O O . GLN A 1 342 ? 9.505 57.460 59.243 1.00 25.33 342 GLN A O 1
ATOM 2575 N N . GLU A 1 343 ? 10.674 57.166 57.326 1.00 26.39 343 GLU A N 1
ATOM 2576 C CA . GLU A 1 343 ? 9.871 56.052 56.866 1.00 27.13 343 GLU A CA 1
ATOM 2577 C C . GLU A 1 343 ? 10.102 54.766 57.684 1.00 25.95 343 GLU A C 1
ATOM 2578 O O . GLU A 1 343 ? 9.149 54.036 57.974 1.00 24.37 343 GLU A O 1
ATOM 2584 N N . LEU A 1 344 ? 11.362 54.501 58.054 1.00 24.65 344 LEU A N 1
ATOM 2585 C CA . LEU A 1 344 ? 11.721 53.388 58.931 1.00 24.31 344 LEU A CA 1
ATOM 2586 C C . LEU A 1 344 ? 11.089 53.495 60.305 1.00 25.47 344 LEU A C 1
ATOM 2587 O O . LEU A 1 344 ? 10.774 52.492 60.950 1.00 25.53 344 LEU A O 1
ATOM 2592 N N . GLN A 1 345 ? 10.960 54.732 60.743 1.00 26.12 345 GLN A N 1
ATOM 2593 C CA . GLN A 1 345 ? 10.403 55.124 62.025 1.00 28.62 345 GLN A CA 1
ATOM 2594 C C . GLN A 1 345 ? 8.890 55.026 62.050 1.00 28.30 345 GLN A C 1
ATOM 2595 O O . GLN A 1 345 ? 8.291 54.812 63.102 1.00 29.39 345 GLN A O 1
ATOM 2601 N N . ALA A 1 346 ? 8.278 55.246 60.890 1.00 28.31 346 ALA A N 1
ATOM 2602 C CA . ALA A 1 346 ? 6.847 55.562 60.818 1.00 28.65 346 ALA A CA 1
ATOM 2603 C C . ALA A 1 346 ? 6.011 54.519 60.073 1.00 29.10 346 ALA A C 1
ATOM 2604 O O . ALA A 1 346 ? 4.775 54.556 60.142 1.00 29.58 346 ALA A O 1
ATOM 2606 N N . LYS A 1 347 ? 6.672 53.616 59.351 1.00 28.86 347 LYS A N 1
ATOM 2607 C CA . LYS A 1 347 ? 5.986 52.539 58.646 1.00 29.38 347 LYS A CA 1
ATOM 2608 C C . LYS A 1 347 ? 6.364 51.190 59.267 1.00 29.07 347 LYS A C 1
ATOM 2609 O O . LYS A 1 347 ? 7.538 50.789 59.247 1.00 29.53 347 LYS A O 1
ATOM 2615 N N . ASP A 1 348 ? 5.386 50.481 59.819 1.00 29.03 348 ASP A N 1
ATOM 2616 C CA . ASP A 1 348 ? 5.717 49.257 60.561 1.00 28.98 348 ASP A CA 1
ATOM 2617 C C . ASP A 1 348 ? 6.072 48.035 59.701 1.00 28.60 348 ASP A C 1
ATOM 2618 O O . ASP A 1 348 ? 6.458 46.998 60.235 1.00 28.28 348 ASP A O 1
ATOM 2623 N N . THR A 1 349 ? 5.944 48.148 58.382 1.00 28.21 349 THR A N 1
ATOM 2624 C CA . THR A 1 349 ? 6.369 47.068 57.489 1.00 27.51 349 THR A CA 1
ATOM 2625 C C . THR A 1 349 ? 7.841 46.689 57.671 1.00 26.97 349 THR A C 1
ATOM 2626 O O . THR A 1 349 ? 8.196 45.513 57.594 1.00 26.29 349 THR A O 1
ATOM 2630 N N . TYR A 1 350 ? 8.693 47.688 57.891 1.00 26.32 350 TYR A N 1
ATOM 2631 C CA . TYR A 1 350 ? 10.125 47.448 58.120 1.00 25.30 350 TYR A CA 1
ATOM 2632 C C . TYR A 1 350 ? 10.371 46.665 59.402 1.00 25.45 350 TYR A C 1
ATOM 2633 O O . TYR A 1 350 ? 11.187 45.739 59.402 1.00 24.22 350 TYR A O 1
ATOM 2642 N N . ALA A 1 351 ? 9.693 47.062 60.484 1.00 24.75 351 ALA A N 1
ATOM 2643 C CA . ALA A 1 351 ? 9.808 46.388 61.767 1.00 25.55 351 ALA A CA 1
ATOM 2644 C C . ALA A 1 351 ? 9.311 44.947 61.652 1.00 26.52 351 ALA A C 1
ATOM 2645 O O . ALA A 1 351 ? 9.985 44.042 62.115 1.00 24.66 351 ALA A O 1
ATOM 2647 N N . ARG A 1 352 ? 8.140 44.756 61.026 1.00 26.36 352 ARG A N 1
ATOM 2648 C CA . ARG A 1 352 ? 7.631 43.416 60.710 1.00 28.60 352 ARG A CA 1
ATOM 2649 C C . ARG A 1 352 ? 8.653 42.485 60.034 1.00 27.22 352 ARG A C 1
ATOM 2650 O O . ARG A 1 352 ? 8.853 41.339 60.458 1.00 27.43 352 ARG A O 1
ATOM 2658 N N . ARG A 1 353 ? 9.289 42.975 58.970 1.00 26.79 353 ARG A N 1
ATOM 2659 C CA . ARG A 1 353 ? 10.243 42.171 58.189 1.00 26.36 353 ARG A CA 1
ATOM 2660 C C . ARG A 1 353 ? 11.550 41.966 58.948 1.00 26.24 353 ARG A C 1
ATOM 2661 O O . ARG A 1 353 ? 12.182 40.889 58.872 1.00 25.31 353 ARG A O 1
ATOM 2669 N N . ALA A 1 354 ? 11.967 42.999 59.687 1.00 24.94 354 ALA A N 1
ATOM 2670 C CA . ALA A 1 354 ? 13.114 42.843 60.571 1.00 25.59 354 ALA A CA 1
ATOM 2671 C C . ALA A 1 354 ? 12.872 41.718 61.604 1.00 25.29 354 ALA A C 1
ATOM 2672 O O . ALA A 1 354 ? 13.750 40.888 61.858 1.00 25.10 354 ALA A O 1
ATOM 2674 N N . GLN A 1 355 ? 11.685 41.713 62.198 1.00 26.15 355 GLN A N 1
ATOM 2675 C CA . GLN A 1 355 ? 11.250 40.635 63.109 1.00 26.81 355 GLN A CA 1
ATOM 2676 C C . GLN A 1 355 ? 11.144 39.266 62.453 1.00 26.48 355 GLN A C 1
ATOM 2677 O O . GLN A 1 355 ? 11.559 38.290 63.072 1.00 25.56 355 GLN A O 1
ATOM 2683 N N . ASP A 1 356 ? 10.578 39.196 61.233 1.00 26.85 356 ASP A N 1
ATOM 2684 C CA . ASP A 1 356 ? 10.588 37.955 60.421 1.00 26.59 356 ASP A CA 1
ATOM 2685 C C . ASP A 1 356 ? 12.015 37.413 60.318 1.00 27.05 356 ASP A C 1
ATOM 2686 O O . ASP A 1 356 ? 12.266 36.219 60.520 1.00 26.75 356 ASP A O 1
ATOM 2691 N N . LEU A 1 357 ? 12.966 38.279 59.973 1.00 26.28 357 LEU A N 1
ATOM 2692 C CA . LEU A 1 357 ? 14.360 37.828 59.875 1.00 26.79 357 LEU A CA 1
ATOM 2693 C C . LEU A 1 357 ? 14.973 37.419 61.228 1.00 26.31 357 LEU A C 1
ATOM 2694 O O . LEU A 1 357 ? 15.774 36.472 61.288 1.00 25.38 357 LEU A O 1
ATOM 2699 N N . SER A 1 358 ? 14.629 38.142 62.300 1.00 25.41 358 SER A N 1
ATOM 2700 C CA . SER A 1 358 ? 15.059 37.790 63.663 1.00 25.60 358 SER A CA 1
ATOM 2701 C C . SER A 1 358 ? 14.590 36.370 64.000 1.00 26.49 358 SER A C 1
ATOM 2702 O O . SER A 1 358 ? 15.335 35.549 64.569 1.00 26.05 358 SER A O 1
ATOM 2705 N N . ARG A 1 359 ? 13.325 36.093 63.692 1.00 26.19 359 ARG A N 1
ATOM 2706 C CA . ARG A 1 359 ? 12.784 34.754 63.956 1.00 27.29 359 ARG A CA 1
ATOM 2707 C C . ARG A 1 359 ? 13.527 33.652 63.174 1.00 27.23 359 ARG A C 1
ATOM 2708 O O . ARG A 1 359 ? 13.688 32.524 63.671 1.00 26.37 359 ARG A O 1
ATOM 2716 N N . GLU A 1 360 ? 13.963 33.985 61.957 1.00 27.35 360 GLU A N 1
ATOM 2717 C CA . GLU A 1 360 ? 14.708 33.048 61.119 1.00 28.11 360 GLU A CA 1
ATOM 2718 C C . GLU A 1 360 ? 16.103 32.800 61.710 1.00 28.46 360 GLU A C 1
ATOM 2719 O O . GLU A 1 360 ? 16.569 31.671 61.776 1.00 27.11 360 GLU A O 1
ATOM 2725 N N . ILE A 1 361 ? 16.744 33.864 62.175 1.00 27.42 361 ILE A N 1
ATOM 2726 C CA . ILE A 1 361 ? 18.036 33.733 62.821 1.00 27.91 361 ILE A CA 1
ATOM 2727 C C . ILE A 1 361 ? 17.905 32.905 64.093 1.00 28.07 361 ILE A C 1
ATOM 2728 O O . ILE A 1 361 ? 18.732 32.038 64.343 1.00 28.22 361 ILE A O 1
ATOM 2733 N N . SER A 1 362 ? 16.856 33.154 64.875 1.00 28.25 362 SER A N 1
ATOM 2734 C CA . SER A 1 362 ? 16.676 32.403 66.095 1.00 29.50 362 SER A CA 1
ATOM 2735 C C . SER A 1 362 ? 16.314 30.922 65.876 1.00 29.02 362 SER A C 1
ATOM 2736 O O . SER A 1 362 ? 16.409 30.148 66.808 1.00 29.57 362 SER A O 1
ATOM 2739 N N . GLY A 1 363 ? 15.895 30.529 64.674 1.00 28.54 363 GLY A N 1
ATOM 2740 C CA . GLY A 1 363 ? 15.752 29.097 64.361 1.00 27.38 363 GLY A CA 1
ATOM 2741 C C . GLY A 1 363 ? 17.039 28.390 63.904 1.00 27.78 363 GLY A C 1
ATOM 2742 O O . GLY A 1 363 ? 17.057 27.163 63.697 1.00 28.03 363 GLY A O 1
ATOM 2743 N N . MET A 1 364 ? 18.111 29.147 63.682 1.00 25.74 364 MET A N 1
ATOM 2744 C CA . MET A 1 364 ? 19.356 28.558 63.215 1.00 26.29 364 MET A CA 1
ATOM 2745 C C . MET A 1 364 ? 20.086 27.864 64.357 1.00 26.02 364 MET A C 1
ATOM 2746 O O . MET A 1 364 ? 19.873 28.209 65.528 1.00 25.45 364 MET A O 1
ATOM 2751 N N . PRO A 1 365 ? 20.918 26.846 64.035 1.00 26.50 365 PRO A N 1
ATOM 2752 C CA . PRO A 1 365 ? 21.593 26.091 65.106 1.00 25.68 365 PRO A CA 1
ATOM 2753 C C . PRO A 1 365 ? 22.509 26.929 65.989 1.00 25.52 365 PRO A C 1
ATOM 2754 O O . PRO A 1 365 ? 23.261 27.747 65.498 1.00 26.31 365 PRO A O 1
ATOM 2758 N N . LEU A 1 366 ? 22.489 26.641 67.277 1.00 25.84 366 LEU A N 1
ATOM 2759 C CA . LEU A 1 366 ? 23.330 27.363 68.241 1.00 25.20 366 LEU A CA 1
ATOM 2760 C C . LEU A 1 366 ? 24.796 27.002 68.092 1.00 25.62 366 LEU A C 1
ATOM 2761 O O . LEU A 1 366 ? 25.119 25.848 67.771 1.00 25.92 366 LEU A O 1
ATOM 2766 N N . PRO A 1 367 ? 25.707 27.987 68.302 1.00 25.76 367 PRO A N 1
ATOM 2767 C CA . PRO A 1 367 ? 27.157 27.730 68.318 1.00 24.78 367 PRO A CA 1
ATOM 2768 C C . PRO A 1 367 ? 27.541 26.471 69.120 1.00 24.21 367 PRO A C 1
ATOM 2769 O O . PRO A 1 367 ? 28.409 25.708 68.662 1.00 24.69 367 PRO A O 1
ATOM 2773 N N . ALA A 1 368 ? 26.921 26.244 70.292 1.00 23.01 368 ALA A N 1
ATOM 2774 C CA . ALA A 1 368 ? 27.252 25.095 71.128 1.00 22.71 368 ALA A CA 1
ATOM 2775 C C . ALA A 1 368 ? 27.075 23.775 70.383 1.00 22.60 368 ALA A C 1
ATOM 2776 O O . ALA A 1 368 ? 27.782 22.800 70.673 1.00 22.53 368 ALA A O 1
ATOM 2778 N N . THR A 1 369 ? 26.087 23.739 69.479 1.00 22.90 369 THR A N 1
ATOM 2779 C CA . THR A 1 369 ? 25.797 22.545 68.678 1.00 24.42 369 THR A CA 1
ATOM 2780 C C . THR A 1 369 ? 26.819 22.358 67.551 1.00 25.35 369 THR A C 1
ATOM 2781 O O . THR A 1 369 ? 27.105 21.237 67.147 1.00 25.65 369 THR A O 1
ATOM 2785 N N . VAL A 1 370 ? 27.418 23.454 67.095 1.00 25.29 370 VAL A N 1
ATOM 2786 C CA . VAL A 1 370 ? 28.506 23.388 66.102 1.00 25.11 370 VAL A CA 1
ATOM 2787 C C . VAL A 1 370 ? 29.839 22.958 66.732 1.00 25.20 370 VAL A C 1
ATOM 2788 O O . VAL A 1 370 ? 30.731 22.433 66.047 1.00 25.58 370 VAL A O 1
ATOM 2792 N N . VAL A 1 371 ? 29.989 23.138 68.036 1.00 23.88 371 VAL A N 1
ATOM 2793 C CA . VAL A 1 371 ? 31.187 22.585 68.692 1.00 24.71 371 VAL A CA 1
ATOM 2794 C C . VAL A 1 371 ? 31.208 21.060 68.466 1.00 25.01 371 VAL A C 1
ATOM 2795 O O . VAL A 1 371 ? 32.268 20.478 68.298 1.00 23.55 371 VAL A O 1
ATOM 2799 N N . THR A 1 372 ? 30.033 20.418 68.455 1.00 25.27 372 THR A N 1
ATOM 2800 C CA . THR A 1 372 ? 29.982 18.964 68.208 1.00 26.58 372 THR A CA 1
ATOM 2801 C C . THR A 1 372 ? 30.569 18.633 66.834 1.00 25.67 372 THR A C 1
ATOM 2802 O O . THR A 1 372 ? 31.430 17.751 66.713 1.00 26.00 372 THR A O 1
ATOM 2806 N N . ALA A 1 373 ? 30.214 19.430 65.848 1.00 24.94 373 ALA A N 1
ATOM 2807 C CA . ALA A 1 373 ? 30.754 19.273 64.506 1.00 24.56 373 ALA A CA 1
ATOM 2808 C C . ALA A 1 373 ? 32.275 19.413 64.496 1.00 24.58 373 ALA A C 1
ATOM 2809 O O . ALA A 1 373 ? 32.957 18.649 63.805 1.00 24.61 373 ALA A O 1
ATOM 2811 N N . LEU A 1 374 ? 32.832 20.346 65.280 1.00 23.08 374 LEU A N 1
ATOM 2812 C CA . LEU A 1 374 ? 34.288 20.500 65.287 1.00 22.15 374 LEU A CA 1
ATOM 2813 C C . LEU A 1 374 ? 34.905 19.258 65.878 1.00 22.53 374 LEU A C 1
ATOM 2814 O O . LEU A 1 374 ? 35.942 18.798 65.413 1.00 22.22 374 LEU A O 1
ATOM 2819 N N . GLU A 1 375 ? 34.292 18.728 66.936 1.00 21.86 375 GLU A N 1
ATOM 2820 C CA . GLU A 1 375 ? 34.844 17.542 67.580 1.00 23.38 375 GLU A CA 1
ATOM 2821 C C . GLU A 1 375 ? 34.810 16.348 66.611 1.00 23.23 375 GLU A C 1
ATOM 2822 O O . GLU A 1 375 ? 35.767 15.570 66.524 1.00 21.88 375 GLU A O 1
ATOM 2828 N N . GLN A 1 376 ? 33.705 16.238 65.874 1.00 23.89 376 GLN A N 1
ATOM 2829 C CA . GLN A 1 376 ? 33.523 15.107 64.934 1.00 25.80 376 GLN A CA 1
ATOM 2830 C C . GLN A 1 376 ? 34.537 15.206 63.798 1.00 24.76 376 GLN A C 1
ATOM 2831 O O . GLN A 1 376 ? 35.143 14.209 63.416 1.00 25.53 376 GLN A O 1
ATOM 2837 N N . LEU A 1 377 ? 34.754 16.419 63.308 1.00 24.14 377 LEU A N 1
ATOM 2838 C CA . LEU A 1 377 ? 35.766 16.700 62.285 1.00 23.47 377 LEU A CA 1
ATOM 2839 C C . LEU A 1 377 ? 37.170 16.275 62.700 1.00 23.94 377 LEU A C 1
ATOM 2840 O O . LEU A 1 377 ? 37.888 15.644 61.933 1.00 22.99 377 LEU A O 1
ATOM 2845 N N . ALA A 1 378 ? 37.596 16.630 63.904 1.00 25.25 378 ALA A N 1
ATOM 2846 C CA . ALA A 1 378 ? 38.950 16.288 64.302 1.00 26.14 378 ALA A CA 1
ATOM 2847 C C . ALA A 1 378 ? 39.082 14.789 64.589 1.00 27.79 378 ALA A C 1
ATOM 2848 O O . ALA A 1 378 ? 40.126 14.223 64.355 1.00 26.82 378 ALA A O 1
ATOM 2850 N N . HIS A 1 379 ? 38.025 14.167 65.125 1.00 29.80 379 HIS A N 1
ATOM 2851 C CA . HIS A 1 379 ? 38.061 12.736 65.457 1.00 31.91 379 HIS A CA 1
ATOM 2852 C C . HIS A 1 379 ? 38.249 11.928 64.173 1.00 33.11 379 HIS A C 1
ATOM 2853 O O . HIS A 1 379 ? 39.018 10.964 64.151 1.00 33.23 379 HIS A O 1
ATOM 2860 N N . HIS A 1 380 ? 37.563 12.352 63.113 1.00 34.66 380 HIS A N 1
ATOM 2861 C CA . HIS A 1 380 ? 37.649 11.708 61.802 1.00 37.05 380 HIS A CA 1
ATOM 2862 C C . HIS A 1 380 ? 39.015 11.881 61.135 1.00 37.73 380 HIS A C 1
ATOM 2863 O O . HIS A 1 380 ? 39.545 10.929 60.555 1.00 37.37 380 HIS A O 1
ATOM 2870 N N . HIS A 1 381 ? 39.588 13.083 61.223 1.00 38.43 381 HIS A N 1
ATOM 2871 C CA . HIS A 1 381 ? 40.958 13.297 60.724 1.00 39.44 381 HIS A CA 1
ATOM 2872 C C . HIS A 1 381 ? 42.004 12.564 61.534 1.00 40.55 381 HIS A C 1
ATOM 2873 O O . HIS A 1 381 ? 42.845 11.884 60.960 1.00 41.04 381 HIS A O 1
ATOM 2880 N N . HIS A 1 382 ? 41.944 12.691 62.861 1.00 41.91 382 HIS A N 1
ATOM 2881 C CA . HIS A 1 382 ? 42.966 12.122 63.749 1.00 43.06 382 HIS A CA 1
ATOM 2882 C C . HIS A 1 382 ? 42.650 10.683 64.187 1.00 43.65 382 HIS A C 1
ATOM 2883 O O . HIS A 1 382 ? 42.189 10.438 65.306 1.00 44.20 382 HIS A O 1
ATOM 2890 N N . MET B 1 1 ? 15.410 34.887 76.265 1.00 32.00 1 MET B N 1
ATOM 2891 C CA . MET B 1 1 ? 15.121 35.289 77.682 1.00 33.28 1 MET B CA 1
ATOM 2892 C C . MET B 1 1 ? 16.100 36.361 78.132 1.00 30.79 1 MET B C 1
ATOM 2893 O O . MET B 1 1 ? 17.195 36.465 77.573 1.00 30.01 1 MET B O 1
ATOM 2898 N N . ARG B 1 2 ? 15.708 37.107 79.173 1.00 29.26 2 ARG B N 1
ATOM 2899 C CA . ARG B 1 2 ? 16.611 37.954 79.946 1.00 28.02 2 ARG B CA 1
ATOM 2900 C C . ARG B 1 2 ? 17.021 37.227 81.244 1.00 27.54 2 ARG B C 1
ATOM 2901 O O . ARG B 1 2 ? 16.166 36.885 82.054 1.00 27.29 2 ARG B O 1
ATOM 2909 N N . ILE B 1 3 ? 18.325 36.989 81.424 1.00 26.50 3 ILE B N 1
ATOM 2910 C CA . ILE B 1 3 ? 18.821 36.291 82.593 1.00 24.92 3 ILE B CA 1
ATOM 2911 C C . ILE B 1 3 ? 19.824 37.156 83.367 1.00 25.61 3 ILE B C 1
ATOM 2912 O O . ILE B 1 3 ? 20.886 37.531 82.841 1.00 24.85 3 ILE B O 1
ATOM 2917 N N . LEU B 1 4 ? 19.477 37.432 84.622 1.00 26.24 4 LEU B N 1
ATOM 2918 C CA . LEU B 1 4 ? 20.401 38.070 85.550 1.00 25.63 4 LEU B CA 1
ATOM 2919 C C . LEU B 1 4 ? 21.202 37.009 86.342 1.00 26.90 4 LEU B C 1
ATOM 2920 O O . LEU B 1 4 ? 20.611 36.181 87.042 1.00 26.59 4 LEU B O 1
ATOM 2925 N N . PHE B 1 5 ? 22.540 37.052 86.243 1.00 25.98 5 PHE B N 1
ATOM 2926 C CA . PHE B 1 5 ? 23.390 36.211 87.094 1.00 26.17 5 PHE B CA 1
ATOM 2927 C C . PHE B 1 5 ? 23.867 37.098 88.220 1.00 25.79 5 PHE B C 1
ATOM 2928 O O . PHE B 1 5 ? 24.091 38.294 87.988 1.00 26.83 5 PHE B O 1
ATOM 2936 N N . VAL B 1 6 ? 24.023 36.537 89.422 1.00 25.18 6 VAL B N 1
ATOM 2937 C CA . VAL B 1 6 ? 24.568 37.291 90.562 1.00 24.97 6 VAL B CA 1
ATOM 2938 C C . VAL B 1 6 ? 25.765 36.554 91.159 1.00 26.40 6 VAL B C 1
ATOM 2939 O O . VAL B 1 6 ? 25.608 35.491 91.763 1.00 25.32 6 VAL B O 1
ATOM 2943 N N . ALA B 1 7 ? 26.957 37.111 90.986 1.00 26.82 7 ALA B N 1
ATOM 2944 C CA . ALA B 1 7 ? 28.130 36.544 91.633 1.00 29.26 7 ALA B CA 1
ATOM 2945 C C . ALA B 1 7 ? 28.211 37.321 92.930 1.00 30.92 7 ALA B C 1
ATOM 2946 O O . ALA B 1 7 ? 27.194 37.513 93.561 1.00 32.31 7 ALA B O 1
ATOM 2948 N N . ALA B 1 8 ? 29.381 37.811 93.304 1.00 32.94 8 ALA B N 1
ATOM 2949 C CA . ALA B 1 8 ? 29.579 38.391 94.644 1.00 34.21 8 ALA B CA 1
ATOM 2950 C C . ALA B 1 8 ? 30.849 39.232 94.644 1.00 33.95 8 ALA B C 1
ATOM 2951 O O . ALA B 1 8 ? 31.135 39.984 93.689 1.00 33.77 8 ALA B O 1
ATOM 2953 N N . GLY B 1 9 ? 31.649 39.078 95.694 1.00 34.36 9 GLY B N 1
ATOM 2954 C CA . GLY B 1 9 ? 32.684 40.059 95.943 1.00 32.99 9 GLY B CA 1
ATOM 2955 C C . GLY B 1 9 ? 34.093 39.650 95.601 1.00 32.95 9 GLY B C 1
ATOM 2956 O O . GLY B 1 9 ? 35.036 40.468 95.789 1.00 32.93 9 GLY B O 1
ATOM 2957 N N . SER B 1 10 ? 34.262 38.402 95.152 1.00 31.42 10 SER B N 1
ATOM 2958 C CA . SER B 1 10 ? 35.608 37.910 94.775 1.00 30.74 10 SER B CA 1
ATOM 2959 C C . SER B 1 10 ? 35.597 37.318 93.379 1.00 29.14 10 SER B C 1
ATOM 2960 O O . SER B 1 10 ? 34.563 36.804 92.928 1.00 29.62 10 SER B O 1
ATOM 2963 N N . PRO B 1 11 ? 36.737 37.407 92.680 1.00 27.87 11 PRO B N 1
ATOM 2964 C CA . PRO B 1 11 ? 36.824 36.964 91.281 1.00 27.38 11 PRO B CA 1
ATOM 2965 C C . PRO B 1 11 ? 36.344 35.536 91.079 1.00 26.98 11 PRO B C 1
ATOM 2966 O O . PRO B 1 11 ? 35.654 35.247 90.096 1.00 26.87 11 PRO B O 1
ATOM 2970 N N . ALA B 1 12 ? 36.653 34.673 92.037 1.00 27.01 12 ALA B N 1
ATOM 2971 C CA . ALA B 1 12 ? 36.273 33.279 91.979 1.00 27.34 12 ALA B CA 1
ATOM 2972 C C . ALA B 1 12 ? 34.759 33.080 91.809 1.00 27.13 12 ALA B C 1
ATOM 2973 O O . ALA B 1 12 ? 34.316 32.175 91.092 1.00 27.40 12 ALA B O 1
ATOM 2975 N N . THR B 1 13 ? 33.964 33.960 92.418 1.00 26.43 13 THR B N 1
ATOM 2976 C CA . THR B 1 13 ? 32.499 33.874 92.312 1.00 25.94 13 THR B CA 1
ATOM 2977 C C . THR B 1 13 ? 32.052 34.201 90.889 1.00 25.41 13 THR B C 1
ATOM 2978 O O . THR B 1 13 ? 31.112 33.603 90.377 1.00 26.53 13 THR B O 1
ATOM 2982 N N . VAL B 1 14 ? 32.764 35.133 90.259 1.00 25.24 14 VAL B N 1
ATOM 2983 C CA . VAL B 1 14 ? 32.575 35.488 88.854 1.00 24.91 14 VAL B CA 1
ATOM 2984 C C . VAL B 1 14 ? 33.055 34.366 87.954 1.00 24.15 14 VAL B C 1
ATOM 2985 O O . VAL B 1 14 ? 32.289 33.915 87.090 1.00 24.94 14 VAL B O 1
ATOM 2989 N N . PHE B 1 15 ? 34.301 33.900 88.125 1.00 23.43 15 PHE B N 1
ATOM 2990 C CA . PHE B 1 15 ? 34.779 32.825 87.258 1.00 23.10 15 PHE B CA 1
ATOM 2991 C C . PHE B 1 15 ? 33.878 31.568 87.340 1.00 23.24 15 PHE B C 1
ATOM 2992 O O . PHE B 1 15 ? 33.600 30.940 86.326 1.00 23.44 15 PHE B O 1
ATOM 3000 N N . ALA B 1 16 ? 33.389 31.223 88.534 1.00 24.50 16 ALA B N 1
ATOM 3001 C CA . ALA B 1 16 ? 32.561 30.019 88.724 1.00 24.49 16 ALA B CA 1
ATOM 3002 C C . ALA B 1 16 ? 31.294 30.032 87.902 1.00 25.03 16 ALA B C 1
ATOM 3003 O O . ALA B 1 16 ? 30.875 28.987 87.428 1.00 25.25 16 ALA B O 1
ATOM 3005 N N . LEU B 1 17 ? 30.669 31.207 87.783 1.00 24.16 17 LEU B N 1
ATOM 3006 C CA . LEU B 1 17 ? 29.411 31.388 87.067 1.00 26.14 17 LEU B CA 1
ATOM 3007 C C . LEU B 1 17 ? 29.582 31.684 85.573 1.00 25.91 17 LEU B C 1
ATOM 3008 O O . LEU B 1 17 ? 28.598 31.637 84.803 1.00 25.15 17 LEU B O 1
ATOM 3013 N N . ALA B 1 18 ? 30.819 31.988 85.173 1.00 25.33 18 ALA B N 1
ATOM 3014 C CA . ALA B 1 18 ? 31.079 32.495 83.829 1.00 25.63 18 ALA B CA 1
ATOM 3015 C C . ALA B 1 18 ? 30.787 31.497 82.708 1.00 26.46 18 ALA B C 1
ATOM 3016 O O . ALA B 1 18 ? 30.339 31.921 81.636 1.00 27.58 18 ALA B O 1
ATOM 3018 N N . PRO B 1 19 ? 31.130 30.191 82.901 1.00 26.25 19 PRO B N 1
ATOM 3019 C CA . PRO B 1 19 ? 30.807 29.200 81.866 1.00 26.51 19 PRO B CA 1
ATOM 3020 C C . PRO B 1 19 ? 29.321 29.158 81.545 1.00 26.21 19 PRO B C 1
ATOM 3021 O O . PRO B 1 19 ? 28.950 29.268 80.381 1.00 26.68 19 PRO B O 1
ATOM 3025 N N . LEU B 1 20 ? 28.477 29.040 82.567 1.00 24.45 20 LEU B N 1
ATOM 3026 C CA . LEU B 1 20 ? 27.044 29.054 82.340 1.00 24.23 20 LEU B CA 1
ATOM 3027 C C . LEU B 1 20 ? 26.516 30.385 81.805 1.00 23.26 20 LEU B C 1
ATOM 3028 O O . LEU B 1 20 ? 25.699 30.394 80.876 1.00 24.27 20 LEU B O 1
ATOM 3033 N N . ALA B 1 21 ? 26.942 31.497 82.385 1.00 23.39 21 ALA B N 1
ATOM 3034 C CA . ALA B 1 21 ? 26.509 32.823 81.888 1.00 23.29 21 ALA B CA 1
ATOM 3035 C C . ALA B 1 21 ? 26.893 33.048 80.401 1.00 24.23 21 ALA B C 1
ATOM 3036 O O . ALA B 1 21 ? 26.065 33.550 79.595 1.00 24.95 21 ALA B O 1
ATOM 3038 N N . THR B 1 22 ? 28.137 32.727 80.033 1.00 23.57 22 THR B N 1
ATOM 3039 C CA . THR B 1 22 ? 28.532 32.878 78.623 1.00 23.65 22 THR B CA 1
ATOM 3040 C C . THR B 1 22 ? 27.848 31.850 77.723 1.00 23.90 22 THR B C 1
ATOM 3041 O O . THR B 1 22 ? 27.557 32.136 76.552 1.00 23.17 22 THR B O 1
ATOM 3045 N N . ALA B 1 23 ? 27.586 30.656 78.255 1.00 24.16 23 ALA B N 1
ATOM 3046 C CA . ALA B 1 23 ? 26.837 29.645 77.492 1.00 24.89 23 ALA B CA 1
ATOM 3047 C C . ALA B 1 23 ? 25.423 30.151 77.221 1.00 24.70 23 ALA B C 1
ATOM 3048 O O . ALA B 1 23 ? 24.891 30.001 76.105 1.00 23.35 23 ALA B O 1
ATOM 3050 N N . ALA B 1 24 ? 24.837 30.820 78.207 1.00 24.45 24 ALA B N 1
ATOM 3051 C CA . ALA B 1 24 ? 23.507 31.403 77.982 1.00 23.51 24 ALA B CA 1
ATOM 3052 C C . ALA B 1 24 ? 23.540 32.504 76.940 1.00 22.80 24 ALA B C 1
ATOM 3053 O O . ALA B 1 24 ? 22.648 32.560 76.089 1.00 22.47 24 ALA B O 1
ATOM 3055 N N . ARG B 1 25 ? 24.557 33.365 77.001 1.00 21.77 25 ARG B N 1
ATOM 3056 C CA . ARG B 1 25 ? 24.768 34.379 75.988 1.00 21.32 25 ARG B CA 1
ATOM 3057 C C . ARG B 1 25 ? 24.909 33.774 74.601 1.00 22.01 25 ARG B C 1
ATOM 3058 O O . ARG B 1 25 ? 24.313 34.262 73.634 1.00 20.79 25 ARG B O 1
ATOM 3066 N N . ASN B 1 26 ? 25.718 32.720 74.511 1.00 21.97 26 ASN B N 1
ATOM 3067 C CA . ASN B 1 26 ? 25.930 31.947 73.270 1.00 22.77 26 ASN B CA 1
ATOM 3068 C C . ASN B 1 26 ? 24.668 31.266 72.708 1.00 23.01 26 ASN B C 1
ATOM 3069 O O . ASN B 1 26 ? 24.625 30.922 71.533 1.00 23.34 26 ASN B O 1
ATOM 3074 N N . ALA B 1 27 ? 23.665 31.085 73.556 1.00 22.92 27 ALA B N 1
ATOM 3075 C CA . ALA B 1 27 ? 22.373 30.514 73.162 1.00 23.92 27 ALA B CA 1
ATOM 3076 C C . ALA B 1 27 ? 21.384 31.597 72.754 1.00 24.37 27 ALA B C 1
ATOM 3077 O O . ALA B 1 27 ? 20.205 31.299 72.481 1.00 27.07 27 ALA B O 1
ATOM 3079 N N . GLY B 1 28 ? 21.821 32.860 72.752 1.00 24.75 28 GLY B N 1
ATOM 3080 C CA . GLY B 1 28 ? 20.994 33.950 72.208 1.00 23.10 28 GLY B CA 1
ATOM 3081 C C . GLY B 1 28 ? 20.259 34.792 73.258 1.00 22.95 28 GLY B C 1
ATOM 3082 O O . GLY B 1 28 ? 19.505 35.729 72.907 1.00 22.29 28 GLY B O 1
ATOM 3083 N N . HIS B 1 29 ? 20.482 34.474 74.527 1.00 23.09 29 HIS B N 1
ATOM 3084 C CA . HIS B 1 29 ? 19.836 35.178 75.624 1.00 23.94 29 HIS B CA 1
ATOM 3085 C C . HIS B 1 29 ? 20.536 36.502 75.945 1.00 23.92 29 HIS B C 1
ATOM 3086 O O . HIS B 1 29 ? 21.720 36.667 75.668 1.00 23.85 29 HIS B O 1
ATOM 3093 N N . GLN B 1 30 ? 19.771 37.439 76.492 1.00 23.61 30 GLN B N 1
ATOM 3094 C CA . GLN B 1 30 ? 20.323 38.679 77.026 1.00 25.09 30 GLN B CA 1
ATOM 3095 C C . GLN B 1 30 ? 20.798 38.391 78.440 1.00 24.33 30 GLN B C 1
ATOM 3096 O O . GLN B 1 30 ? 20.002 38.012 79.305 1.00 23.76 30 GLN B O 1
ATOM 3102 N N . VAL B 1 31 ? 22.095 38.540 78.666 1.00 24.64 31 VAL B N 1
ATOM 3103 C CA . VAL B 1 31 ? 22.690 38.127 79.941 1.00 25.21 31 VAL B CA 1
ATOM 3104 C C . VAL B 1 31 ? 23.347 39.342 80.589 1.00 24.77 31 VAL B C 1
ATOM 3105 O O . VAL B 1 31 ? 24.043 40.100 79.912 1.00 24.71 31 VAL B O 1
ATOM 3109 N N . VAL B 1 32 ? 23.140 39.520 81.891 1.00 23.59 32 VAL B N 1
ATOM 3110 C CA . VAL B 1 32 ? 23.879 40.515 82.649 1.00 25.47 32 VAL B CA 1
ATOM 3111 C C . VAL B 1 32 ? 24.436 39.804 83.888 1.00 25.16 32 VAL B C 1
ATOM 3112 O O . VAL B 1 32 ? 23.787 38.907 84.421 1.00 25.51 32 VAL B O 1
ATOM 3116 N N . MET B 1 33 ? 25.633 40.171 84.339 1.00 25.11 33 MET B N 1
ATOM 3117 C CA . MET B 1 33 ? 26.111 39.643 85.606 1.00 25.93 33 MET B CA 1
ATOM 3118 C C . MET B 1 33 ? 26.330 40.766 86.622 1.00 25.76 33 MET B C 1
ATOM 3119 O O . MET B 1 33 ? 27.007 41.778 86.335 1.00 25.60 33 MET B O 1
ATOM 3124 N N . ALA B 1 34 ? 25.748 40.579 87.801 1.00 24.87 34 ALA B N 1
ATOM 3125 C CA . ALA B 1 34 ? 25.874 41.549 88.873 1.00 24.77 34 ALA B CA 1
ATOM 3126 C C . ALA B 1 34 ? 26.868 40.995 89.878 1.00 24.26 34 ALA B C 1
ATOM 3127 O O . ALA B 1 34 ? 26.889 39.801 90.148 1.00 23.71 34 ALA B O 1
ATOM 3129 N N . ALA B 1 35 ? 27.658 41.897 90.433 1.00 23.87 35 ALA B N 1
ATOM 3130 C CA . ALA B 1 35 ? 28.755 41.571 91.356 1.00 24.19 35 ALA B CA 1
ATOM 3131 C C . ALA B 1 35 ? 29.192 42.888 92.015 1.00 24.60 35 ALA B C 1
ATOM 3132 O O . ALA B 1 35 ? 28.835 43.982 91.567 1.00 23.88 35 ALA B O 1
ATOM 3134 N N . ASN B 1 36 ? 30.007 42.811 93.051 1.00 25.18 36 ASN B N 1
ATOM 3135 C CA . ASN B 1 36 ? 30.528 44.049 93.643 1.00 26.06 36 ASN B CA 1
ATOM 3136 C C . ASN B 1 36 ? 31.168 44.944 92.592 1.00 25.62 36 ASN B C 1
ATOM 3137 O O . ASN B 1 36 ? 31.751 44.452 91.610 1.00 24.91 36 ASN B O 1
ATOM 3142 N N . GLN B 1 37 ? 31.066 46.259 92.780 1.00 25.61 37 GLN B N 1
ATOM 3143 C CA . GLN B 1 37 ? 31.663 47.186 91.825 1.00 26.96 37 GLN B CA 1
ATOM 3144 C C . GLN B 1 37 ? 33.116 46.819 91.499 1.00 26.54 37 GLN B C 1
ATOM 3145 O O . GLN B 1 37 ? 33.502 46.833 90.339 1.00 26.89 37 GLN B O 1
ATOM 3151 N N . ASP B 1 38 ? 33.918 46.494 92.509 1.00 27.39 38 ASP B N 1
ATOM 3152 C CA . ASP B 1 38 ? 35.347 46.188 92.268 1.00 28.42 38 ASP B CA 1
ATOM 3153 C C . ASP B 1 38 ? 35.587 44.921 91.419 1.00 27.97 38 ASP B C 1
ATOM 3154 O O . ASP B 1 38 ? 36.705 44.699 90.954 1.00 28.46 38 ASP B O 1
ATOM 3159 N N . MET B 1 39 ? 34.549 44.108 91.243 1.00 27.66 39 MET B N 1
ATOM 3160 C CA . MET B 1 39 ? 34.567 42.941 90.323 1.00 27.50 39 MET B CA 1
ATOM 3161 C C . MET B 1 39 ? 34.097 43.260 88.886 1.00 27.61 39 MET B C 1
ATOM 3162 O O . MET B 1 39 ? 34.147 42.409 88.002 1.00 27.43 39 MET B O 1
ATOM 3167 N N . GLY B 1 40 ? 33.621 44.482 88.661 1.00 28.35 40 GLY B N 1
ATOM 3168 C CA . GLY B 1 40 ? 33.150 44.894 87.338 1.00 29.01 40 GLY B CA 1
ATOM 3169 C C . GLY B 1 40 ? 34.118 44.513 86.216 1.00 29.23 40 GLY B C 1
ATOM 3170 O O . GLY B 1 40 ? 33.690 43.932 85.206 1.00 29.71 40 GLY B O 1
ATOM 3171 N N . PRO B 1 41 ? 35.415 44.841 86.386 1.00 28.97 41 PRO B N 1
ATOM 3172 C CA . PRO B 1 41 ? 36.494 44.447 85.471 1.00 29.18 41 PRO B CA 1
ATOM 3173 C C . PRO B 1 41 ? 36.634 42.951 85.268 1.00 29.00 41 PRO B C 1
ATOM 3174 O O . PRO B 1 41 ? 36.897 42.526 84.147 1.00 29.85 41 PRO B O 1
ATOM 3178 N N . VAL B 1 42 ? 36.467 42.153 86.320 1.00 28.86 42 VAL B N 1
ATOM 3179 C CA . VAL B 1 42 ? 36.424 40.686 86.156 1.00 27.52 42 VAL B CA 1
ATOM 3180 C C . VAL B 1 42 ? 35.242 40.255 85.272 1.00 27.78 42 VAL B C 1
ATOM 3181 O O . VAL B 1 42 ? 35.412 39.471 84.345 1.00 26.90 42 VAL B O 1
ATOM 3185 N N . VAL B 1 43 ? 34.044 40.775 85.552 1.00 27.52 43 VAL B N 1
ATOM 3186 C CA . VAL B 1 43 ? 32.849 40.446 84.779 1.00 26.73 43 VAL B CA 1
ATOM 3187 C C . VAL B 1 43 ? 33.041 40.823 83.286 1.00 28.15 43 VAL B C 1
ATOM 3188 O O . VAL B 1 43 ? 32.804 39.989 82.393 1.00 28.48 43 VAL B O 1
ATOM 3192 N N . THR B 1 44 ? 33.484 42.051 83.027 1.00 27.95 44 THR B N 1
ATOM 3193 C CA . THR B 1 44 ? 33.684 42.469 81.649 1.00 28.76 44 THR B CA 1
ATOM 3194 C C . THR B 1 44 ? 34.803 41.663 80.970 1.00 29.49 44 THR B C 1
ATOM 3195 O O . THR B 1 44 ? 34.693 41.371 79.788 1.00 29.96 44 THR B O 1
ATOM 3199 N N . GLY B 1 45 ? 35.828 41.269 81.733 1.00 30.28 45 GLY B N 1
ATOM 3200 C CA . GLY B 1 45 ? 36.929 40.431 81.231 1.00 30.95 45 GLY B CA 1
ATOM 3201 C C . GLY B 1 45 ? 36.601 38.960 80.950 1.00 32.00 45 GLY B C 1
ATOM 3202 O O . GLY B 1 45 ? 37.464 38.210 80.476 1.00 32.68 45 GLY B O 1
ATOM 3203 N N . VAL B 1 46 ? 35.375 38.523 81.245 1.00 32.00 46 VAL B N 1
ATOM 3204 C CA . VAL B 1 46 ? 34.880 37.218 80.769 1.00 31.89 46 VAL B CA 1
ATOM 3205 C C . VAL B 1 46 ? 33.886 37.400 79.614 1.00 31.93 46 VAL B C 1
ATOM 3206 O O . VAL B 1 46 ? 33.276 36.432 79.157 1.00 32.44 46 VAL B O 1
ATOM 3210 N N . GLY B 1 47 ? 33.698 38.648 79.174 1.00 31.24 47 GLY B N 1
ATOM 3211 C CA . GLY B 1 47 ? 32.825 38.950 78.033 1.00 29.76 47 GLY B CA 1
ATOM 3212 C C . GLY B 1 47 ? 31.359 39.203 78.314 1.00 29.96 47 GLY B C 1
ATOM 3213 O O . GLY B 1 47 ? 30.505 39.097 77.421 1.00 29.45 47 GLY B O 1
ATOM 3214 N N . LEU B 1 48 ? 31.062 39.564 79.554 1.00 28.97 48 LEU B N 1
ATOM 3215 C CA . LEU B 1 48 ? 29.687 39.844 79.959 1.00 29.37 48 LEU B CA 1
ATOM 3216 C C . LEU B 1 48 ? 29.473 41.289 80.388 1.00 27.87 48 LEU B C 1
ATOM 3217 O O . LEU B 1 48 ? 30.395 41.923 80.886 1.00 26.45 48 LEU B O 1
ATOM 3222 N N . PRO B 1 49 ? 28.255 41.823 80.173 1.00 27.85 49 PRO B N 1
ATOM 3223 C CA . PRO B 1 49 ? 27.868 43.118 80.692 1.00 27.16 49 PRO B CA 1
ATOM 3224 C C . PRO B 1 49 ? 27.801 43.054 82.226 1.00 26.62 49 PRO B C 1
ATOM 3225 O O . PRO B 1 49 ? 27.333 42.059 82.792 1.00 26.67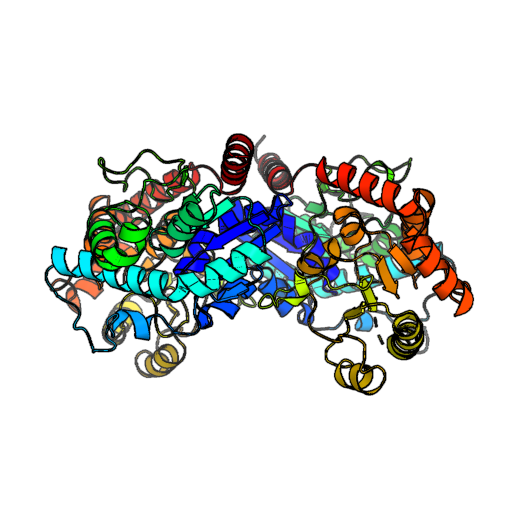 49 PRO B O 1
ATOM 3229 N N . ALA B 1 50 ? 28.306 44.100 82.862 1.00 26.08 50 ALA B N 1
ATOM 3230 C CA . ALA B 1 50 ? 28.468 44.145 84.326 1.00 26.16 50 ALA B CA 1
ATOM 3231 C C . ALA B 1 50 ? 27.506 45.121 84.955 1.00 26.36 50 ALA B C 1
ATOM 3232 O O . ALA B 1 50 ? 27.253 46.227 84.412 1.00 25.13 50 ALA B O 1
ATOM 3234 N N . VAL B 1 51 ? 27.007 44.744 86.130 1.00 25.76 51 VAL B N 1
ATOM 3235 C CA . VAL B 1 51 ? 26.215 45.643 86.943 1.00 26.89 51 VAL B CA 1
ATOM 3236 C C . VAL B 1 51 ? 26.758 45.541 88.403 1.00 25.85 51 VAL B C 1
ATOM 3237 O O . VAL B 1 51 ? 27.241 44.494 88.823 1.00 25.24 51 VAL B O 1
ATOM 3241 N N . ALA B 1 52 ? 26.704 46.628 89.150 1.00 25.30 52 ALA B N 1
ATOM 3242 C CA . ALA B 1 52 ? 27.219 46.645 90.521 1.00 24.50 52 ALA B CA 1
ATOM 3243 C C . ALA B 1 52 ? 26.115 46.404 91.528 1.00 24.72 52 ALA B C 1
ATOM 3244 O O . ALA B 1 52 ? 25.114 47.112 91.537 1.00 25.76 52 ALA B O 1
ATOM 3246 N N . THR B 1 53 ? 26.299 45.413 92.394 1.00 24.56 53 THR B N 1
ATOM 3247 C CA . THR B 1 53 ? 25.366 45.167 93.491 1.00 24.43 53 THR B CA 1
ATOM 3248 C C . THR B 1 53 ? 25.572 46.208 94.566 1.00 24.66 53 THR B C 1
ATOM 3249 O O . THR B 1 53 ? 24.610 46.600 95.238 1.00 24.37 53 THR B O 1
ATOM 3253 N N . THR B 1 54 ? 26.836 46.613 94.741 1.00 25.20 54 THR B N 1
ATOM 3254 C CA . THR B 1 54 ? 27.284 47.529 95.775 1.00 25.47 54 THR B CA 1
ATOM 3255 C C . THR B 1 54 ? 28.682 48.084 95.422 1.00 26.84 54 THR B C 1
ATOM 3256 O O . THR B 1 54 ? 29.398 47.490 94.617 1.00 26.04 54 THR B O 1
ATOM 3260 N N . ASP B 1 55 ? 29.056 49.215 96.020 1.00 28.29 55 ASP B N 1
ATOM 3261 C CA . ASP B 1 55 ? 30.396 49.793 95.827 1.00 30.82 55 ASP B CA 1
ATOM 3262 C C . ASP B 1 55 ? 31.273 49.584 97.047 1.00 31.75 55 ASP B C 1
ATOM 3263 O O . ASP B 1 55 ? 32.436 50.013 97.071 1.00 32.56 55 ASP B O 1
ATOM 3268 N N . LEU B 1 56 ? 30.712 48.948 98.072 1.00 32.43 56 LEU B N 1
ATOM 3269 C CA . LEU B 1 56 ? 31.457 48.658 99.296 1.00 33.95 56 LEU B CA 1
ATOM 3270 C C . LEU B 1 56 ? 32.152 47.301 99.182 1.00 34.58 56 LEU B C 1
ATOM 3271 O O . LEU B 1 56 ? 31.550 46.347 98.713 1.00 34.97 56 LEU B O 1
ATOM 3276 N N . PRO B 1 57 ? 33.409 47.203 99.656 1.00 35.28 57 PRO B N 1
ATOM 3277 C CA . PRO B 1 57 ? 34.074 45.897 99.592 1.00 35.49 57 PRO B CA 1
ATOM 3278 C C . PRO B 1 57 ? 33.524 44.974 100.679 1.00 35.55 57 PRO B C 1
ATOM 3279 O O . PRO B 1 57 ? 33.242 45.422 101.813 1.00 35.18 57 PRO B O 1
ATOM 3283 N N . ILE B 1 58 ? 33.408 43.697 100.336 1.00 35.02 58 ILE B N 1
ATOM 3284 C CA . ILE B 1 58 ? 32.671 42.723 101.141 1.00 35.15 58 ILE B CA 1
ATOM 3285 C C . ILE B 1 58 ? 33.072 42.654 102.632 1.00 34.99 58 ILE B C 1
ATOM 3286 O O . ILE B 1 58 ? 32.228 42.426 103.506 1.00 34.04 58 ILE B O 1
ATOM 3291 N N . ARG B 1 59 ? 34.345 42.922 102.919 1.00 35.13 59 ARG B N 1
ATOM 3292 C CA . ARG B 1 59 ? 34.842 42.910 104.292 1.00 36.03 59 ARG B CA 1
ATOM 3293 C C . ARG B 1 59 ? 34.231 44.016 105.145 1.00 34.98 59 ARG B C 1
ATOM 3294 O O . ARG B 1 59 ? 34.180 43.895 106.362 1.00 34.89 59 ARG B O 1
ATOM 3302 N N . HIS B 1 60 ? 33.734 45.069 104.492 1.00 34.93 60 HIS B N 1
ATOM 3303 C CA . HIS B 1 60 ? 33.047 46.174 105.184 1.00 35.17 60 HIS B CA 1
ATOM 3304 C C . HIS B 1 60 ? 31.631 45.851 105.669 1.00 34.73 60 HIS B C 1
ATOM 3305 O O . HIS B 1 60 ? 31.054 46.631 106.428 1.00 34.81 60 HIS B O 1
ATOM 3312 N N . PHE B 1 61 ? 31.087 44.703 105.251 1.00 34.22 61 PHE B N 1
ATOM 3313 C CA . PHE B 1 61 ? 29.788 44.228 105.764 1.00 33.63 61 PHE B CA 1
ATOM 3314 C C . PHE B 1 61 ? 29.844 43.319 106.989 1.00 34.29 61 PHE B C 1
ATOM 3315 O O . PHE B 1 61 ? 28.803 42.818 107.421 1.00 34.36 61 PHE B O 1
ATOM 3323 N N . ILE B 1 62 ? 31.025 43.082 107.547 1.00 34.60 62 ILE B N 1
ATOM 3324 C CA . ILE B 1 62 ? 31.057 42.415 108.845 1.00 36.10 62 ILE B CA 1
ATOM 3325 C C . ILE B 1 62 ? 30.757 43.479 109.914 1.00 36.45 62 ILE B C 1
ATOM 3326 O O . ILE B 1 62 ? 31.295 44.585 109.854 1.00 36.58 62 ILE B O 1
ATOM 3331 N N . THR B 1 63 ? 29.865 43.177 110.854 1.00 37.35 63 THR B N 1
ATOM 3332 C CA . THR B 1 63 ? 29.423 44.202 111.813 1.00 38.22 63 THR B CA 1
ATOM 3333 C C . THR B 1 63 ? 30.324 44.203 113.051 1.00 37.93 63 THR B C 1
ATOM 3334 O O . THR B 1 63 ? 31.175 43.320 113.195 1.00 37.81 63 THR B O 1
ATOM 3338 N N . THR B 1 64 ? 30.163 45.209 113.909 1.00 37.74 64 THR B N 1
ATOM 3339 C CA . THR B 1 64 ? 30.993 45.335 115.100 1.00 37.65 64 THR B CA 1
ATOM 3340 C C . THR B 1 64 ? 30.280 44.808 116.354 1.00 37.42 64 THR B C 1
ATOM 3341 O O . THR B 1 64 ? 29.070 44.589 116.339 1.00 36.88 64 THR B O 1
ATOM 3345 N N . ASP B 1 65 ? 31.047 44.602 117.426 1.00 37.50 65 ASP B N 1
ATOM 3346 C CA . ASP B 1 65 ? 30.526 44.048 118.675 1.00 37.82 65 ASP B CA 1
ATOM 3347 C C . ASP B 1 65 ? 29.713 45.107 119.416 1.00 38.24 65 ASP B C 1
ATOM 3348 O O . ASP B 1 65 ? 29.492 46.183 118.872 1.00 37.61 65 ASP B O 1
ATOM 3353 N N . ARG B 1 66 ? 29.294 44.813 120.653 1.00 39.00 66 ARG B N 1
ATOM 3354 C CA . ARG B 1 66 ? 28.454 45.727 121.440 1.00 39.72 66 ARG B CA 1
ATOM 3355 C C . ARG B 1 66 ? 29.098 47.103 121.567 1.00 39.77 66 ARG B C 1
ATOM 3356 O O . ARG B 1 66 ? 28.403 48.118 121.553 1.00 39.73 66 ARG B O 1
ATOM 3364 N N . GLU B 1 67 ? 30.425 47.122 121.677 1.00 40.08 67 GLU B N 1
ATOM 3365 C CA . GLU B 1 67 ? 31.172 48.354 121.955 1.00 40.56 67 GLU B CA 1
ATOM 3366 C C . GLU B 1 67 ? 31.880 48.943 120.734 1.00 40.62 67 GLU B C 1
ATOM 3367 O O . GLU B 1 67 ? 32.763 49.786 120.874 1.00 40.45 67 GLU B O 1
ATOM 3373 N N . GLY B 1 68 ? 31.484 48.505 119.544 1.00 40.98 68 GLY B N 1
ATOM 3374 C CA . GLY B 1 68 ? 31.965 49.115 118.307 1.00 41.86 68 GLY B CA 1
ATOM 3375 C C . GLY B 1 68 ? 33.177 48.488 117.640 1.00 42.55 68 GLY B C 1
ATOM 3376 O O . GLY B 1 68 ? 33.468 48.791 116.481 1.00 42.62 68 GLY B O 1
ATOM 3377 N N . ARG B 1 69 ? 33.886 47.620 118.360 1.00 43.14 69 ARG B N 1
ATOM 3378 C CA . ARG B 1 69 ? 35.032 46.894 117.794 1.00 43.68 69 ARG B CA 1
ATOM 3379 C C . ARG B 1 69 ? 34.631 45.768 116.831 1.00 43.86 69 ARG B C 1
ATOM 3380 O O . ARG B 1 69 ? 33.715 44.996 117.128 1.00 43.85 69 ARG B O 1
ATOM 3388 N N . PRO B 1 70 ? 35.325 45.665 115.674 1.00 44.19 70 PRO B N 1
ATOM 3389 C CA . PRO B 1 70 ? 34.952 44.708 114.607 1.00 44.21 70 PRO B CA 1
ATOM 3390 C C . PRO B 1 70 ? 34.882 43.259 115.105 1.00 44.39 70 PRO B C 1
ATOM 3391 O O . PRO B 1 70 ? 35.642 42.864 115.998 1.00 44.21 70 PRO B O 1
ATOM 3395 N N . GLU B 1 71 ? 33.962 42.481 114.542 1.00 44.57 71 GLU B N 1
ATOM 3396 C CA . GLU B 1 71 ? 33.635 41.193 115.142 1.00 44.80 71 GLU B CA 1
ATOM 3397 C C . GLU B 1 71 ? 34.610 40.097 114.757 1.00 44.70 71 GLU B C 1
ATOM 3398 O O . GLU B 1 71 ? 34.881 39.876 113.575 1.00 44.63 71 GLU B O 1
ATOM 3404 N N . ALA B 1 72 ? 35.131 39.422 115.779 1.00 44.59 72 ALA B N 1
ATOM 3405 C CA . ALA B 1 72 ? 36.068 38.318 115.600 1.00 44.42 72 ALA B CA 1
ATOM 3406 C C . ALA B 1 72 ? 35.380 37.107 114.953 1.00 44.14 72 ALA B C 1
ATOM 3407 O O . ALA B 1 72 ? 34.242 36.770 115.304 1.00 44.16 72 ALA B O 1
ATOM 3409 N N . ILE B 1 73 ? 36.059 36.478 113.992 1.00 43.80 73 ILE B N 1
ATOM 3410 C CA . ILE B 1 73 ? 35.620 35.169 113.472 1.00 43.53 73 ILE B CA 1
ATOM 3411 C C . ILE B 1 73 ? 35.849 34.064 114.529 1.00 42.95 73 ILE B C 1
ATOM 3412 O O . ILE B 1 73 ? 36.987 33.842 114.979 1.00 42.83 73 ILE B O 1
ATOM 3417 N N . PRO B 1 74 ? 34.756 33.397 114.953 1.00 42.22 74 PRO B N 1
ATOM 3418 C CA . PRO B 1 74 ? 34.878 32.370 115.995 1.00 41.52 74 PRO B CA 1
ATOM 3419 C C . PRO B 1 74 ? 35.557 31.128 115.409 1.00 40.60 74 PRO B C 1
ATOM 3420 O O . PRO B 1 74 ? 35.501 30.935 114.192 1.00 40.56 74 PRO B O 1
ATOM 3424 N N . SER B 1 75 ? 36.207 30.315 116.247 1.00 39.30 75 SER B N 1
ATOM 3425 C CA . SER B 1 75 ? 37.018 29.198 115.727 1.00 38.07 75 SER B CA 1
ATOM 3426 C C . SER B 1 75 ? 36.217 27.934 115.386 1.00 37.10 75 SER B C 1
ATOM 3427 O O . SER B 1 75 ? 36.469 27.308 114.357 1.00 36.86 75 SER B O 1
ATOM 3430 N N . ASP B 1 76 ? 35.256 27.577 116.238 1.00 35.90 76 ASP B N 1
ATOM 3431 C CA . ASP B 1 76 ? 34.356 26.441 115.999 1.00 34.70 76 ASP B CA 1
ATOM 3432 C C . ASP B 1 76 ? 33.795 26.423 114.562 1.00 33.49 76 ASP B C 1
ATOM 3433 O O . ASP B 1 76 ? 33.234 27.422 114.101 1.00 33.28 76 ASP B O 1
ATOM 3438 N N . PRO B 1 77 ? 33.979 25.295 113.842 1.00 32.06 77 PRO B N 1
ATOM 3439 C CA . PRO B 1 77 ? 33.544 25.105 112.452 1.00 30.99 77 PRO B CA 1
ATOM 3440 C C . PRO B 1 77 ? 32.083 25.488 112.192 1.00 29.51 77 PRO B C 1
ATOM 3441 O O . PRO B 1 77 ? 31.783 26.195 111.216 1.00 29.29 77 PRO B O 1
ATOM 3445 N N . VAL B 1 78 ? 31.186 25.019 113.056 1.00 28.12 78 VAL B N 1
ATOM 3446 C CA . VAL B 1 78 ? 29.767 25.381 112.974 1.00 26.75 78 VAL B CA 1
ATOM 3447 C C . VAL B 1 78 ? 29.628 26.901 113.101 1.00 25.06 78 VAL B C 1
ATOM 3448 O O . VAL B 1 78 ? 28.946 27.531 112.295 1.00 25.01 78 VAL B O 1
ATOM 3452 N N . ALA B 1 79 ? 30.319 27.478 114.084 1.00 23.44 79 ALA B N 1
ATOM 3453 C CA . ALA B 1 79 ? 30.228 28.916 114.343 1.00 22.53 79 ALA B CA 1
ATOM 3454 C C . ALA B 1 79 ? 30.711 29.777 113.167 1.00 21.70 79 ALA B C 1
ATOM 3455 O O . ALA B 1 79 ? 30.062 30.760 112.814 1.00 20.04 79 ALA B O 1
ATOM 3457 N N . GLN B 1 80 ? 31.847 29.397 112.577 1.00 21.83 80 GLN B N 1
ATOM 3458 C CA . GLN B 1 80 ? 32.386 30.042 111.371 1.00 21.72 80 GLN B CA 1
ATOM 3459 C C . GLN B 1 80 ? 31.424 29.970 110.219 1.00 21.45 80 GLN B C 1
ATOM 3460 O O . GLN B 1 80 ? 31.221 30.960 109.501 1.00 22.19 80 GLN B O 1
ATOM 3466 N N . ALA B 1 81 ? 30.865 28.786 109.977 1.00 21.32 81 ALA B N 1
ATOM 3467 C CA . ALA B 1 81 ? 29.937 28.629 108.853 1.00 21.19 81 ALA B CA 1
ATOM 3468 C C . ALA B 1 81 ? 28.744 29.563 109.015 1.00 20.58 81 ALA B C 1
ATOM 3469 O O . ALA B 1 81 ? 28.379 30.287 108.090 1.00 20.89 81 ALA B O 1
ATOM 3471 N N . ARG B 1 82 ? 28.167 29.567 110.211 1.00 21.23 82 ARG B N 1
ATOM 3472 C CA . ARG B 1 82 ? 27.003 30.390 110.514 1.00 22.25 82 ARG B CA 1
ATOM 3473 C C . ARG B 1 82 ? 27.334 31.889 110.366 1.00 22.19 82 ARG B C 1
ATOM 3474 O O . ARG B 1 82 ? 26.580 32.632 109.764 1.00 22.14 82 ARG B O 1
ATOM 3482 N N . PHE B 1 83 ? 28.488 32.295 110.884 1.00 23.22 83 PHE B N 1
ATOM 3483 C CA . PHE B 1 83 ? 29.020 33.660 110.746 1.00 24.06 83 PHE B CA 1
ATOM 3484 C C . PHE B 1 83 ? 29.139 34.076 109.272 1.00 24.03 83 PHE B C 1
ATOM 3485 O O . PHE B 1 83 ? 28.714 35.177 108.884 1.00 24.75 83 PHE B O 1
ATOM 3493 N N . THR B 1 84 ? 29.685 33.185 108.446 1.00 24.11 84 THR B N 1
ATOM 3494 C CA . THR B 1 84 ? 29.829 33.400 107.001 1.00 23.50 84 THR B CA 1
ATOM 3495 C C . THR B 1 84 ? 28.490 33.594 106.304 1.00 22.99 84 THR B C 1
ATOM 3496 O O . THR B 1 84 ? 28.339 34.491 105.486 1.00 21.64 84 THR B O 1
ATOM 3500 N N . GLY B 1 85 ? 27.509 32.774 106.655 1.00 22.76 85 GLY B N 1
ATOM 3501 C CA . GLY B 1 85 ? 26.165 32.956 106.111 1.00 22.56 85 GLY B CA 1
ATOM 3502 C C . GLY B 1 85 ? 25.543 34.277 106.534 1.00 22.63 85 GLY B C 1
ATOM 3503 O O . GLY B 1 85 ? 24.918 34.944 105.712 1.00 23.34 85 GLY B O 1
ATOM 3504 N N . ARG B 1 86 ? 25.688 34.646 107.809 1.00 22.37 86 ARG B N 1
ATOM 3505 C CA . ARG B 1 86 ? 25.208 35.953 108.271 1.00 22.98 86 ARG B CA 1
ATOM 3506 C C . ARG B 1 86 ? 25.897 37.104 107.526 1.00 23.05 86 ARG B C 1
ATOM 3507 O O . ARG B 1 86 ? 25.244 38.028 107.086 1.00 22.59 86 ARG B O 1
ATOM 3515 N N . TRP B 1 87 ? 27.210 37.021 107.363 1.00 23.47 87 TRP B N 1
ATOM 3516 C CA . TRP B 1 87 ? 27.973 38.051 106.671 1.00 24.49 87 TRP B CA 1
ATOM 3517 C C . TRP B 1 87 ? 27.537 38.249 105.200 1.00 23.92 87 TRP B C 1
ATOM 3518 O O . TRP B 1 87 ? 27.232 39.373 104.765 1.00 22.46 87 TRP B O 1
ATOM 3529 N N . PHE B 1 88 ? 27.437 37.163 104.448 1.00 22.74 88 PHE B N 1
ATOM 3530 C CA . PHE B 1 88 ? 26.931 37.255 103.084 1.00 22.96 88 PHE B CA 1
ATOM 3531 C C . PHE B 1 88 ? 25.469 37.697 102.958 1.00 22.14 88 PHE B C 1
ATOM 3532 O O . PHE B 1 88 ? 25.106 38.361 101.988 1.00 21.11 88 PHE B O 1
ATOM 3540 N N . ALA B 1 89 ? 24.650 37.296 103.928 1.00 21.19 89 ALA B N 1
ATOM 3541 C CA . ALA B 1 89 ? 23.250 37.686 103.953 1.00 21.58 89 ALA B CA 1
ATOM 3542 C C . ALA B 1 89 ? 23.084 39.176 104.251 1.00 21.36 89 ALA B C 1
ATOM 3543 O O . ALA B 1 89 ? 22.203 39.811 103.709 1.00 21.87 89 ALA B O 1
ATOM 3545 N N . ARG B 1 90 ? 23.912 39.700 105.143 1.00 21.37 90 ARG B N 1
ATOM 3546 C CA . ARG B 1 90 ? 23.906 41.118 105.452 1.00 23.18 90 ARG B CA 1
ATOM 3547 C C . ARG B 1 90 ? 24.256 41.882 104.198 1.00 23.23 90 ARG B C 1
ATOM 3548 O O . ARG B 1 90 ? 23.588 42.843 103.872 1.00 23.08 90 ARG B O 1
ATOM 3556 N N . MET B 1 91 ? 25.282 41.439 103.481 1.00 23.67 91 MET B N 1
ATOM 3557 C CA . MET B 1 91 ? 25.630 42.052 102.198 1.00 26.78 91 MET B CA 1
ATOM 3558 C C . MET B 1 91 ? 24.443 42.041 101.218 1.00 25.73 91 MET B C 1
ATOM 3559 O O . MET B 1 91 ? 24.095 43.075 100.627 1.00 25.81 91 MET B O 1
ATOM 3564 N N . ALA B 1 92 ? 23.806 40.875 101.084 1.00 25.20 92 ALA B N 1
ATOM 3565 C CA . ALA B 1 92 ? 22.617 40.712 100.256 1.00 24.20 92 ALA B CA 1
ATOM 3566 C C . ALA B 1 92 ? 21.497 41.697 100.624 1.00 23.52 92 ALA B C 1
ATOM 3567 O O . ALA B 1 92 ? 20.925 42.348 99.741 1.00 22.09 92 ALA B O 1
ATOM 3569 N N . ALA B 1 93 ? 21.190 41.795 101.918 1.00 22.15 93 ALA B N 1
ATOM 3570 C CA . ALA B 1 93 ? 20.077 42.613 102.378 1.00 22.44 93 ALA B CA 1
ATOM 3571 C C . ALA B 1 93 ? 20.390 44.074 102.050 1.00 22.74 93 ALA B C 1
ATOM 3572 O O . ALA B 1 93 ? 19.528 44.767 101.533 1.00 22.18 93 ALA B O 1
ATOM 3574 N N . SER B 1 94 ? 21.635 44.503 102.279 1.00 22.66 94 SER B N 1
ATOM 3575 C CA . SER B 1 94 ? 22.070 45.871 101.957 1.00 23.84 94 SER B CA 1
ATOM 3576 C C . SER B 1 94 ? 21.950 46.210 100.479 1.00 24.22 94 SER B C 1
ATOM 3577 O O . SER B 1 94 ? 21.643 47.360 100.136 1.00 24.91 94 SER B O 1
ATOM 3580 N N . SER B 1 95 ? 22.193 45.228 99.603 1.00 23.77 95 SER B N 1
ATOM 3581 C CA . SER B 1 95 ? 22.126 45.471 98.158 1.00 24.19 95 SER B CA 1
ATOM 3582 C C . SER B 1 95 ? 20.708 45.312 97.556 1.00 24.41 95 SER B C 1
ATOM 3583 O O . SER B 1 95 ? 20.491 45.637 96.390 1.00 23.40 95 SER B O 1
ATOM 3586 N N . LEU B 1 96 ? 19.761 44.811 98.341 1.00 24.46 96 LEU B N 1
ATOM 3587 C CA . LEU B 1 96 ? 18.399 44.574 97.813 1.00 24.87 96 LEU B CA 1
ATOM 3588 C C . LEU B 1 96 ? 17.703 45.822 97.184 1.00 25.40 96 LEU B C 1
ATOM 3589 O O . LEU B 1 96 ? 17.210 45.743 96.079 1.00 25.00 96 LEU B O 1
ATOM 3594 N N . PRO B 1 97 ? 17.676 46.979 97.869 1.00 25.73 97 PRO B N 1
ATOM 3595 C CA . PRO B 1 97 ? 17.155 48.187 97.178 1.00 26.27 97 PRO B CA 1
ATOM 3596 C C . PRO B 1 97 ? 17.781 48.560 95.833 1.00 26.89 97 PRO B C 1
ATOM 3597 O O . PRO B 1 97 ? 17.063 48.853 94.866 1.00 27.72 97 PRO B O 1
ATOM 3601 N N . ARG B 1 98 ? 19.099 48.542 95.731 1.00 27.39 98 ARG B N 1
ATOM 3602 C CA . ARG B 1 98 ? 19.730 48.929 94.480 1.00 27.67 98 ARG B CA 1
ATOM 3603 C C . ARG B 1 98 ? 19.402 47.886 93.413 1.00 27.70 98 ARG B C 1
ATOM 3604 O O . ARG B 1 98 ? 19.094 48.240 92.270 1.00 27.66 98 ARG B O 1
ATOM 3612 N N . MET B 1 99 ? 19.445 46.607 93.788 1.00 26.68 99 MET B N 1
ATOM 3613 C CA . MET B 1 99 ? 19.220 45.542 92.827 1.00 27.16 99 MET B CA 1
ATOM 3614 C C . MET B 1 99 ? 17.759 45.408 92.417 1.00 26.93 99 MET B C 1
ATOM 3615 O O . MET B 1 99 ? 17.455 44.986 91.305 1.00 27.05 99 MET B O 1
ATOM 3620 N N . LEU B 1 100 ? 16.864 45.754 93.315 1.00 27.95 100 LEU B N 1
ATOM 3621 C CA . LEU B 1 100 ? 15.448 45.730 93.013 1.00 29.57 100 LEU B CA 1
ATOM 3622 C C . LEU B 1 100 ? 15.103 46.802 91.974 1.00 29.87 100 LEU B C 1
ATOM 3623 O O . LEU B 1 100 ? 14.379 46.539 91.015 1.00 29.34 100 LEU B O 1
ATOM 3628 N N . ASP B 1 101 ? 15.632 48.010 92.168 1.00 30.37 101 ASP B N 1
ATOM 3629 C CA . ASP B 1 101 ? 15.478 49.100 91.194 1.00 30.32 101 ASP B CA 1
ATOM 3630 C C . ASP B 1 101 ? 16.028 48.689 89.825 1.00 29.43 101 ASP B C 1
ATOM 3631 O O . ASP B 1 101 ? 15.409 48.913 88.771 1.00 28.55 101 ASP B O 1
ATOM 3636 N N . PHE B 1 102 ? 17.181 48.041 89.826 1.00 28.28 102 PHE B N 1
ATOM 3637 C CA . PHE B 1 102 ? 17.722 47.589 88.568 1.00 27.33 102 PHE B CA 1
ATOM 3638 C C . PHE B 1 102 ? 16.811 46.553 87.932 1.00 27.10 102 PHE B C 1
ATOM 3639 O O . PHE B 1 102 ? 16.481 46.663 86.740 1.00 27.09 102 PHE B O 1
ATOM 3647 N N . SER B 1 103 ? 16.444 45.539 88.716 1.00 26.75 103 SER B N 1
ATOM 3648 C CA . SER B 1 103 ? 15.681 44.373 88.214 1.00 27.61 103 SER B CA 1
ATOM 3649 C C . SER B 1 103 ? 14.277 44.740 87.718 1.00 28.13 103 SER B C 1
ATOM 3650 O O . SER B 1 103 ? 13.813 44.183 86.725 1.00 28.06 103 SER B O 1
ATOM 3653 N N . ARG B 1 104 ? 13.628 45.697 88.386 1.00 28.91 104 ARG B N 1
ATOM 3654 C CA . ARG B 1 104 ? 12.334 46.243 87.943 1.00 30.18 104 ARG B CA 1
ATOM 3655 C C . ARG B 1 104 ? 12.440 46.955 86.588 1.00 30.07 104 ARG B C 1
ATOM 3656 O O . ARG B 1 104 ? 11.501 46.942 85.805 1.00 30.43 104 ARG B O 1
ATOM 3664 N N . ALA B 1 105 ? 13.593 47.573 86.323 1.00 30.06 105 ALA B N 1
ATOM 3665 C CA . ALA B 1 105 ? 13.875 48.252 85.052 1.00 29.15 105 ALA B CA 1
ATOM 3666 C C . ALA B 1 105 ? 14.305 47.304 83.937 1.00 28.67 105 ALA B C 1
ATOM 3667 O O . ALA B 1 105 ? 13.904 47.489 82.777 1.00 28.16 105 ALA B O 1
ATOM 3669 N N . TRP B 1 106 ? 15.158 46.327 84.273 1.00 27.36 106 TRP B N 1
ATOM 3670 C CA . TRP B 1 106 ? 15.710 45.410 83.280 1.00 27.87 106 TRP B CA 1
ATOM 3671 C C . TRP B 1 106 ? 14.774 44.250 82.961 1.00 27.68 106 TRP B C 1
ATOM 3672 O O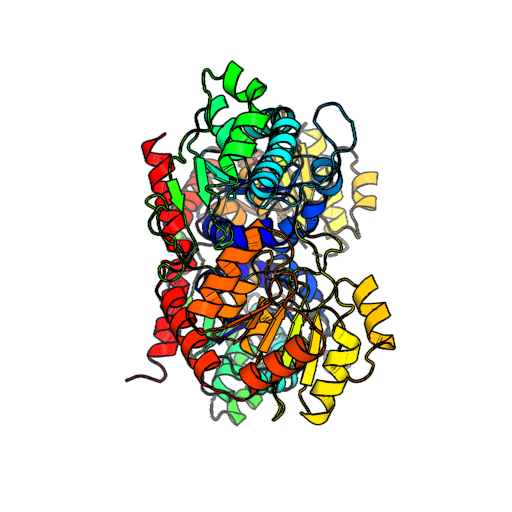 . TRP B 1 106 ? 14.816 43.707 81.848 1.00 28.38 106 TRP B O 1
ATOM 3683 N N . ARG B 1 107 ? 13.988 43.841 83.955 1.00 27.07 107 ARG B N 1
ATOM 3684 C CA . ARG B 1 107 ? 13.012 42.760 83.820 1.00 27.29 107 ARG B CA 1
ATOM 3685 C C . ARG B 1 107 ? 13.594 41.384 83.446 1.00 26.58 107 ARG B C 1
ATOM 3686 O O . ARG B 1 107 ? 13.305 40.865 82.372 1.00 25.16 107 ARG B O 1
ATOM 3694 N N . PRO B 1 108 ? 14.405 40.788 84.346 1.00 26.67 108 PRO B N 1
ATOM 3695 C CA . PRO B 1 108 ? 14.906 39.441 84.090 1.00 26.72 108 PRO B CA 1
ATOM 3696 C C . PRO B 1 108 ? 13.769 38.429 84.143 1.00 26.77 108 PRO B C 1
ATOM 3697 O O . PRO B 1 108 ? 12.794 38.585 84.937 1.00 26.39 108 PRO B O 1
ATOM 3701 N N . ASP B 1 109 ? 13.876 37.417 83.291 1.00 27.27 109 ASP B N 1
ATOM 3702 C CA . ASP B 1 109 ? 12.879 36.339 83.266 1.00 26.85 109 ASP B CA 1
ATOM 3703 C C . ASP B 1 109 ? 13.322 35.225 84.242 1.00 26.20 109 ASP B C 1
ATOM 3704 O O . ASP B 1 109 ? 12.532 34.341 84.593 1.00 25.21 109 ASP B O 1
ATOM 3709 N N . LEU B 1 110 ? 14.576 35.279 84.655 1.00 26.56 110 LEU B N 1
ATOM 3710 C CA . LEU B 1 110 ? 15.192 34.240 85.480 1.00 27.83 110 LEU B CA 1
ATOM 3711 C C . LEU B 1 110 ? 16.374 34.874 86.208 1.00 27.85 110 LEU B C 1
ATOM 3712 O O . LEU B 1 110 ? 17.065 35.709 85.651 1.00 28.06 110 LEU B O 1
ATOM 3717 N N . ILE B 1 111 ? 16.609 34.475 87.450 1.00 27.35 111 ILE B N 1
ATOM 3718 C CA . ILE B 1 111 ? 17.762 34.989 88.197 1.00 26.69 111 ILE B CA 1
ATOM 3719 C C . ILE B 1 111 ? 18.594 33.790 88.599 1.00 27.90 111 ILE B C 1
ATOM 3720 O O . ILE B 1 111 ? 18.062 32.822 89.166 1.00 28.45 111 ILE B O 1
ATOM 3725 N N . VAL B 1 112 ? 19.888 33.853 88.313 1.00 27.74 112 VAL B N 1
ATOM 3726 C CA . VAL B 1 112 ? 20.806 32.793 88.713 1.00 27.94 112 VAL B CA 1
ATOM 3727 C C . VAL B 1 112 ? 21.830 33.342 89.703 1.00 28.62 112 VAL B C 1
ATOM 3728 O O . VAL B 1 112 ? 22.564 34.323 89.426 1.00 29.22 112 VAL B O 1
ATOM 3732 N N . GLY B 1 113 ? 21.905 32.740 90.870 1.00 27.61 113 GLY B N 1
ATOM 3733 C CA . GLY B 1 113 ? 22.906 33.223 91.822 1.00 27.60 113 GLY B CA 1
ATOM 3734 C C . GLY B 1 113 ? 23.870 32.132 92.240 1.00 26.92 113 GLY B C 1
ATOM 3735 O O . GLY B 1 113 ? 23.538 30.932 92.210 1.00 26.02 113 GLY B O 1
ATOM 3736 N N . GLY B 1 114 ? 25.059 32.542 92.664 1.00 26.41 114 GLY B N 1
ATOM 3737 C CA . GLY B 1 114 ? 25.960 31.608 93.319 1.00 25.86 114 GLY B CA 1
ATOM 3738 C C . GLY B 1 114 ? 25.434 31.247 94.698 1.00 26.28 114 GLY B C 1
ATOM 3739 O O . GLY B 1 114 ? 24.468 31.811 95.160 1.00 25.37 114 GLY B O 1
ATOM 3740 N N . THR B 1 115 ? 26.045 30.254 95.323 1.00 26.13 115 THR B N 1
ATOM 3741 C CA . THR B 1 115 ? 25.569 29.665 96.586 1.00 27.67 115 THR B CA 1
ATOM 3742 C C . THR B 1 115 ? 25.171 30.707 97.658 1.00 27.29 115 THR B C 1
ATOM 3743 O O . THR B 1 115 ? 24.082 30.634 98.201 1.00 27.60 115 THR B O 1
ATOM 3747 N N . MET B 1 116 ? 26.047 31.673 97.939 1.00 27.66 116 MET B N 1
ATOM 3748 C CA . MET B 1 116 ? 25.800 32.679 98.977 1.00 28.82 116 MET B CA 1
ATOM 3749 C C . MET B 1 116 ? 25.495 34.066 98.388 1.00 27.34 116 MET B C 1
ATOM 3750 O O . MET B 1 116 ? 25.754 35.103 99.041 1.00 27.10 116 MET B O 1
ATOM 3755 N N . SER B 1 117 ? 24.978 34.073 97.153 1.00 25.55 117 SER B N 1
ATOM 3756 C CA . SER B 1 117 ? 24.506 35.284 96.468 1.00 24.95 117 SER B CA 1
ATOM 3757 C C . SER B 1 117 ? 23.040 35.462 96.833 1.00 23.37 117 SER B C 1
ATOM 3758 O O . SER B 1 117 ? 22.187 35.400 95.961 1.00 22.36 117 SER B O 1
ATOM 3761 N N . TYR B 1 118 ? 22.760 35.673 98.129 1.00 22.87 118 TYR B N 1
ATOM 3762 C CA . TYR B 1 118 ? 21.389 35.649 98.634 1.00 23.17 118 TYR B CA 1
ATOM 3763 C C . TYR B 1 118 ? 20.473 36.718 98.062 1.00 23.30 118 TYR B C 1
ATOM 3764 O O . TYR B 1 118 ? 19.268 36.586 98.147 1.00 23.54 118 TYR B O 1
ATOM 3773 N N . VAL B 1 119 ? 21.020 37.776 97.466 1.00 24.33 119 VAL B N 1
ATOM 3774 C CA . VAL B 1 119 ? 20.121 38.782 96.868 1.00 24.47 119 VAL B CA 1
ATOM 3775 C C . VAL B 1 119 ? 19.365 38.132 95.686 1.00 25.66 119 VAL B C 1
ATOM 3776 O O . VAL B 1 119 ? 18.266 38.557 95.342 1.00 26.42 119 VAL B O 1
ATOM 3780 N N . ALA B 1 120 ? 19.960 37.091 95.087 1.00 25.70 120 ALA B N 1
ATOM 3781 C CA . ALA B 1 120 ? 19.348 36.426 93.930 1.00 24.91 120 ALA B CA 1
ATOM 3782 C C . ALA B 1 120 ? 17.954 35.845 94.252 1.00 24.38 120 ALA B C 1
ATOM 3783 O O . ALA B 1 120 ? 16.989 36.249 93.605 1.00 24.50 120 ALA B O 1
ATOM 3785 N N . PRO B 1 121 ? 17.833 34.923 95.243 1.00 23.98 121 PRO B N 1
ATOM 3786 C CA . PRO B 1 121 ? 16.482 34.440 95.599 1.00 24.40 121 PRO B CA 1
ATOM 3787 C C . PRO B 1 121 ? 15.528 35.507 96.116 1.00 24.43 121 PRO B C 1
ATOM 3788 O O . PRO B 1 121 ? 14.331 35.464 95.816 1.00 24.59 121 PRO B O 1
ATOM 3792 N N . LEU B 1 122 ? 16.051 36.459 96.893 1.00 24.63 122 LEU B N 1
ATOM 3793 C CA . LEU B 1 122 ? 15.233 37.594 97.330 1.00 24.42 122 LEU B CA 1
ATOM 3794 C C . LEU B 1 122 ? 14.626 38.387 96.174 1.00 24.12 122 LEU B C 1
ATOM 3795 O O . LEU B 1 122 ? 13.423 38.693 96.195 1.00 24.39 122 LEU B O 1
ATOM 3800 N N . LEU B 1 123 ? 15.441 38.692 95.161 1.00 24.84 123 LEU B N 1
ATOM 3801 C CA . LEU B 1 123 ? 14.968 39.408 93.975 1.00 25.46 123 LEU B CA 1
ATOM 3802 C C . LEU B 1 123 ? 13.895 38.590 93.230 1.00 26.18 123 LEU B C 1
ATOM 3803 O O . LEU B 1 123 ? 12.850 39.121 92.817 1.00 26.68 123 LEU B O 1
ATOM 3808 N N . ALA B 1 124 ? 14.184 37.306 93.056 1.00 26.40 124 ALA B N 1
ATOM 3809 C CA . ALA B 1 124 ? 13.304 36.390 92.356 1.00 26.83 124 ALA B CA 1
ATOM 3810 C C . ALA B 1 124 ? 11.959 36.348 93.041 1.00 27.21 124 ALA B C 1
ATOM 3811 O O . ALA B 1 124 ? 10.924 36.374 92.370 1.00 27.10 124 ALA B O 1
ATOM 3813 N N . LEU B 1 125 ? 11.970 36.329 94.372 1.00 27.14 125 LEU B N 1
ATOM 3814 C CA . LEU B 1 125 ? 10.731 36.325 95.136 1.00 27.33 125 LEU B CA 1
ATOM 3815 C C . LEU B 1 125 ? 9.956 37.643 94.965 1.00 27.56 125 LEU B C 1
ATOM 3816 O O . LEU B 1 125 ? 8.736 37.644 94.821 1.00 26.11 125 LEU B O 1
ATOM 3821 N N . HIS B 1 126 ? 10.681 38.756 94.938 1.00 27.22 126 HIS B N 1
ATOM 3822 C CA . HIS B 1 126 ? 10.049 40.058 94.761 1.00 27.68 126 HIS B CA 1
ATOM 3823 C C . HIS B 1 126 ? 9.436 40.244 93.373 1.00 28.06 126 HIS B C 1
ATOM 3824 O O . HIS B 1 126 ? 8.343 40.811 93.235 1.00 27.44 126 HIS B O 1
ATOM 3831 N N . LEU B 1 127 ? 10.138 39.766 92.354 1.00 28.23 127 LEU B N 1
ATOM 3832 C CA . LEU B 1 127 ? 9.701 39.960 90.975 1.00 29.09 127 LEU B CA 1
ATOM 3833 C C . LEU B 1 127 ? 8.760 38.878 90.467 1.00 29.24 127 LEU B C 1
ATOM 3834 O O . LEU B 1 127 ? 8.207 39.012 89.374 1.00 28.88 127 LEU B O 1
ATOM 3839 N N . GLY B 1 128 ? 8.602 37.807 91.246 1.00 28.80 128 GLY B N 1
ATOM 3840 C CA . GLY B 1 128 ? 7.807 36.650 90.831 1.00 29.36 128 GLY B CA 1
ATOM 3841 C C . GLY B 1 128 ? 8.377 35.881 89.657 1.00 29.16 128 GLY B C 1
ATOM 3842 O O . GLY B 1 128 ? 7.639 35.478 88.766 1.00 29.80 128 GLY B O 1
ATOM 3843 N N . VAL B 1 129 ? 9.692 35.683 89.643 1.00 28.31 129 VAL B N 1
ATOM 3844 C CA . VAL B 1 129 ? 10.344 34.906 88.601 1.00 27.33 129 VAL B CA 1
ATOM 3845 C C . VAL B 1 129 ? 11.153 33.770 89.258 1.00 27.54 129 VAL B C 1
ATOM 3846 O O . VAL B 1 129 ? 11.420 33.840 90.460 1.00 26.04 129 VAL B O 1
ATOM 3850 N N . PRO B 1 130 ? 11.513 32.714 88.491 1.00 27.38 130 PRO B N 1
ATOM 3851 C CA . PRO B 1 130 ? 12.302 31.605 89.046 1.00 27.45 130 PRO B CA 1
ATOM 3852 C C . PRO B 1 130 ? 13.728 31.972 89.429 1.00 28.01 130 PRO B C 1
ATOM 3853 O O . PRO B 1 130 ? 14.336 32.907 88.817 1.00 27.05 130 PRO B O 1
ATOM 3857 N N . HIS B 1 131 ? 14.254 31.208 90.403 1.00 27.86 131 HIS B N 1
ATOM 3858 C CA . HIS B 1 131 ? 15.624 31.346 90.929 1.00 29.27 131 HIS B CA 1
ATOM 3859 C C . HIS B 1 131 ? 16.389 30.030 90.749 1.00 28.85 131 HIS B C 1
ATOM 3860 O O . HIS B 1 131 ? 15.950 28.983 91.205 1.00 29.19 131 HIS B O 1
ATOM 3867 N N . ALA B 1 132 ? 17.534 30.091 90.075 1.00 28.42 132 ALA B N 1
ATOM 3868 C CA . ALA B 1 132 ? 18.455 28.968 90.038 1.00 27.83 132 ALA B CA 1
ATOM 3869 C C . ALA B 1 132 ? 19.692 29.266 90.854 1.00 28.23 132 ALA B C 1
ATOM 3870 O O . ALA B 1 132 ? 20.209 30.390 90.843 1.00 28.59 132 ALA B O 1
ATOM 3872 N N . ARG B 1 133 ? 20.186 28.266 91.571 1.00 28.09 133 ARG B N 1
ATOM 3873 C CA . ARG B 1 133 ? 21.381 28.451 92.363 1.00 27.74 133 ARG B CA 1
ATOM 3874 C C . ARG B 1 133 ? 22.475 27.579 91.800 1.00 28.23 133 ARG B C 1
ATOM 3875 O O . ARG B 1 133 ? 22.257 26.385 91.620 1.00 28.17 133 ARG B O 1
ATOM 3883 N N . GLN B 1 134 ? 23.656 28.142 91.562 1.00 27.36 134 GLN B N 1
ATOM 3884 C CA . GLN B 1 134 ? 24.751 27.318 91.076 1.00 27.99 134 GLN B CA 1
ATOM 3885 C C . GLN B 1 134 ? 25.860 27.304 92.090 1.00 28.74 134 GLN B C 1
ATOM 3886 O O . GLN B 1 134 ? 26.268 28.380 92.582 1.00 30.55 134 GLN B O 1
ATOM 3892 N N . THR B 1 135 ? 26.381 26.126 92.398 1.00 29.12 135 THR B N 1
ATOM 3893 C CA . THR B 1 135 ? 27.520 26.064 93.315 1.00 30.16 135 THR B CA 1
ATOM 3894 C C . THR B 1 135 ? 28.779 26.638 92.637 1.00 31.47 135 THR B C 1
ATOM 3895 O O . THR B 1 135 ? 28.988 26.484 91.430 1.00 29.06 135 THR B O 1
ATOM 3899 N N . TRP B 1 136 ? 29.605 27.338 93.412 1.00 33.06 136 TRP B N 1
ATOM 3900 C CA . TRP B 1 136 ? 30.776 27.987 92.822 1.00 34.85 136 TRP B CA 1
ATOM 3901 C C . TRP B 1 136 ? 32.020 27.345 93.316 1.00 35.32 136 TRP B C 1
ATOM 3902 O O . TRP B 1 136 ? 33.110 27.895 93.148 1.00 35.44 136 TRP B O 1
ATOM 3913 N N . ASP B 1 137 ? 31.831 26.183 93.941 1.00 36.53 137 ASP B N 1
ATOM 3914 C CA . ASP B 1 137 ? 32.906 25.292 94.417 1.00 36.94 137 ASP B CA 1
ATOM 3915 C C . ASP B 1 137 ? 32.330 23.986 95.000 1.00 37.10 137 ASP B C 1
ATOM 3916 O O . ASP B 1 137 ? 31.145 23.681 94.828 1.00 37.36 137 ASP B O 1
ATOM 3921 N N . ALA B 1 138 ? 33.159 23.226 95.701 1.00 36.73 138 ALA B N 1
ATOM 3922 C CA . ALA B 1 138 ? 32.707 22.009 96.362 1.00 36.42 138 ALA B CA 1
ATOM 3923 C C . ALA B 1 138 ? 32.390 22.160 97.886 1.00 36.91 138 ALA B C 1
ATOM 3924 O O . ALA B 1 138 ? 32.288 21.165 98.601 1.00 35.30 138 ALA B O 1
ATOM 3926 N N . VAL B 1 139 ? 32.210 23.396 98.372 1.00 36.93 139 VAL B N 1
ATOM 3927 C CA . VAL B 1 139 ? 31.943 23.623 99.802 1.00 37.66 139 VAL B CA 1
ATOM 3928 C C . VAL B 1 139 ? 30.468 23.361 100.128 1.00 38.55 139 VAL B C 1
ATOM 3929 O O . VAL B 1 139 ? 29.580 23.972 99.515 1.00 38.85 139 VAL B O 1
ATOM 3933 N N . ASP B 1 140 ? 30.216 22.486 101.107 1.00 39.26 140 ASP B N 1
ATOM 3934 C CA . ASP B 1 140 ? 28.860 22.251 101.655 1.00 39.67 140 ASP B CA 1
ATOM 3935 C C . ASP B 1 140 ? 28.322 23.495 102.363 1.00 39.01 140 ASP B C 1
ATOM 3936 O O . ASP B 1 140 ? 28.972 24.034 103.253 1.00 39.52 140 ASP B O 1
ATOM 3941 N N . ALA B 1 141 ? 27.130 23.939 101.967 1.00 38.87 141 ALA B N 1
ATOM 3942 C CA . ALA B 1 141 ? 26.530 25.154 102.518 1.00 38.06 141 ALA B CA 1
ATOM 3943 C C . ALA B 1 141 ? 25.430 24.852 103.550 1.00 38.11 141 ALA B C 1
ATOM 3944 O O . ALA B 1 141 ? 24.751 25.766 104.038 1.00 37.79 141 ALA B O 1
ATOM 3946 N N . ASP B 1 142 ? 25.272 23.565 103.886 1.00 37.58 142 ASP B N 1
ATOM 3947 C CA . ASP B 1 142 ? 24.368 23.113 104.962 1.00 37.53 142 ASP B CA 1
ATOM 3948 C C . ASP B 1 142 ? 24.534 23.895 106.281 1.00 35.95 142 ASP B C 1
ATOM 3949 O O . ASP B 1 142 ? 23.528 24.248 106.920 1.00 36.07 142 ASP B O 1
ATOM 3954 N N . GLY B 1 143 ? 25.778 24.158 106.691 1.00 34.10 143 GLY B N 1
ATOM 3955 C CA . GLY B 1 143 ? 26.045 24.907 107.940 1.00 31.24 143 GLY B CA 1
ATOM 3956 C C . GLY B 1 143 ? 25.979 26.424 107.756 1.00 30.05 143 GLY B C 1
ATOM 3957 O O . GLY B 1 143 ? 25.967 27.174 108.727 1.00 29.02 143 GLY B O 1
ATOM 3958 N N . ILE B 1 144 ? 25.927 26.861 106.496 1.00 28.42 144 ILE B N 1
ATOM 3959 C CA . ILE B 1 144 ? 26.030 28.276 106.131 1.00 27.55 144 ILE B CA 1
ATOM 3960 C C . ILE B 1 144 ? 24.643 28.919 105.978 1.00 27.45 144 ILE B C 1
ATOM 3961 O O . ILE B 1 144 ? 24.396 30.029 106.482 1.00 28.33 144 ILE B O 1
ATOM 3966 N N . HIS B 1 145 ? 23.732 28.212 105.306 1.00 26.61 145 HIS B N 1
ATOM 3967 C CA . HIS B 1 145 ? 22.414 28.749 104.975 1.00 25.20 145 HIS B CA 1
ATOM 3968 C C . HIS B 1 145 ? 21.530 29.102 106.172 1.00 24.60 145 HIS B C 1
ATOM 3969 O O . HIS B 1 145 ? 20.743 30.035 106.064 1.00 24.26 145 HIS B O 1
ATOM 3976 N N . PRO B 1 146 ? 21.630 28.365 107.292 1.00 23.63 146 PRO B N 1
ATOM 3977 C CA . PRO B 1 146 ? 20.857 28.768 108.466 1.00 23.67 146 PRO B CA 1
ATOM 3978 C C . PRO B 1 146 ? 21.240 30.141 109.015 1.00 23.53 146 PRO B C 1
ATOM 3979 O O . PRO B 1 146 ? 20.384 30.847 109.550 1.00 23.09 146 PRO B O 1
ATOM 3983 N N . GLY B 1 147 ? 22.523 30.494 108.944 1.00 22.77 147 GLY B N 1
ATOM 3984 C CA . GLY B 1 147 ? 22.953 31.812 109.419 1.00 22.23 147 GLY B CA 1
ATOM 3985 C C . GLY B 1 147 ? 22.357 32.870 108.505 1.00 21.72 147 GLY B C 1
ATOM 3986 O O . GLY B 1 147 ? 21.908 33.928 108.956 1.00 21.54 147 GLY B O 1
ATOM 3987 N N . ALA B 1 148 ? 22.365 32.592 107.214 1.00 20.70 148 ALA B N 1
ATOM 3988 C CA . ALA B 1 148 ? 21.722 33.500 106.261 1.00 21.04 148 ALA B CA 1
ATOM 3989 C C . ALA B 1 148 ? 20.228 33.680 106.542 1.00 20.43 148 ALA B C 1
ATOM 3990 O O . ALA B 1 148 ? 19.731 34.810 106.482 1.00 19.80 148 ALA B O 1
ATOM 3992 N N . ASP B 1 149 ? 19.508 32.587 106.845 1.00 19.92 149 ASP B N 1
ATOM 3993 C CA . ASP B 1 149 ? 18.074 32.700 107.147 1.00 20.67 149 ASP B CA 1
ATOM 3994 C C . ASP B 1 149 ? 17.820 33.577 108.346 1.00 20.14 149 ASP B C 1
ATOM 3995 O O . ASP B 1 149 ? 16.875 34.377 108.346 1.00 21.79 149 ASP B O 1
ATOM 4000 N N . ALA B 1 150 ? 18.643 33.393 109.379 1.00 19.74 150 ALA B N 1
ATOM 4001 C CA . ALA B 1 150 ? 18.529 34.176 110.596 1.00 19.67 150 ALA B CA 1
ATOM 4002 C C . ALA B 1 150 ? 18.734 35.671 110.306 1.00 20.22 150 ALA B C 1
ATOM 4003 O O . ALA B 1 150 ? 17.954 36.517 110.761 1.00 20.32 150 ALA B O 1
ATOM 4005 N N . GLU B 1 151 ? 19.776 35.982 109.550 1.00 19.95 151 GLU B N 1
ATOM 4006 C CA . GLU B 1 151 ? 20.088 37.384 109.190 1.00 20.91 151 GLU B CA 1
ATOM 4007 C C . GLU B 1 151 ? 18.995 38.034 108.316 1.00 21.10 151 GLU B C 1
ATOM 4008 O O . GLU B 1 151 ? 18.646 39.206 108.529 1.00 21.34 151 GLU B O 1
ATOM 4014 N N . LEU B 1 152 ? 18.439 37.254 107.388 1.00 21.19 152 LEU B N 1
ATOM 4015 C CA . LEU B 1 152 ? 17.414 37.707 106.437 1.00 21.89 152 LEU B CA 1
ATOM 4016 C C . LEU B 1 152 ? 15.947 37.639 106.942 1.00 21.79 152 LEU B C 1
ATOM 4017 O O . LEU B 1 152 ? 15.003 37.950 106.206 1.00 22.43 152 LEU B O 1
ATOM 4022 N N . ARG B 1 153 ? 15.762 37.256 108.193 1.00 22.64 153 ARG B N 1
ATOM 4023 C CA . ARG B 1 153 ? 14.432 36.962 108.709 1.00 24.06 153 ARG B CA 1
ATOM 4024 C C . ARG B 1 153 ? 13.437 38.119 108.482 1.00 24.28 153 ARG B C 1
ATOM 4025 O O . ARG B 1 153 ? 12.302 37.871 108.057 1.00 24.65 153 ARG B O 1
ATOM 4033 N N . PRO B 1 154 ? 13.853 39.376 108.773 1.00 24.47 154 PRO B N 1
ATOM 4034 C CA . PRO B 1 154 ? 12.997 40.518 108.416 1.00 25.22 154 PRO B CA 1
ATOM 4035 C C . PRO B 1 154 ? 12.641 40.632 106.926 1.00 25.50 154 PRO B C 1
ATOM 4036 O O . PRO B 1 154 ? 11.471 40.823 106.632 1.00 25.46 154 PRO B O 1
ATOM 4040 N N . GLU B 1 155 ? 13.613 40.511 106.009 1.00 25.45 155 GLU B N 1
ATOM 4041 C CA . GLU B 1 155 ? 13.339 40.535 104.573 1.00 26.67 155 GLU B CA 1
ATOM 4042 C C . GLU B 1 155 ? 12.422 39.398 104.146 1.00 26.67 155 GLU B C 1
ATOM 4043 O O . GLU B 1 155 ? 11.555 39.578 103.299 1.00 25.69 155 GLU B O 1
ATOM 4049 N N . LEU B 1 156 ? 12.659 38.211 104.690 1.00 27.16 156 LEU B N 1
ATOM 4050 C CA . LEU B 1 156 ? 11.777 37.059 104.469 1.00 27.86 156 LEU B CA 1
ATOM 4051 C C . LEU B 1 156 ? 10.337 37.313 104.959 1.00 28.64 156 LEU B C 1
ATOM 4052 O O . LEU B 1 156 ? 9.378 36.981 104.254 1.00 28.31 156 LEU B O 1
ATOM 4057 N N . SER B 1 157 ? 10.185 37.898 106.144 1.00 29.41 157 SER B N 1
ATOM 4058 C CA . SER B 1 157 ? 8.836 38.210 106.633 1.00 31.35 157 SER B CA 1
ATOM 4059 C C . SER B 1 157 ? 8.044 39.173 105.720 1.00 31.35 157 SER B C 1
ATOM 4060 O O . SER B 1 157 ? 6.850 38.978 105.538 1.00 31.86 157 SER B O 1
ATOM 4063 N N . GLU B 1 158 ? 8.701 40.188 105.151 1.00 32.44 158 GLU B N 1
ATOM 4064 C CA . GLU B 1 158 ? 8.062 41.083 104.173 1.00 33.23 158 GLU B CA 1
ATOM 4065 C C . GLU B 1 158 ? 7.472 40.237 103.053 1.00 32.86 158 GLU B C 1
ATOM 4066 O O . GLU B 1 158 ? 6.394 40.543 102.553 1.00 33.25 158 GLU B O 1
ATOM 4072 N N . LEU B 1 159 ? 8.177 39.174 102.659 1.00 31.56 159 LEU B N 1
ATOM 4073 C CA . LEU B 1 159 ? 7.688 38.277 101.606 1.00 30.63 159 LEU B CA 1
ATOM 4074 C C . LEU B 1 159 ? 6.749 37.169 102.112 1.00 30.86 159 LEU B C 1
ATOM 4075 O O . LEU B 1 159 ? 6.374 36.272 101.349 1.00 31.56 159 LEU B O 1
ATOM 4080 N N . GLY B 1 160 ? 6.408 37.214 103.400 1.00 30.61 160 GLY B N 1
ATOM 4081 C CA . GLY B 1 160 ? 5.493 36.242 103.991 1.00 30.41 160 GLY B CA 1
ATOM 4082 C C . GLY B 1 160 ? 6.141 34.883 104.126 1.00 30.50 160 GLY B C 1
ATOM 4083 O O . GLY B 1 160 ? 5.448 33.861 104.129 1.00 30.97 160 GLY B O 1
ATOM 4084 N N . LEU B 1 161 ? 7.469 34.872 104.253 1.00 29.22 161 LEU B N 1
ATOM 4085 C CA . LEU B 1 161 ? 8.241 33.628 104.382 1.00 28.89 161 LEU B CA 1
ATOM 4086 C C . LEU B 1 161 ? 8.988 33.560 105.711 1.00 28.89 161 LEU B C 1
ATOM 4087 O O . LEU B 1 161 ? 9.282 34.594 106.333 1.00 29.45 161 LEU B O 1
ATOM 4092 N N . GLU B 1 162 ? 9.296 32.350 106.157 1.00 28.61 162 GLU B N 1
ATOM 4093 C CA . GLU B 1 162 ? 9.983 32.223 107.442 1.00 28.51 162 GLU B CA 1
ATOM 4094 C C . GLU B 1 162 ? 11.453 31.861 107.211 1.00 27.59 162 GLU B C 1
ATOM 4095 O O . GLU B 1 162 ? 12.285 32.053 108.091 1.00 26.58 162 GLU B O 1
ATOM 4101 N N . ARG B 1 163 ? 11.756 31.382 105.998 1.00 25.95 163 ARG B N 1
ATOM 4102 C CA . ARG B 1 163 ? 13.108 30.960 105.614 1.00 25.77 163 ARG B CA 1
ATOM 4103 C C . ARG B 1 163 ? 13.225 30.993 104.091 1.00 25.74 163 ARG B C 1
ATOM 4104 O O . ARG B 1 163 ? 12.211 31.030 103.396 1.00 24.92 163 ARG B O 1
ATOM 4112 N N . LEU B 1 164 ? 14.448 31.002 103.579 1.00 25.54 164 LEU B N 1
ATOM 4113 C CA . LEU B 1 164 ? 14.630 30.956 102.131 1.00 26.92 164 LEU B CA 1
ATOM 4114 C C . LEU B 1 164 ? 14.103 29.627 101.616 1.00 26.99 164 LEU B C 1
ATOM 4115 O O . LEU B 1 164 ? 14.392 28.582 102.200 1.00 26.35 164 LEU B O 1
ATOM 4120 N N . PRO B 1 165 ? 13.292 29.666 100.545 1.00 27.81 165 PRO B N 1
ATOM 4121 C CA . PRO B 1 165 ? 12.845 28.424 99.928 1.00 27.54 165 PRO B CA 1
ATOM 4122 C C . PRO B 1 165 ? 14.002 27.748 99.221 1.00 27.35 165 PRO B C 1
ATOM 4123 O O . PRO B 1 165 ? 15.042 28.367 98.987 1.00 27.80 165 PRO B O 1
ATOM 4127 N N . ALA B 1 166 ? 13.816 26.479 98.878 1.00 27.29 166 ALA B N 1
ATOM 4128 C CA . ALA B 1 166 ? 14.764 25.781 98.021 1.00 26.79 166 ALA B CA 1
ATOM 4129 C C . ALA B 1 166 ? 14.850 26.493 96.666 1.00 26.36 166 ALA B C 1
ATOM 4130 O O . ALA B 1 166 ? 13.864 27.091 96.229 1.00 26.91 166 ALA B O 1
ATOM 4132 N N . PRO B 1 167 ? 16.010 26.445 95.984 1.00 26.67 167 PRO B N 1
ATOM 4133 C CA . PRO B 1 167 ? 16.080 27.049 94.644 1.00 26.33 167 PRO B CA 1
ATOM 4134 C C . PRO B 1 167 ? 15.114 26.347 93.707 1.00 26.55 167 PRO B C 1
ATOM 4135 O O . PRO B 1 167 ? 14.858 25.169 93.890 1.00 25.92 167 PRO B O 1
ATOM 4139 N N . ASP B 1 168 ? 14.591 27.055 92.708 1.00 26.38 168 ASP B N 1
ATOM 4140 C CA . ASP B 1 168 ? 13.706 26.425 91.718 1.00 26.48 168 ASP B CA 1
ATOM 4141 C C . ASP B 1 168 ? 14.510 25.448 90.872 1.00 26.14 168 ASP B C 1
ATOM 4142 O O . ASP B 1 168 ? 13.977 24.464 90.335 1.00 25.70 168 ASP B O 1
ATOM 4147 N N . LEU B 1 169 ? 15.803 25.710 90.798 1.00 23.92 169 LEU B N 1
ATOM 4148 C CA . LEU B 1 169 ? 16.733 24.776 90.173 1.00 25.17 169 LEU B CA 1
ATOM 4149 C C . LEU B 1 169 ? 18.063 24.881 90.883 1.00 23.79 169 LEU B C 1
ATOM 4150 O O . LEU B 1 169 ? 18.592 25.966 91.053 1.00 24.80 169 LEU B O 1
ATOM 4155 N N . PHE B 1 170 ? 18.597 23.744 91.291 1.00 24.10 170 PHE B N 1
ATOM 4156 C CA . PHE B 1 170 ? 19.881 23.720 91.967 1.00 25.07 170 PHE B CA 1
ATOM 4157 C C . PHE B 1 170 ? 20.899 23.045 91.034 1.00 24.66 170 PHE B C 1
ATOM 4158 O O . PHE B 1 170 ? 20.686 21.918 90.602 1.00 24.49 170 PHE B O 1
ATOM 4166 N N . ILE B 1 171 ? 21.990 23.749 90.724 1.00 23.97 171 ILE B N 1
ATOM 4167 C CA . ILE B 1 171 ? 23.025 23.257 89.800 1.00 23.56 171 ILE B CA 1
ATOM 4168 C C . ILE B 1 171 ? 24.309 23.082 90.583 1.00 24.70 171 ILE B C 1
ATOM 4169 O O . ILE B 1 171 ? 24.782 24.017 91.204 1.00 24.25 171 ILE B O 1
ATOM 4174 N N . ASP B 1 172 ? 24.868 21.873 90.546 1.00 25.43 172 ASP B N 1
ATOM 4175 C CA . ASP B 1 172 ? 26.070 21.562 91.319 1.00 26.26 172 ASP B CA 1
ATOM 4176 C C . ASP B 1 172 ? 27.200 21.195 90.380 1.00 25.04 172 ASP B C 1
ATOM 4177 O O . ASP B 1 172 ? 27.043 20.287 89.544 1.00 25.44 172 ASP B O 1
ATOM 4182 N N . ILE B 1 173 ? 28.347 21.867 90.533 1.00 24.27 173 ILE B N 1
ATOM 4183 C CA . ILE B 1 173 ? 29.560 21.523 89.752 1.00 24.57 173 ILE B CA 1
ATOM 4184 C C . ILE B 1 173 ? 30.519 20.550 90.470 1.00 24.79 173 ILE B C 1
ATOM 4185 O O . ILE B 1 173 ? 31.564 20.159 89.924 1.00 25.66 173 ILE B O 1
ATOM 4190 N N . CYS B 1 174 ? 30.169 20.171 91.693 1.00 25.18 174 CYS B N 1
ATOM 4191 C CA . CYS B 1 174 ? 30.966 19.196 92.449 1.00 25.32 174 CYS B CA 1
ATOM 4192 C C . CYS B 1 174 ? 30.969 17.804 91.812 1.00 25.57 174 CYS B C 1
ATOM 4193 O O . CYS B 1 174 ? 29.889 17.259 91.560 1.00 27.02 174 CYS B O 1
ATOM 4196 N N . PRO B 1 175 ? 32.167 17.203 91.548 1.00 25.56 175 PRO B N 1
ATOM 4197 C CA . PRO B 1 175 ? 32.162 15.856 91.011 1.00 25.30 175 PRO B CA 1
ATOM 4198 C C . PRO B 1 175 ? 31.408 14.939 91.955 1.00 25.67 175 PRO B C 1
ATOM 4199 O O . PRO B 1 175 ? 31.518 15.093 93.168 1.00 25.57 175 PRO B O 1
ATOM 4203 N N . PRO B 1 176 ? 30.593 14.032 91.413 1.00 25.50 176 PRO B N 1
ATOM 4204 C CA . PRO B 1 176 ? 29.785 13.122 92.268 1.00 26.20 176 PRO B CA 1
ATOM 4205 C C . PRO B 1 176 ? 30.603 12.458 93.397 1.00 26.30 176 PRO B C 1
ATOM 4206 O O . PRO B 1 176 ? 30.208 12.520 94.563 1.00 26.64 176 PRO B O 1
ATOM 4210 N N . SER B 1 177 ? 31.761 11.896 93.055 1.00 26.49 177 SER B N 1
ATOM 4211 C CA . SER B 1 177 ? 32.618 11.217 94.044 1.00 26.64 177 SER B CA 1
ATOM 4212 C C . SER B 1 177 ? 33.061 12.110 95.230 1.00 27.25 177 SER B C 1
ATOM 4213 O O . SER B 1 177 ? 33.430 11.611 96.315 1.00 27.43 177 SER B O 1
ATOM 4216 N N . LEU B 1 178 ? 32.951 13.427 95.062 1.00 27.71 178 LEU B N 1
ATOM 4217 C CA . LEU B 1 178 ? 33.246 14.365 96.143 1.00 28.83 178 LEU B CA 1
ATOM 4218 C C . LEU B 1 178 ? 32.026 14.998 96.813 1.00 30.47 178 LEU B C 1
ATOM 4219 O O . LEU B 1 178 ? 32.199 15.833 97.712 1.00 31.33 178 LEU B O 1
ATOM 4224 N N . ARG B 1 179 ? 30.805 14.661 96.390 1.00 31.85 179 ARG B N 1
ATOM 4225 C CA . ARG B 1 179 ? 29.626 15.292 97.032 1.00 33.58 179 ARG B CA 1
ATOM 4226 C C . ARG B 1 179 ? 29.327 14.527 98.324 1.00 34.57 179 ARG B C 1
ATOM 4227 O O . ARG B 1 179 ? 29.635 13.350 98.401 1.00 33.63 179 ARG B O 1
ATOM 4235 N N . PRO B 1 180 ? 28.733 15.198 99.336 1.00 36.07 180 PRO B N 1
ATOM 4236 C CA . PRO B 1 180 ? 28.208 14.512 100.527 1.00 37.25 180 PRO B CA 1
ATOM 4237 C C . PRO B 1 180 ? 27.362 13.268 100.198 1.00 38.72 180 PRO B C 1
ATOM 4238 O O . PRO B 1 180 ? 26.744 13.192 99.120 1.00 39.44 180 PRO B O 1
ATOM 4242 N N . ALA B 1 181 ? 27.346 12.301 101.118 1.00 39.85 181 ALA B N 1
ATOM 4243 C CA . ALA B 1 181 ? 26.433 11.163 101.029 1.00 41.29 181 ALA B CA 1
ATOM 4244 C C . ALA B 1 181 ? 24.971 11.630 101.099 1.00 42.19 181 ALA B C 1
ATOM 4245 O O . ALA B 1 181 ? 24.098 11.025 100.466 1.00 42.85 181 ALA B O 1
ATOM 4247 N N . ASN B 1 182 ? 24.726 12.706 101.852 1.00 42.77 182 ASN B N 1
ATOM 4248 C CA . ASN B 1 182 ? 23.372 13.214 102.105 1.00 44.04 182 ASN B CA 1
ATOM 4249 C C . ASN B 1 182 ? 22.882 14.227 101.066 1.00 44.19 182 ASN B C 1
ATOM 4250 O O . ASN B 1 182 ? 21.702 14.600 101.059 1.00 44.92 182 ASN B O 1
ATOM 4255 N N . ALA B 1 183 ? 23.808 14.678 100.217 1.00 43.60 183 ALA B N 1
ATOM 4256 C CA . ALA B 1 183 ? 23.591 15.746 99.237 1.00 42.83 183 ALA B CA 1
ATOM 4257 C C . ALA B 1 183 ? 22.233 15.744 98.528 1.00 42.11 183 ALA B C 1
ATOM 4258 O O . ALA B 1 183 ? 21.724 14.688 98.134 1.00 41.78 183 ALA B O 1
ATOM 4260 N N . ALA B 1 184 ? 21.670 16.945 98.374 1.00 41.00 184 ALA B N 1
ATOM 4261 C CA . ALA B 1 184 ? 20.452 17.172 97.595 1.00 39.98 184 ALA B CA 1
ATOM 4262 C C . ALA B 1 184 ? 20.674 16.835 96.118 1.00 39.06 184 ALA B C 1
ATOM 4263 O O . ALA B 1 184 ? 21.743 17.156 95.581 1.00 38.94 184 ALA B O 1
ATOM 4265 N N . PRO B 1 185 ? 19.663 16.217 95.449 1.00 37.52 185 PRO B N 1
ATOM 4266 C CA . PRO B 1 185 ? 19.784 16.008 93.998 1.00 36.02 185 PRO B CA 1
ATOM 4267 C C . PRO B 1 185 ? 19.928 17.353 93.281 1.00 33.94 185 PRO B C 1
ATOM 4268 O O . PRO B 1 185 ? 19.270 18.326 93.641 1.00 33.77 185 PRO B O 1
ATOM 4272 N N . ALA B 1 186 ? 20.813 17.414 92.298 1.00 31.64 186 ALA B N 1
ATOM 4273 C CA . ALA B 1 186 ? 21.108 18.650 91.614 1.00 29.28 186 ALA B CA 1
ATOM 4274 C C . ALA B 1 186 ? 21.236 18.384 90.136 1.00 28.18 186 ALA B C 1
ATOM 4275 O O . ALA B 1 186 ? 21.572 17.270 89.733 1.00 26.90 186 ALA B O 1
ATOM 4277 N N . ARG B 1 187 ? 21.000 19.413 89.324 1.00 27.37 187 ARG B N 1
ATOM 4278 C CA . ARG B 1 187 ? 21.345 19.346 87.923 1.00 26.89 187 ARG B CA 1
ATOM 4279 C C . ARG B 1 187 ? 22.882 19.436 87.857 1.00 26.17 187 ARG B C 1
ATOM 4280 O O . ARG B 1 187 ? 23.465 20.470 88.175 1.00 26.23 187 ARG B O 1
ATOM 4288 N N . MET B 1 188 ? 23.533 18.331 87.487 1.00 26.27 188 MET B N 1
ATOM 4289 C CA . MET B 1 188 ? 24.987 18.263 87.524 1.00 25.30 188 MET B CA 1
ATOM 4290 C C . MET B 1 188 ? 25.568 19.020 86.344 1.00 25.68 188 MET B C 1
ATOM 4291 O O . MET B 1 188 ? 24.926 19.143 85.301 1.00 25.98 188 MET B O 1
ATOM 4296 N N . MET B 1 189 ? 26.769 19.577 86.509 1.00 25.18 189 MET B N 1
ATOM 4297 C CA . MET B 1 189 ? 27.379 20.389 85.460 1.00 25.33 189 MET B CA 1
ATOM 4298 C C . MET B 1 189 ? 28.884 20.359 85.612 1.00 25.40 189 MET B C 1
ATOM 4299 O O . MET B 1 189 ? 29.412 20.428 86.736 1.00 25.20 189 MET B O 1
ATOM 4304 N N . ARG B 1 190 ? 29.577 20.252 84.484 1.00 25.12 190 ARG B N 1
ATOM 4305 C CA . ARG B 1 190 ? 31.036 20.289 84.459 1.00 24.74 190 ARG B CA 1
ATOM 4306 C C . ARG B 1 190 ? 31.580 21.662 84.875 1.00 24.88 190 ARG B C 1
ATOM 4307 O O . ARG B 1 190 ? 31.124 22.698 84.388 1.00 24.11 190 ARG B O 1
ATOM 4315 N N . HIS B 1 191 ? 32.577 21.665 85.758 1.00 23.87 191 HIS B N 1
ATOM 4316 C CA . HIS B 1 191 ? 33.308 22.892 86.056 1.00 22.78 191 HIS B CA 1
ATOM 4317 C C . HIS B 1 191 ? 34.235 23.116 84.873 1.00 23.29 191 HIS B C 1
ATOM 4318 O O . HIS B 1 191 ? 35.033 22.251 84.530 1.00 24.93 191 HIS B O 1
ATOM 4325 N N . VAL B 1 192 ? 34.174 24.277 84.275 1.00 23.82 192 VAL B N 1
ATOM 4326 C CA . VAL B 1 192 ? 35.158 24.638 83.271 1.00 24.66 192 VAL B CA 1
ATOM 4327 C C . VAL B 1 192 ? 35.975 25.804 83.786 1.00 24.67 192 VAL B C 1
ATOM 4328 O O . VAL B 1 192 ? 35.424 26.838 84.125 1.00 24.82 192 VAL B O 1
ATOM 4332 N N . ALA B 1 193 ? 37.284 25.623 83.855 1.00 24.62 193 ALA B N 1
ATOM 4333 C CA . ALA B 1 193 ? 38.170 26.640 84.405 1.00 25.59 193 ALA B CA 1
ATOM 4334 C C . ALA B 1 193 ? 38.129 27.909 83.545 1.00 26.88 193 ALA B C 1
ATOM 4335 O O . ALA B 1 193 ? 38.189 27.835 82.309 1.00 26.90 193 ALA B O 1
ATOM 4337 N N . THR B 1 194 ? 38.074 29.057 84.212 1.00 28.37 194 THR B N 1
ATOM 4338 C CA . THR B 1 194 ? 37.972 30.373 83.569 1.00 29.36 194 THR B CA 1
ATOM 4339 C C . THR B 1 194 ? 38.829 31.378 84.366 1.00 28.85 194 THR B C 1
ATOM 4340 O O . THR B 1 194 ? 38.782 31.392 85.600 1.00 29.07 194 THR B O 1
ATOM 4344 N N . SER B 1 195 ? 39.588 32.222 83.676 1.00 27.55 195 SER B N 1
ATOM 4345 C CA . SER B 1 195 ? 40.429 33.248 84.307 1.00 26.72 195 SER B CA 1
ATOM 4346 C C . SER B 1 195 ? 40.408 34.505 83.447 1.00 25.58 195 SER B C 1
ATOM 4347 O O . SER B 1 195 ? 40.015 34.461 82.283 1.00 23.93 195 SER B O 1
ATOM 4350 N N . ARG B 1 196 ? 40.905 35.608 83.981 1.00 24.36 196 ARG B N 1
ATOM 4351 C CA A ARG B 1 196 ? 41.179 36.798 83.176 0.50 24.92 196 ARG B CA 1
ATOM 4352 C CA B ARG B 1 196 ? 41.131 36.758 83.126 0.50 24.40 196 ARG B CA 1
ATOM 4353 C C . ARG B 1 196 ? 42.241 36.436 82.138 1.00 24.65 196 ARG B C 1
ATOM 4354 O O . ARG B 1 196 ? 43.225 35.747 82.465 1.00 24.11 196 ARG B O 1
ATOM 4369 N N . GLN B 1 197 ? 42.092 36.935 80.907 1.00 24.67 197 GLN B N 1
ATOM 4370 C CA . GLN B 1 197 ? 43.032 36.526 79.870 1.00 23.97 197 GLN B CA 1
ATOM 4371 C C . GLN B 1 197 ? 44.074 37.549 79.510 1.00 23.31 197 GLN B C 1
ATOM 4372 O O . GLN B 1 197 ? 43.892 38.748 79.699 1.00 22.31 197 GLN B O 1
ATOM 4378 N N . CYS B 1 198 ? 45.193 37.072 78.978 1.00 23.52 198 CYS B N 1
ATOM 4379 C CA . CYS B 1 198 ? 46.242 37.971 78.488 1.00 23.41 198 CYS B CA 1
ATOM 4380 C C . CYS B 1 198 ? 46.809 37.369 77.197 1.00 22.74 198 CYS B C 1
ATOM 4381 O O . CYS B 1 198 ? 46.482 36.223 76.858 1.00 22.56 198 CYS B O 1
ATOM 4384 N N . PRO B 1 199 ? 47.616 38.143 76.460 1.00 22.45 199 PRO B N 1
ATOM 4385 C CA . PRO B 1 199 ? 48.349 37.536 75.365 1.00 22.39 199 PRO B CA 1
ATOM 4386 C C . PRO B 1 199 ? 49.121 36.301 75.848 1.00 23.02 199 PRO B C 1
ATOM 4387 O O . PRO B 1 199 ? 49.764 36.320 76.909 1.00 22.08 199 PRO B O 1
ATOM 4391 N N . LEU B 1 200 ? 49.006 35.219 75.084 1.00 22.79 200 LEU B N 1
ATOM 4392 C CA . LEU B 1 200 ? 49.723 33.985 75.353 1.00 23.20 200 LEU B CA 1
ATOM 4393 C C . LEU B 1 200 ? 51.244 34.141 75.153 1.00 22.85 200 LEU B C 1
ATOM 4394 O O . LEU B 1 200 ? 51.698 34.589 74.124 1.00 22.97 200 LEU B O 1
ATOM 4399 N N . GLU B 1 201 ? 52.032 33.823 76.167 1.00 22.66 201 GLU B N 1
ATOM 4400 C CA . GLU B 1 201 ? 53.480 33.847 76.032 1.00 21.92 201 GLU B CA 1
ATOM 4401 C C . GLU B 1 201 ? 53.995 32.416 75.946 1.00 21.08 201 GLU B C 1
ATOM 4402 O O . GLU B 1 201 ? 53.364 31.509 76.499 1.00 19.74 201 GLU B O 1
ATOM 4408 N N . PRO B 1 202 ? 55.146 32.207 75.258 1.00 20.75 202 PRO B N 1
ATOM 4409 C CA . PRO B 1 202 ? 55.667 30.867 75.012 1.00 20.77 202 PRO B CA 1
ATOM 4410 C C . PRO B 1 202 ? 55.789 30.000 76.245 1.00 20.90 202 PRO B C 1
ATOM 4411 O O . PRO B 1 202 ? 55.378 28.838 76.204 1.00 20.91 202 PRO B O 1
ATOM 4415 N N . TRP B 1 203 ? 56.295 30.550 77.342 1.00 20.45 203 TRP B N 1
ATOM 4416 C CA . TRP B 1 203 ? 56.386 29.766 78.569 1.00 20.94 203 TRP B CA 1
ATOM 4417 C C . TRP B 1 203 ? 55.062 29.116 79.003 1.00 21.64 203 TRP B C 1
ATOM 4418 O O . TRP B 1 203 ? 55.065 28.058 79.638 1.00 20.99 203 TRP B O 1
ATOM 4429 N N . MET B 1 204 ? 53.927 29.720 78.657 1.00 20.98 204 MET B N 1
ATOM 4430 C CA . MET B 1 204 ? 52.642 29.203 79.127 1.00 23.15 204 MET B CA 1
ATOM 4431 C C . MET B 1 204 ? 52.266 27.839 78.523 1.00 23.82 204 MET B C 1
ATOM 4432 O O . MET B 1 204 ? 51.439 27.108 79.082 1.00 25.43 204 MET B O 1
ATOM 4437 N N . TYR B 1 205 ? 52.866 27.506 77.385 1.00 24.45 205 TYR B N 1
ATOM 4438 C CA . TYR B 1 205 ? 52.593 26.229 76.731 1.00 23.94 205 TYR B CA 1
ATOM 4439 C C . TYR B 1 205 ? 53.880 25.456 76.410 1.00 24.80 205 TYR B C 1
ATOM 4440 O O . TYR B 1 205 ? 53.819 24.458 75.672 1.00 26.49 205 TYR B O 1
ATOM 4449 N N . THR B 1 206 ? 55.024 25.895 76.950 1.00 24.20 206 THR B N 1
ATOM 4450 C CA . THR B 1 206 ? 56.338 25.268 76.650 1.00 23.93 206 THR B CA 1
ATOM 4451 C C . THR B 1 206 ? 57.045 24.888 77.951 1.00 24.36 206 THR B C 1
ATOM 4452 O O . THR B 1 206 ? 57.441 25.758 78.712 1.00 25.36 206 THR B O 1
ATOM 4456 N N . ARG B 1 207 ? 57.210 23.597 78.222 1.00 22.86 207 ARG B N 1
ATOM 4457 C CA . ARG B 1 207 ? 58.009 23.162 79.371 1.00 23.09 207 ARG B CA 1
ATOM 4458 C C . ARG B 1 207 ? 59.524 23.214 79.133 1.00 21.42 207 ARG B C 1
ATOM 4459 O O . ARG B 1 207 ? 59.998 23.188 77.993 1.00 21.18 207 ARG B O 1
ATOM 4467 N N . ASP B 1 208 ? 60.304 23.250 80.214 1.00 21.02 208 ASP B N 1
ATOM 4468 C CA . ASP B 1 208 ? 61.735 23.055 80.072 1.00 20.72 208 ASP B CA 1
ATOM 4469 C C . ASP B 1 208 ? 62.122 21.790 80.855 1.00 20.18 208 ASP B C 1
ATOM 4470 O O . ASP B 1 208 ? 61.243 20.979 81.174 1.00 21.38 208 ASP B O 1
ATOM 4475 N N . THR B 1 209 ? 63.381 21.601 81.184 1.00 19.44 209 THR B N 1
ATOM 4476 C CA . THR B 1 209 ? 63.771 20.304 81.773 1.00 19.98 209 THR B CA 1
ATOM 4477 C C . THR B 1 209 ? 63.270 20.133 83.191 1.00 21.16 209 THR B C 1
ATOM 4478 O O . THR B 1 209 ? 63.273 19.024 83.720 1.00 22.24 209 THR B O 1
ATOM 4482 N N . ARG B 1 210 ? 62.815 21.228 83.809 1.00 21.78 210 ARG B N 1
ATOM 4483 C CA . ARG B 1 210 ? 62.470 21.222 85.234 1.00 22.09 210 ARG B CA 1
ATOM 4484 C C . ARG B 1 210 ? 61.013 20.865 85.481 1.00 21.52 210 ARG B C 1
ATOM 4485 O O . ARG B 1 210 ? 60.138 21.112 84.647 1.00 21.39 210 ARG B O 1
ATOM 4493 N N . GLN B 1 211 ? 60.751 20.302 86.652 1.00 21.50 211 GLN B N 1
ATOM 4494 C CA . GLN B 1 211 ? 59.368 20.118 87.095 1.00 21.54 211 GLN B CA 1
ATOM 4495 C C . GLN B 1 211 ? 58.778 21.519 87.272 1.00 21.63 211 GLN B C 1
ATOM 4496 O O . GLN B 1 211 ? 59.512 22.474 87.619 1.00 21.84 211 GLN B O 1
ATOM 4502 N N . ARG B 1 212 ? 57.493 21.661 86.980 1.00 20.35 212 ARG B N 1
ATOM 4503 C CA . ARG B 1 212 ? 56.833 22.984 87.023 1.00 19.39 212 ARG B CA 1
ATOM 4504 C C . ARG B 1 212 ? 55.838 22.983 88.152 1.00 19.70 212 ARG B C 1
ATOM 4505 O O . ARG B 1 212 ? 54.894 22.149 88.179 1.00 19.57 212 ARG B O 1
ATOM 4513 N N . VAL B 1 213 ? 56.006 23.940 89.053 1.00 19.45 213 VAL B N 1
ATOM 4514 C CA . VAL B 1 213 ? 55.097 24.093 90.200 1.00 20.28 213 VAL B CA 1
ATOM 4515 C C . VAL B 1 213 ? 54.489 25.495 90.161 1.00 21.18 213 VAL B C 1
ATOM 4516 O O . VAL B 1 213 ? 55.212 26.485 90.041 1.00 20.90 213 VAL B O 1
ATOM 4520 N N . LEU B 1 214 ? 53.164 25.564 90.230 1.00 21.95 214 LEU B N 1
ATOM 4521 C CA . LEU B 1 214 ? 52.477 26.855 90.360 1.00 23.10 214 LEU B CA 1
ATOM 4522 C C . LEU B 1 214 ? 51.928 27.056 91.767 1.00 23.97 214 LEU B C 1
ATOM 4523 O O . LEU B 1 214 ? 51.254 26.173 92.333 1.00 24.37 214 LEU B O 1
ATOM 4528 N N . VAL B 1 215 ? 52.210 28.225 92.329 1.00 24.61 215 VAL B N 1
ATOM 4529 C CA . VAL B 1 215 ? 51.759 28.569 93.673 1.00 26.17 215 VAL B CA 1
ATOM 4530 C C . VAL B 1 215 ? 50.841 29.774 93.524 1.00 28.20 215 VAL B C 1
ATOM 4531 O O . VAL B 1 215 ? 51.222 30.757 92.893 1.00 28.17 215 VAL B O 1
ATOM 4535 N N . THR B 1 216 ? 49.640 29.684 94.108 1.00 30.82 216 THR B N 1
ATOM 4536 C CA . THR B 1 216 ? 48.712 30.827 94.222 1.00 33.36 216 THR B CA 1
ATOM 4537 C C . THR B 1 216 ? 48.498 31.145 95.692 1.00 35.06 216 THR B C 1
ATOM 4538 O O . THR B 1 216 ? 48.448 30.228 96.520 1.00 34.48 216 THR B O 1
ATOM 4542 N N . SER B 1 217 ? 48.355 32.432 96.017 1.00 37.78 217 SER B N 1
ATOM 4543 C CA . SER B 1 217 ? 48.109 32.868 97.418 1.00 40.54 217 SER B CA 1
ATOM 4544 C C . SER B 1 217 ? 47.509 34.272 97.536 1.00 41.85 217 SER B C 1
ATOM 4545 O O . SER B 1 217 ? 48.237 35.279 97.463 1.00 43.09 217 SER B O 1
ATOM 4548 N N . GLY B 1 218 ? 46.192 34.368 97.704 1.00 43.53 218 GLY B N 1
ATOM 4549 C CA . GLY B 1 218 ? 45.270 33.246 97.613 1.00 44.46 218 GLY B CA 1
ATOM 4550 C C . GLY B 1 218 ? 44.184 33.581 96.604 1.00 45.43 218 GLY B C 1
ATOM 4551 O O . GLY B 1 218 ? 44.145 33.018 95.500 1.00 46.87 218 GLY B O 1
ATOM 4552 N N . ASP B 1 227 ? 50.812 41.012 106.149 1.00 50.78 227 ASP B N 1
ATOM 4553 C CA . ASP B 1 227 ? 50.387 40.098 105.096 1.00 50.98 227 ASP B CA 1
ATOM 4554 C C . ASP B 1 227 ? 51.319 38.873 105.066 1.00 50.62 227 ASP B C 1
ATOM 4555 O O . ASP B 1 227 ? 52.489 38.965 104.673 1.00 50.70 227 ASP B O 1
ATOM 4560 N N . ARG B 1 228 ? 50.806 37.733 105.521 1.00 50.12 228 ARG B N 1
ATOM 4561 C CA . ARG B 1 228 ? 51.605 36.512 105.511 1.00 49.70 228 ARG B CA 1
ATOM 4562 C C . ARG B 1 228 ? 51.265 35.598 104.333 1.00 49.17 228 ARG B C 1
ATOM 4563 O O . ARG B 1 228 ? 51.783 34.483 104.234 1.00 49.21 228 ARG B O 1
ATOM 4571 N N . ASN B 1 229 ? 50.419 36.088 103.425 1.00 48.40 229 ASN B N 1
ATOM 4572 C CA . ASN B 1 229 ? 50.411 35.546 102.069 1.00 47.89 229 ASN B CA 1
ATOM 4573 C C . ASN B 1 229 ? 51.815 35.776 101.512 1.00 47.04 229 ASN B C 1
ATOM 4574 O O . ASN B 1 229 ? 52.286 35.014 100.662 1.00 47.52 229 ASN B O 1
ATOM 4579 N N . PHE B 1 230 ? 52.474 36.827 102.011 1.00 45.42 230 PHE B N 1
ATOM 4580 C CA . PHE B 1 230 ? 53.806 37.204 101.549 1.00 43.60 230 PHE B CA 1
ATOM 4581 C C . PHE B 1 230 ? 54.928 36.378 102.183 1.00 42.79 230 PHE B C 1
ATOM 4582 O O . PHE B 1 230 ? 55.795 35.872 101.461 1.00 42.91 230 PHE B O 1
ATOM 4590 N N . ASP B 1 231 ? 54.919 36.257 103.513 1.00 41.77 231 ASP B N 1
ATOM 4591 C CA . ASP B 1 231 ? 55.943 35.485 104.236 1.00 41.27 231 ASP B CA 1
ATOM 4592 C C . ASP B 1 231 ? 55.981 34.039 103.750 1.00 40.41 231 ASP B C 1
ATOM 4593 O O . ASP B 1 231 ? 57.061 33.455 103.584 1.00 39.96 231 ASP B O 1
ATOM 4598 N N . PHE B 1 232 ? 54.791 33.477 103.530 1.00 39.45 232 PHE B N 1
ATOM 4599 C CA . PHE B 1 232 ? 54.659 32.111 103.046 1.00 38.77 232 PHE B CA 1
ATOM 4600 C C . PHE B 1 232 ? 55.220 31.949 101.628 1.00 38.53 232 PHE B C 1
ATOM 4601 O O . PHE B 1 232 ? 56.052 31.062 101.390 1.00 38.03 232 PHE B O 1
ATOM 4609 N N . LEU B 1 233 ? 54.749 32.786 100.695 1.00 38.44 233 LEU B N 1
ATOM 4610 C CA . LEU B 1 233 ? 55.159 32.677 99.284 1.00 38.21 233 LEU B CA 1
ATOM 4611 C C . LEU B 1 233 ? 56.666 32.763 99.176 1.00 37.58 233 LEU B C 1
ATOM 4612 O O . LEU B 1 233 ? 57.294 31.894 98.586 1.00 37.57 233 LEU B O 1
ATOM 4617 N N . ARG B 1 234 ? 57.232 33.809 99.772 1.00 37.56 234 ARG B N 1
ATOM 4618 C CA . ARG B 1 234 ? 58.675 34.001 99.820 1.00 37.29 234 ARG B CA 1
ATOM 4619 C C . ARG B 1 234 ? 59.387 32.775 100.423 1.00 37.74 234 ARG B C 1
ATOM 4620 O O . ARG B 1 234 ? 60.405 32.312 99.907 1.00 37.50 234 ARG B O 1
ATOM 4628 N N . GLY B 1 235 ? 58.825 32.248 101.509 1.00 38.59 235 GLY B N 1
ATOM 4629 C CA . GLY B 1 235 ? 59.444 31.158 102.257 1.00 39.47 235 GLY B CA 1
ATOM 4630 C C . GLY B 1 235 ? 59.463 29.926 101.398 1.00 40.09 235 GLY B C 1
ATOM 4631 O O . GLY B 1 235 ? 60.516 29.313 101.188 1.00 40.64 235 GLY B O 1
ATOM 4632 N N . LEU B 1 236 ? 58.290 29.601 100.874 1.00 40.10 236 LEU B N 1
ATOM 4633 C CA . LEU B 1 236 ? 58.105 28.466 99.987 1.00 40.92 236 LEU B CA 1
ATOM 4634 C C . LEU B 1 236 ? 58.945 28.559 98.714 1.00 41.31 236 LEU B C 1
ATOM 4635 O O . LEU B 1 236 ? 59.571 27.564 98.297 1.00 41.11 236 LEU B O 1
ATOM 4640 N N . ALA B 1 237 ? 58.941 29.757 98.115 1.00 41.61 237 ALA B N 1
ATOM 4641 C CA . ALA B 1 237 ? 59.589 30.029 96.828 1.00 41.62 237 ALA B CA 1
ATOM 4642 C C . ALA B 1 237 ? 61.067 29.784 96.942 1.00 41.97 237 ALA B C 1
ATOM 4643 O O . ALA B 1 237 ? 61.654 29.096 96.115 1.00 41.57 237 ALA B O 1
ATOM 4645 N N . LYS B 1 238 ? 61.657 30.331 97.996 1.00 42.95 238 LYS B N 1
ATOM 4646 C CA . LYS B 1 238 ? 63.019 30.004 98.350 1.00 44.51 238 LYS B CA 1
ATOM 4647 C C . LYS B 1 238 ? 63.272 28.494 98.303 1.00 45.15 238 LYS B C 1
ATOM 4648 O O . LYS B 1 238 ? 64.160 28.052 97.582 1.00 45.22 238 LYS B O 1
ATOM 4654 N N . ASP B 1 239 ? 62.462 27.716 99.031 1.00 46.19 239 ASP B N 1
ATOM 4655 C CA . ASP B 1 239 ? 62.623 26.251 99.094 1.00 46.79 239 ASP B CA 1
ATOM 4656 C C . ASP B 1 239 ? 62.581 25.620 97.720 1.00 46.87 239 ASP B C 1
ATOM 4657 O O . ASP B 1 239 ? 63.536 24.966 97.306 1.00 47.32 239 ASP B O 1
ATOM 4662 N N . LEU B 1 240 ? 61.464 25.804 97.022 1.00 46.66 240 LEU B N 1
ATOM 4663 C CA . LEU B 1 240 ? 61.242 25.139 95.730 1.00 46.51 240 LEU B CA 1
ATOM 4664 C C . LEU B 1 240 ? 62.349 25.446 94.736 1.00 46.42 240 LEU B C 1
ATOM 4665 O O . LEU B 1 240 ? 62.845 24.546 94.066 1.00 45.96 240 LEU B O 1
ATOM 4670 N N . VAL B 1 241 ? 62.760 26.715 94.693 1.00 46.61 241 VAL B N 1
ATOM 4671 C CA . VAL B 1 241 ? 63.859 27.171 93.835 1.00 46.55 241 VAL B CA 1
ATOM 4672 C C . VAL B 1 241 ? 65.198 26.421 94.071 1.00 46.44 241 VAL B C 1
ATOM 4673 O O . VAL B 1 241 ? 65.9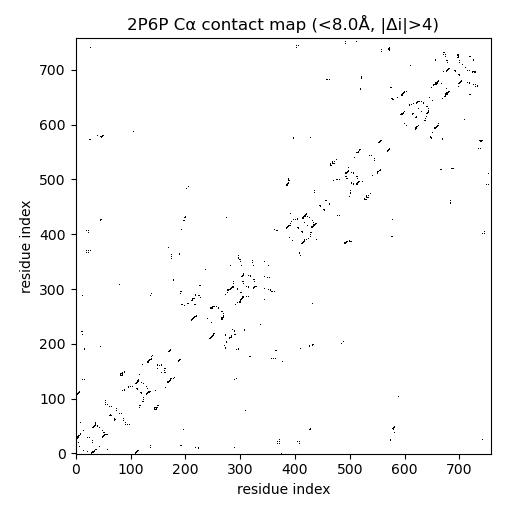65 26.196 93.130 1.00 46.17 241 VAL B O 1
ATOM 4677 N N . ARG B 1 242 ? 65.455 26.026 95.316 1.00 46.31 242 ARG B N 1
ATOM 4678 C CA . ARG B 1 242 ? 66.622 25.199 95.661 1.00 46.38 242 ARG B CA 1
ATOM 4679 C C . ARG B 1 242 ? 66.656 23.791 95.018 1.00 46.03 242 ARG B C 1
ATOM 4680 O O . ARG B 1 242 ? 67.739 23.282 94.747 1.00 45.75 242 ARG B O 1
ATOM 4688 N N . TRP B 1 243 ? 65.491 23.161 94.803 1.00 45.67 243 TRP B N 1
ATOM 4689 C CA . TRP B 1 243 ? 65.408 21.811 94.188 1.00 44.98 243 TRP B CA 1
ATOM 4690 C C . TRP B 1 243 ? 65.393 21.819 92.647 1.00 43.28 243 TRP B C 1
ATOM 4691 O O . TRP B 1 243 ? 65.064 20.803 92.009 1.00 43.24 243 TRP B O 1
ATOM 4702 N N . ASP B 1 244 ? 65.750 22.956 92.052 1.00 40.70 244 ASP B N 1
ATOM 4703 C CA . ASP B 1 244 ? 65.778 23.119 90.586 1.00 38.29 244 ASP B CA 1
ATOM 4704 C C . ASP B 1 244 ? 64.397 22.942 89.936 1.00 36.19 244 ASP B C 1
ATOM 4705 O O . ASP B 1 244 ? 64.262 22.399 88.833 1.00 36.59 244 ASP B O 1
ATOM 4710 N N . VAL B 1 245 ? 63.383 23.415 90.639 1.00 32.88 245 VAL B N 1
ATOM 4711 C CA . VAL B 1 245 ? 62.036 23.418 90.163 1.00 29.64 245 VAL B CA 1
ATOM 4712 C C . VAL B 1 245 ? 61.819 24.738 89.442 1.00 27.78 245 VAL B C 1
ATOM 4713 O O . VAL B 1 245 ? 62.426 25.783 89.803 1.00 26.33 245 VAL B O 1
ATOM 4717 N N . GLU B 1 246 ? 60.975 24.691 88.421 1.00 23.84 246 GLU B N 1
ATOM 4718 C CA . GLU B 1 246 ? 60.527 25.885 87.752 1.00 23.24 246 GLU B CA 1
ATOM 4719 C C . GLU B 1 246 ? 59.318 26.419 88.529 1.00 22.92 246 GLU B C 1
ATOM 4720 O O . GLU B 1 246 ? 58.230 25.825 88.484 1.00 22.58 246 GLU B O 1
ATOM 4726 N N . LEU B 1 247 ? 59.521 27.533 89.243 1.00 21.77 247 LEU B N 1
ATOM 4727 C CA . LEU B 1 247 ? 58.478 28.093 90.126 1.00 20.93 247 LEU B CA 1
ATOM 4728 C C . LEU B 1 247 ? 57.745 29.252 89.472 1.00 20.39 247 LEU B C 1
ATOM 4729 O O . LEU B 1 247 ? 58.347 30.230 88.999 1.00 20.97 247 LEU B O 1
ATOM 4734 N N . ILE B 1 248 ? 56.436 29.118 89.417 1.00 20.03 248 ILE B N 1
ATOM 4735 C CA . ILE B 1 248 ? 55.550 30.133 88.846 1.00 20.70 248 ILE B CA 1
ATOM 4736 C C . ILE B 1 248 ? 54.626 30.593 89.973 1.00 21.22 248 ILE B C 1
ATOM 4737 O O . ILE B 1 248 ? 53.854 29.791 90.504 1.00 21.24 248 ILE B O 1
ATOM 4742 N N . VAL B 1 249 ? 54.709 31.868 90.325 1.00 22.24 249 VAL B N 1
ATOM 4743 C CA . VAL B 1 249 ? 53.909 32.421 91.389 1.00 24.51 249 VAL B CA 1
ATOM 4744 C C . VAL B 1 249 ? 52.831 33.372 90.824 1.00 26.28 249 VAL B C 1
ATOM 4745 O O . VAL B 1 249 ? 53.138 34.350 90.156 1.00 26.49 249 VAL B O 1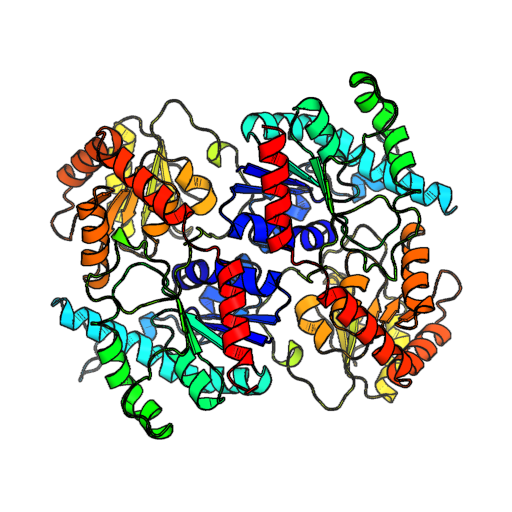
ATOM 4749 N N . ALA B 1 250 ? 51.578 33.078 91.134 1.00 29.34 250 ALA B N 1
ATOM 4750 C CA . ALA B 1 250 ? 50.427 33.895 90.725 1.00 32.42 250 ALA B CA 1
ATOM 4751 C C . ALA B 1 250 ? 50.024 34.767 91.903 1.00 34.55 250 ALA B C 1
ATOM 4752 O O . ALA B 1 250 ? 49.256 34.334 92.775 1.00 35.07 250 ALA B O 1
ATOM 4754 N N . ALA B 1 251 ? 50.572 35.978 91.929 1.00 37.28 251 ALA B N 1
ATOM 4755 C CA . ALA B 1 251 ? 50.331 36.953 92.985 1.00 39.85 251 ALA B CA 1
ATOM 4756 C C . ALA B 1 251 ? 49.723 38.248 92.408 1.00 41.94 251 ALA B C 1
ATOM 4757 O O . ALA B 1 251 ? 49.813 38.499 91.200 1.00 41.95 251 ALA B O 1
ATOM 4759 N N . PRO B 1 252 ? 49.076 39.069 93.260 1.00 44.14 252 PRO B N 1
ATOM 4760 C CA . PRO B 1 252 ? 48.647 40.375 92.729 1.00 45.39 252 PRO B CA 1
ATOM 4761 C C . PRO B 1 252 ? 49.828 41.292 92.409 1.00 46.41 252 PRO B C 1
ATOM 4762 O O . PRO B 1 252 ? 50.912 41.160 93.009 1.00 46.66 252 PRO B O 1
ATOM 4766 N N . ASP B 1 253 ? 49.604 42.212 91.464 1.00 47.65 253 ASP B N 1
ATOM 4767 C CA . ASP B 1 253 ? 50.603 43.199 91.031 1.00 48.45 253 ASP B CA 1
ATOM 4768 C C . ASP B 1 253 ? 51.060 44.070 92.194 1.00 48.91 253 ASP B C 1
ATOM 4769 O O . ASP B 1 253 ? 52.142 44.674 92.149 1.00 49.36 253 ASP B O 1
ATOM 4774 N N . THR B 1 254 ? 50.227 44.134 93.233 1.00 49.20 254 THR B N 1
ATOM 4775 C CA . THR B 1 254 ? 50.535 44.891 94.453 1.00 49.19 254 THR B CA 1
ATOM 4776 C C . THR B 1 254 ? 51.754 44.346 95.196 1.00 49.01 254 THR B C 1
ATOM 4777 O O . THR B 1 254 ? 52.435 45.088 95.898 1.00 49.30 254 THR B O 1
ATOM 4781 N N . VAL B 1 255 ? 52.025 43.051 95.048 1.00 48.77 255 VAL B N 1
ATOM 4782 C CA . VAL B 1 255 ? 53.183 42.433 95.707 1.00 48.24 255 VAL B CA 1
ATOM 4783 C C . VAL B 1 255 ? 54.197 41.841 94.732 1.00 47.87 255 VAL B C 1
ATOM 4784 O O . VAL B 1 255 ? 55.305 41.465 95.140 1.00 48.02 255 VAL B O 1
ATOM 4788 N N . ALA B 1 256 ? 53.821 41.789 93.453 1.00 46.99 256 ALA B N 1
ATOM 4789 C CA . ALA B 1 256 ? 54.668 41.237 92.395 1.00 46.24 256 ALA B CA 1
ATOM 4790 C C . ALA B 1 256 ? 56.128 41.691 92.507 1.00 45.57 256 ALA B C 1
ATOM 4791 O O . ALA B 1 256 ? 57.030 40.864 92.665 1.00 45.39 256 ALA B O 1
ATOM 4793 N N . GLU B 1 257 ? 56.344 43.004 92.468 1.00 45.05 257 GLU B N 1
ATOM 4794 C CA . GLU B 1 257 ? 57.696 43.575 92.433 1.00 44.63 257 GLU B CA 1
ATOM 4795 C C . GLU B 1 257 ? 58.528 43.246 93.681 1.00 43.79 257 GLU B C 1
ATOM 4796 O O . GLU B 1 257 ? 59.746 43.066 93.594 1.00 43.70 257 GLU B O 1
ATOM 4802 N N . ALA B 1 258 ? 57.863 43.172 94.832 1.00 42.97 258 ALA B N 1
ATOM 4803 C CA . ALA B 1 258 ? 58.516 42.833 96.093 1.00 42.17 258 ALA B CA 1
ATOM 4804 C C . ALA B 1 258 ? 58.941 41.371 96.090 1.00 41.79 258 ALA B C 1
ATOM 4805 O O . ALA B 1 258 ? 60.021 41.027 96.562 1.00 41.57 258 ALA B O 1
ATOM 4807 N N . LEU B 1 259 ? 58.083 40.514 95.538 1.00 41.24 259 LEU B N 1
ATOM 4808 C CA . LEU B 1 259 ? 58.340 39.082 95.508 1.00 40.70 259 LEU B CA 1
ATOM 4809 C C . LEU B 1 259 ? 59.459 38.750 94.526 1.00 40.32 259 LEU B C 1
ATOM 4810 O O . LEU B 1 259 ? 60.398 38.050 94.881 1.00 40.44 259 LEU B O 1
ATOM 4815 N N . ARG B 1 260 ? 59.356 39.265 93.304 1.00 40.29 260 ARG B N 1
ATOM 4816 C CA . ARG B 1 260 ? 60.430 39.172 92.313 1.00 40.50 260 ARG B CA 1
ATOM 4817 C C . ARG B 1 260 ? 61.798 39.526 92.904 1.00 40.26 260 ARG B C 1
ATOM 4818 O O . ARG B 1 260 ? 62.756 38.759 92.777 1.00 40.26 260 ARG B O 1
ATOM 4826 N N . ALA B 1 261 ? 61.881 40.686 93.551 1.00 39.67 261 ALA B N 1
ATOM 4827 C CA . ALA B 1 261 ? 63.145 41.172 94.120 1.00 39.21 261 ALA B CA 1
ATOM 4828 C C . ALA B 1 261 ? 63.766 40.191 95.129 1.00 39.19 261 ALA B C 1
ATOM 4829 O O . ALA B 1 261 ? 64.993 40.063 95.206 1.00 39.28 261 ALA B O 1
ATOM 4831 N N . GLU B 1 262 ? 62.911 39.514 95.896 1.00 38.72 262 GLU B N 1
ATOM 4832 C CA . GLU B 1 262 ? 63.332 38.516 96.875 1.00 38.32 262 GLU B CA 1
ATOM 4833 C C . GLU B 1 262 ? 63.740 37.210 96.214 1.00 37.79 262 GLU B C 1
ATOM 4834 O O . GLU B 1 262 ? 64.825 36.696 96.458 1.00 37.19 262 GLU B O 1
ATOM 4840 N N . VAL B 1 263 ? 62.848 36.666 95.390 1.00 37.27 263 VAL B N 1
ATOM 4841 C CA . VAL B 1 263 ? 63.088 35.375 94.747 1.00 37.02 263 VAL B CA 1
ATOM 4842 C C . VAL B 1 263 ? 63.152 35.573 93.238 1.00 36.27 263 VAL B C 1
ATOM 4843 O O . VAL B 1 263 ? 62.169 35.354 92.532 1.00 36.36 263 VAL B O 1
ATOM 4847 N N . PRO B 1 264 ? 64.316 36.011 92.739 1.00 35.99 264 PRO B N 1
ATOM 4848 C CA . PRO B 1 264 ? 64.431 36.347 91.328 1.00 35.43 264 PRO B CA 1
ATOM 4849 C C . PRO B 1 264 ? 64.380 35.131 90.410 1.00 34.78 264 PRO B C 1
ATOM 4850 O O . PRO B 1 264 ? 64.206 35.293 89.199 1.00 34.99 264 PRO B O 1
ATOM 4854 N N . GLN B 1 265 ? 64.509 33.928 90.965 1.00 33.89 265 GLN B N 1
ATOM 4855 C CA . GLN B 1 265 ? 64.373 32.708 90.151 1.00 33.42 265 GLN B CA 1
ATOM 4856 C C . GLN B 1 265 ? 62.918 32.382 89.822 1.00 32.45 265 GLN B C 1
ATOM 4857 O O . GLN B 1 265 ? 62.637 31.721 88.805 1.00 32.30 265 GLN B O 1
ATOM 4863 N N . ALA B 1 266 ? 61.994 32.812 90.679 1.00 30.15 266 ALA B N 1
ATOM 4864 C CA . ALA B 1 266 ? 60.583 32.530 90.426 1.00 28.53 266 ALA B CA 1
ATOM 4865 C C . ALA B 1 266 ? 60.030 33.442 89.338 1.00 27.63 266 ALA B C 1
ATOM 4866 O O . ALA B 1 266 ? 60.436 34.605 89.199 1.00 26.84 266 ALA B O 1
ATOM 4868 N N . ARG B 1 267 ? 59.136 32.892 88.532 1.00 26.43 267 ARG B N 1
ATOM 4869 C CA . ARG B 1 267 ? 58.402 33.691 87.577 1.00 26.19 267 ARG B CA 1
ATOM 4870 C C . ARG B 1 267 ? 57.172 34.256 88.299 1.00 26.70 267 ARG B C 1
ATOM 4871 O O . ARG B 1 267 ? 56.257 33.521 88.682 1.00 25.26 267 ARG B O 1
ATOM 4879 N N . VAL B 1 268 ? 57.147 35.572 88.473 1.00 28.04 268 VAL B N 1
ATOM 4880 C CA . VAL B 1 268 ? 56.126 36.207 89.282 1.00 29.63 268 VAL B CA 1
ATOM 4881 C C . VAL B 1 268 ? 55.410 37.222 88.422 1.00 31.83 268 VAL B C 1
ATOM 4882 O O . VAL B 1 268 ? 55.980 38.267 88.048 1.00 32.37 268 VAL B O 1
ATOM 4886 N N . GLY B 1 269 ? 54.160 36.913 88.112 1.00 34.21 269 GLY B N 1
ATOM 4887 C CA . GLY B 1 269 ? 53.360 37.780 87.280 1.00 36.61 269 GLY B CA 1
ATOM 4888 C C . GLY B 1 269 ? 52.054 37.201 86.778 1.00 38.15 269 GLY B C 1
ATOM 4889 O O . GLY B 1 269 ? 51.249 36.645 87.539 1.00 38.64 269 GLY B O 1
ATOM 4890 N N . TRP B 1 270 ? 51.891 37.323 85.469 1.00 39.01 270 TRP B N 1
ATOM 4891 C CA . TRP B 1 270 ? 50.611 37.305 84.805 1.00 39.35 270 TRP B CA 1
ATOM 4892 C C . TRP B 1 270 ? 50.372 35.866 84.414 1.00 38.33 270 TRP B C 1
ATOM 4893 O O . TRP B 1 270 ? 51.051 35.359 83.521 1.00 38.03 270 TRP B O 1
ATOM 4904 N N . THR B 1 271 ? 49.429 35.211 85.100 1.00 35.93 271 THR B N 1
ATOM 4905 C CA . THR B 1 271 ? 49.253 33.777 84.984 1.00 34.86 271 THR B CA 1
ATOM 4906 C C . THR B 1 271 ? 47.781 33.398 84.931 1.00 33.65 271 THR B C 1
ATOM 4907 O O . THR B 1 271 ? 47.156 33.181 85.981 1.00 34.54 271 THR B O 1
ATOM 4911 N N . PRO B 1 272 ? 47.220 33.255 83.716 1.00 31.78 272 PRO B N 1
ATOM 4912 C CA . PRO B 1 272 ? 45.850 32.686 83.680 1.00 30.00 272 PRO B CA 1
ATOM 4913 C C . PRO B 1 272 ? 45.844 31.196 84.018 1.00 29.19 272 PRO B C 1
ATOM 4914 O O . PRO B 1 272 ? 46.431 30.364 83.305 1.00 28.18 272 PRO B O 1
ATOM 4918 N N . LEU B 1 273 ? 45.195 30.872 85.128 1.00 28.62 273 LEU B N 1
ATOM 4919 C CA . LEU B 1 273 ? 45.208 29.507 85.671 1.00 28.66 273 LEU B CA 1
ATOM 4920 C C . LEU B 1 273 ? 44.645 28.472 84.696 1.00 27.88 273 LEU B C 1
ATOM 4921 O O . LEU B 1 273 ? 45.201 27.368 84.560 1.00 27.33 273 LEU B O 1
ATOM 4926 N N . ASP B 1 274 ? 43.543 28.817 84.011 1.00 28.10 274 ASP B N 1
ATOM 4927 C CA . ASP B 1 274 ? 42.937 27.952 82.988 1.00 27.75 274 ASP B CA 1
ATOM 4928 C C . ASP B 1 274 ? 43.905 27.588 81.875 1.00 27.53 274 ASP B C 1
ATOM 4929 O O . ASP B 1 274 ? 43.886 26.448 81.373 1.00 27.27 274 ASP B O 1
ATOM 4934 N N . VAL B 1 275 ? 44.767 28.527 81.508 1.00 25.10 275 VAL B N 1
ATOM 4935 C CA . VAL B 1 275 ? 45.765 28.248 80.468 1.00 24.61 275 VAL B CA 1
ATOM 4936 C C . VAL B 1 275 ? 46.944 27.424 81.026 1.00 24.91 275 VAL B C 1
ATOM 4937 O O . VAL B 1 275 ? 47.394 26.458 80.403 1.00 24.55 275 VAL B O 1
ATOM 4941 N N . VAL B 1 276 ? 47.482 27.853 82.169 1.00 25.24 276 VAL B N 1
ATOM 4942 C CA . VAL B 1 276 ? 48.764 27.326 82.685 1.00 24.32 276 VAL B CA 1
ATOM 4943 C C . VAL B 1 276 ? 48.611 26.013 83.486 1.00 25.52 276 VAL B C 1
ATOM 4944 O O . VAL B 1 276 ? 49.469 25.118 83.397 1.00 23.82 276 VAL B O 1
ATOM 4948 N N . ALA B 1 277 ? 47.521 25.885 84.249 1.00 25.32 277 ALA B N 1
ATOM 4949 C CA . ALA B 1 277 ? 47.398 24.742 85.163 1.00 26.93 277 ALA B CA 1
ATOM 4950 C C . ALA B 1 277 ? 47.664 23.388 84.511 1.00 27.02 277 ALA B C 1
ATOM 4951 O O . ALA B 1 277 ? 48.426 22.583 85.082 1.00 27.23 277 ALA B O 1
ATOM 4953 N N . PRO B 1 278 ? 47.058 23.108 83.322 1.00 27.53 278 PRO B N 1
ATOM 4954 C CA . PRO B 1 278 ? 47.239 21.773 82.745 1.00 27.54 278 PRO B CA 1
ATOM 4955 C C . PRO B 1 278 ? 48.687 21.465 82.448 1.00 26.79 278 PRO B C 1
ATOM 4956 O O . PRO B 1 278 ? 49.030 20.332 82.195 1.00 27.79 278 PRO B O 1
ATOM 4960 N N . THR B 1 279 ? 49.533 22.485 82.525 1.00 25.59 279 THR B N 1
ATOM 4961 C CA . THR B 1 279 ? 50.909 22.411 82.094 1.00 25.14 279 THR B CA 1
ATOM 4962 C C . THR B 1 279 ? 51.860 22.095 83.288 1.00 24.88 279 THR B C 1
ATOM 4963 O O . THR B 1 279 ? 53.083 21.787 83.130 1.00 23.97 279 THR B O 1
ATOM 4967 N N . CYS B 1 280 ?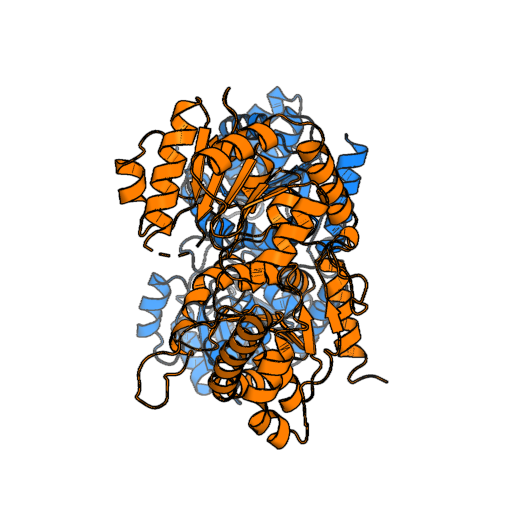 51.284 22.153 84.486 1.00 23.64 280 CYS B N 1
ATOM 4968 C CA . CYS B 1 280 ? 52.056 22.006 85.707 1.00 24.19 280 CYS B CA 1
ATOM 4969 C C . CYS B 1 280 ? 52.130 20.568 86.224 1.00 24.18 280 CYS B C 1
ATOM 4970 O O . CYS B 1 280 ? 51.237 19.750 85.960 1.00 24.77 280 CYS B O 1
ATOM 4973 N N . ASP B 1 281 ? 53.161 20.293 87.017 1.00 22.74 281 ASP B N 1
ATOM 4974 C CA . ASP B 1 281 ? 53.295 19.000 87.677 1.00 22.80 281 ASP B CA 1
ATOM 4975 C C . ASP B 1 281 ? 52.643 19.028 89.045 1.00 23.46 281 ASP B C 1
ATOM 4976 O O . ASP B 1 281 ? 52.254 17.975 89.607 1.00 22.20 281 ASP B O 1
ATOM 4981 N N . LEU B 1 282 ? 52.535 20.240 89.587 1.00 22.47 282 LEU B N 1
ATOM 4982 C CA . LEU B 1 282 ? 51.998 20.417 90.939 1.00 23.10 282 LEU B CA 1
ATOM 4983 C C . LEU B 1 282 ? 51.374 21.806 91.024 1.00 22.74 282 LEU B C 1
ATOM 4984 O O . LEU B 1 282 ? 51.968 22.773 90.510 1.00 22.06 282 LEU B O 1
ATOM 4989 N N . LEU B 1 283 ? 50.200 21.914 91.657 1.00 21.54 283 LEU B N 1
ATOM 4990 C CA . LEU B 1 283 ? 49.689 23.253 92.080 1.00 21.90 283 LEU B CA 1
ATOM 4991 C C . LEU B 1 283 ? 49.636 23.366 93.601 1.00 21.33 283 LEU B C 1
ATOM 4992 O O . LEU B 1 283 ? 49.224 22.427 94.272 1.00 21.05 283 LEU B O 1
ATOM 4997 N N . VAL B 1 284 ? 50.014 24.527 94.133 1.00 19.37 284 VAL B N 1
ATOM 4998 C CA . VAL B 1 284 ? 49.992 24.762 95.590 1.00 19.93 284 VAL B CA 1
ATOM 4999 C C . VAL B 1 284 ? 49.071 25.972 95.814 1.00 22.20 284 VAL B C 1
ATOM 5000 O O . VAL B 1 284 ? 49.357 27.049 95.316 1.00 22.14 284 VAL B O 1
ATOM 5004 N N . HIS B 1 285 ? 47.967 25.770 96.540 1.00 23.88 285 HIS B N 1
ATOM 5005 C CA . HIS B 1 285 ? 46.953 26.832 96.708 1.00 26.45 285 HIS B CA 1
ATOM 5006 C C . HIS B 1 285 ? 46.885 27.075 98.170 1.00 27.70 285 HIS B C 1
ATOM 5007 O O . HIS B 1 285 ? 46.611 26.166 98.965 1.00 26.16 285 HIS B O 1
ATOM 5014 N N . HIS B 1 286 ? 47.139 28.322 98.518 1.00 30.77 286 HIS B N 1
ATOM 5015 C CA . HIS B 1 286 ? 47.316 28.735 99.894 1.00 33.40 286 HIS B CA 1
ATOM 5016 C C . HIS B 1 286 ? 46.218 29.743 100.232 1.00 35.06 286 HIS B C 1
ATOM 5017 O O . HIS B 1 286 ? 45.871 30.569 99.386 1.00 36.01 286 HIS B O 1
ATOM 5024 N N . ALA B 1 287 ? 45.674 29.628 101.439 1.00 36.18 287 ALA B N 1
ATOM 5025 C CA . ALA B 1 287 ? 44.616 30.511 101.977 1.00 38.25 287 ALA B CA 1
ATOM 5026 C C . ALA B 1 287 ? 43.196 30.134 101.524 1.00 39.58 287 ALA B C 1
ATOM 5027 O O . ALA B 1 287 ? 42.336 29.745 102.352 1.00 39.03 287 ALA B O 1
ATOM 5029 N N . GLY B 1 288 ? 42.972 30.249 100.209 1.00 40.75 288 GLY B N 1
ATOM 5030 C CA . GLY B 1 288 ? 41.634 30.159 99.627 1.00 42.19 288 GLY B CA 1
ATOM 5031 C C . GLY B 1 288 ? 41.396 31.203 98.541 1.00 43.13 288 GLY B C 1
ATOM 5032 O O . GLY B 1 288 ? 42.156 32.164 98.406 1.00 43.41 288 GLY B O 1
ATOM 5033 N N . GLY B 1 289 ? 40.317 31.011 97.785 1.00 43.87 289 GLY B N 1
ATOM 5034 C CA . GLY B 1 289 ? 39.977 31.846 96.638 1.00 43.87 289 GLY B CA 1
ATOM 5035 C C . GLY B 1 289 ? 39.790 30.895 95.478 1.00 44.40 289 GLY B C 1
ATOM 5036 O O . GLY B 1 289 ? 38.664 30.712 94.987 1.00 45.58 289 GLY B O 1
ATOM 5037 N N . VAL B 1 290 ? 40.881 30.236 95.086 1.00 43.21 290 VAL B N 1
ATOM 5038 C CA . VAL B 1 290 ? 40.916 29.360 93.901 1.00 41.88 290 VAL B CA 1
ATOM 5039 C C . VAL B 1 290 ? 40.145 28.061 94.115 1.00 41.78 290 VAL B C 1
ATOM 5040 O O . VAL B 1 290 ? 40.159 27.494 95.225 1.00 41.81 290 VAL B O 1
ATOM 5044 N N . SER B 1 291 ? 39.501 27.594 93.045 1.00 40.24 291 SER B N 1
ATOM 5045 C CA . SER B 1 291 ? 38.813 26.334 93.056 1.00 40.23 291 SER B CA 1
ATOM 5046 C C . SER B 1 291 ? 39.864 25.208 93.001 1.00 39.26 291 SER B C 1
ATOM 5047 O O . SER B 1 291 ? 40.802 25.237 92.185 1.00 39.01 291 SER B O 1
ATOM 5050 N N . THR B 1 292 ? 39.728 24.235 93.892 1.00 37.64 292 THR B N 1
ATOM 5051 C CA . THR B 1 292 ? 40.516 23.035 93.756 1.00 35.60 292 THR B CA 1
ATOM 5052 C C . THR B 1 292 ? 39.957 22.287 92.550 1.00 34.05 292 THR B C 1
ATOM 5053 O O . THR B 1 292 ? 40.623 21.416 91.995 1.00 33.18 292 THR B O 1
ATOM 5057 N N . LEU B 1 293 ? 38.734 22.654 92.126 1.00 32.10 293 LEU B N 1
ATOM 5058 C CA . LEU B 1 293 ? 38.169 22.030 90.932 1.00 30.58 293 LEU B CA 1
ATOM 5059 C C . LEU B 1 293 ? 38.919 22.364 89.662 1.00 29.45 293 LEU B C 1
ATOM 5060 O O . LEU B 1 293 ? 38.915 21.550 88.745 1.00 28.42 293 LEU B O 1
ATOM 5065 N N . THR B 1 294 ? 39.577 23.520 89.570 1.00 28.32 294 THR B N 1
ATOM 5066 C CA . THR B 1 294 ? 40.337 23.713 88.320 1.00 28.67 294 THR B CA 1
ATOM 5067 C C . THR B 1 294 ? 41.556 22.812 88.207 1.00 27.78 294 THR B C 1
ATOM 5068 O O . THR B 1 294 ? 41.814 22.252 87.140 1.00 27.21 294 THR B O 1
ATOM 5072 N N . GLY B 1 295 ? 42.286 22.641 89.294 1.00 28.06 295 GLY B N 1
ATOM 5073 C CA . GLY B 1 295 ? 43.390 21.672 89.293 1.00 26.61 295 GLY B CA 1
ATOM 5074 C C . GLY B 1 295 ? 42.899 20.267 88.935 1.00 26.92 295 GLY B C 1
ATOM 5075 O O . GLY B 1 295 ? 43.517 19.557 88.148 1.00 27.44 295 GLY B O 1
ATOM 5076 N N . LEU B 1 296 ? 41.790 19.847 89.544 1.00 26.01 296 LEU B N 1
ATOM 5077 C CA . LEU B 1 296 ? 41.239 18.522 89.281 1.00 25.69 296 LEU B CA 1
ATOM 5078 C C . LEU B 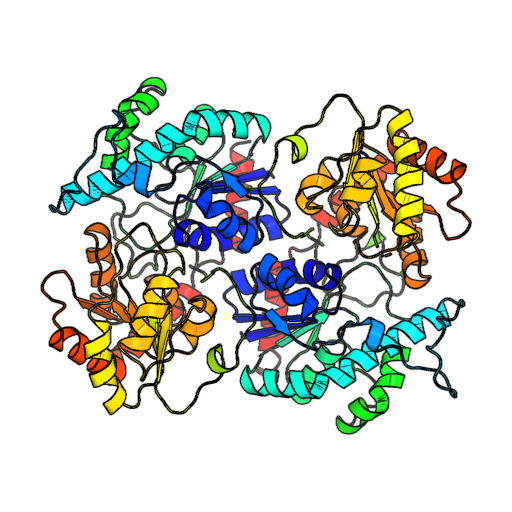1 296 ? 40.842 18.410 87.826 1.00 26.39 296 LEU B C 1
ATOM 5079 O O . LEU B 1 296 ? 41.108 17.419 87.206 1.00 23.75 296 LEU B O 1
ATOM 5084 N N . SER B 1 297 ? 40.245 19.459 87.263 1.00 27.90 297 SER B N 1
ATOM 5085 C CA . SER B 1 297 ? 39.796 19.361 85.870 1.00 29.82 297 SER B CA 1
ATOM 5086 C C . SER B 1 297 ? 41.001 19.237 84.975 1.00 30.92 297 SER B C 1
ATOM 5087 O O . SER B 1 297 ? 40.945 18.548 83.963 1.00 32.42 297 SER B O 1
ATOM 5090 N N . ALA B 1 298 ? 42.116 19.849 85.392 1.00 31.02 298 ALA B N 1
ATOM 5091 C CA . ALA B 1 298 ? 43.409 19.729 84.684 1.00 31.15 298 ALA B CA 1
ATOM 5092 C C . ALA B 1 298 ? 44.163 18.438 84.968 1.00 31.04 298 ALA B C 1
ATOM 5093 O O . ALA B 1 298 ? 45.118 18.106 84.240 1.00 32.31 298 ALA B O 1
ATOM 5095 N N . GLY B 1 299 ? 43.747 17.708 86.009 1.00 29.70 299 GLY B N 1
ATOM 5096 C CA . GLY B 1 299 ? 44.375 16.427 86.378 1.00 27.78 299 GLY B CA 1
ATOM 5097 C C . GLY B 1 299 ? 45.762 16.587 86.979 1.00 26.63 299 GLY B C 1
ATOM 5098 O O . GLY B 1 299 ? 46.604 15.705 86.831 1.00 26.22 299 GLY B O 1
ATOM 5099 N N . VAL B 1 300 ? 45.991 17.701 87.667 1.00 25.29 300 VAL B N 1
ATOM 5100 C CA . VAL B 1 300 ? 47.267 18.007 88.303 1.00 25.38 300 VAL B CA 1
ATOM 5101 C C . VAL B 1 300 ? 47.147 17.754 89.810 1.00 25.21 300 VAL B C 1
ATOM 5102 O O . VAL B 1 300 ? 46.147 18.183 90.423 1.00 25.74 300 VAL B O 1
ATOM 5106 N N . PRO B 1 301 ? 48.125 17.012 90.411 1.00 23.82 301 PRO B N 1
ATOM 5107 C CA . PRO B 1 301 ? 48.069 16.874 91.881 1.00 23.62 301 PRO B CA 1
ATOM 5108 C C . PRO B 1 301 ? 48.158 18.215 92.585 1.00 22.83 301 PRO B C 1
ATOM 5109 O O . PRO B 1 301 ? 48.752 19.148 92.051 1.00 24.26 301 PRO B O 1
ATOM 5113 N N . GLN B 1 302 ? 47.596 18.330 93.777 1.00 22.00 302 GLN B N 1
ATOM 5114 C CA . GLN B 1 302 ? 47.631 19.647 94.453 1.00 21.12 302 GLN B CA 1
ATOM 5115 C C . GLN B 1 302 ? 47.998 19.556 95.887 1.00 20.85 302 GLN B C 1
ATOM 5116 O O . GLN B 1 302 ? 47.625 18.599 96.590 1.00 20.30 302 GLN B O 1
ATOM 5122 N N . LEU B 1 303 ? 48.692 20.584 96.355 1.00 19.75 303 LEU B N 1
ATOM 5123 C CA . LEU B 1 303 ? 48.900 20.762 97.768 1.00 20.14 303 LEU B CA 1
ATOM 5124 C C . LEU B 1 303 ? 47.964 21.865 98.227 1.00 20.73 303 LEU B C 1
ATOM 5125 O O . LEU B 1 303 ? 48.090 22.989 97.775 1.00 20.83 303 LEU B O 1
ATOM 5130 N N . LEU B 1 304 ? 47.030 21.542 99.105 1.00 20.62 304 LEU B N 1
ATOM 5131 C CA . LEU B 1 304 ? 46.019 22.501 99.547 1.00 20.89 304 LEU B CA 1
ATOM 5132 C C . LEU B 1 304 ? 46.287 22.941 100.958 1.00 21.34 304 LEU B C 1
ATOM 5133 O O . LEU B 1 304 ? 46.384 22.116 101.868 1.00 20.89 304 LEU B O 1
ATOM 5138 N N . ILE B 1 305 ? 46.456 24.251 101.133 1.00 20.75 305 ILE B N 1
ATOM 5139 C CA . ILE B 1 305 ? 46.764 24.795 102.433 1.00 21.23 305 ILE B CA 1
ATOM 5140 C C . ILE B 1 305 ? 45.644 25.776 102.833 1.00 21.71 305 ILE B C 1
ATOM 5141 O O . ILE B 1 305 ? 45.852 26.999 102.879 1.00 21.21 305 ILE B O 1
ATOM 5146 N N . PRO B 1 306 ? 44.458 25.222 103.180 1.00 22.80 306 PRO B N 1
ATOM 5147 C CA . PRO B 1 306 ? 43.271 26.044 103.425 1.00 23.38 306 PRO B CA 1
ATOM 5148 C C . PRO B 1 306 ? 43.361 26.833 104.743 1.00 24.85 306 PRO B C 1
ATOM 5149 O O . PRO B 1 306 ? 43.951 26.361 105.728 1.00 23.32 306 PRO B O 1
ATOM 5153 N N . LYS B 1 307 ? 42.784 28.033 104.753 1.00 26.13 307 LYS B N 1
ATOM 5154 C CA . LYS B 1 307 ? 42.724 28.841 105.951 1.00 28.85 307 LYS B CA 1
ATOM 5155 C C . LYS B 1 307 ? 41.284 29.327 106.043 1.00 30.41 307 LYS B C 1
ATOM 5156 O O . LYS B 1 307 ? 40.842 30.164 105.256 1.00 32.08 307 LYS B O 1
ATOM 5162 N N . GLY B 1 308 ? 40.543 28.783 106.994 1.00 31.66 308 GLY B N 1
ATOM 5163 C CA . GLY B 1 308 ? 39.110 28.987 107.032 1.00 31.91 308 GLY B CA 1
ATOM 5164 C C . GLY B 1 308 ? 38.508 27.617 107.126 1.00 32.31 308 GLY B C 1
ATOM 5165 O O . GLY B 1 308 ? 38.631 26.821 106.204 1.00 31.51 308 GLY B O 1
ATOM 5166 N N . SER B 1 309 ? 37.869 27.351 108.260 1.00 33.50 309 SER B N 1
ATOM 5167 C CA . SER B 1 309 ? 37.303 26.034 108.564 1.00 34.55 309 SER B CA 1
ATOM 5168 C C . SER B 1 309 ? 36.317 25.565 107.496 1.00 34.69 309 SER B C 1
ATOM 5169 O O . SER B 1 309 ? 36.197 24.366 107.241 1.00 35.82 309 SER B O 1
ATOM 5172 N N . VAL B 1 310 ? 35.663 26.528 106.850 1.00 34.11 310 VAL B N 1
ATOM 5173 C CA . VAL B 1 310 ? 34.774 26.297 105.720 1.00 33.93 310 VAL B CA 1
ATOM 5174 C C . VAL B 1 310 ? 35.497 25.630 104.514 1.00 33.89 310 VAL B C 1
ATOM 5175 O O . VAL B 1 310 ? 34.891 24.862 103.750 1.00 33.67 310 VAL B O 1
ATOM 5179 N N . LEU B 1 311 ? 36.802 25.886 104.379 1.00 33.87 311 LEU B N 1
ATOM 5180 C CA . LEU B 1 311 ? 37.604 25.321 103.291 1.00 33.66 311 LEU B CA 1
ATOM 5181 C C . LEU B 1 311 ? 38.333 24.008 103.627 1.00 33.23 311 LEU B C 1
ATOM 5182 O O . LEU B 1 311 ? 38.833 23.301 102.741 1.00 32.02 311 LEU B O 1
ATOM 5187 N N . GLU B 1 312 ? 38.344 23.664 104.901 1.00 32.89 312 GLU B N 1
ATOM 5188 C CA . GLU B 1 312 ? 39.060 22.483 105.381 1.00 33.14 312 GLU B CA 1
ATOM 5189 C C . GLU B 1 312 ? 38.451 21.129 104.981 1.00 32.76 312 GLU B C 1
ATOM 5190 O O . GLU B 1 312 ? 39.143 20.273 104.441 1.00 32.35 312 GLU B O 1
ATOM 5196 N N . ALA B 1 313 ? 37.166 20.931 105.255 1.00 32.57 313 ALA B N 1
ATOM 5197 C CA . ALA B 1 313 ? 36.513 19.668 104.888 1.00 32.65 313 ALA B CA 1
ATOM 5198 C C . ALA B 1 313 ? 36.529 19.346 103.374 1.00 32.36 313 ALA B C 1
ATOM 5199 O O . ALA B 1 313 ? 36.801 18.210 103.012 1.00 32.99 313 ALA B O 1
ATOM 5201 N N . PRO B 1 314 ? 36.247 20.330 102.491 1.00 31.08 314 PRO B N 1
ATOM 5202 C CA . PRO B 1 314 ? 36.358 20.031 101.090 1.00 30.78 314 PRO B CA 1
ATOM 5203 C C . PRO B 1 314 ? 37.774 19.722 100.607 1.00 30.76 314 PRO B C 1
ATOM 5204 O O . PRO B 1 314 ? 37.937 18.973 99.626 1.00 30.74 314 PRO B O 1
ATOM 5208 N N . ALA B 1 315 ? 38.779 20.328 101.246 1.00 29.58 315 ALA B N 1
ATOM 5209 C CA . ALA B 1 315 ? 40.163 20.113 100.824 1.00 28.41 315 ALA B CA 1
ATOM 5210 C C . ALA B 1 315 ? 40.539 18.745 101.350 1.00 28.16 315 ALA B C 1
ATOM 5211 O O . ALA B 1 315 ? 41.227 17.994 100.661 1.00 26.82 315 ALA B O 1
ATOM 5213 N N . ARG B 1 316 ? 40.053 18.430 102.565 1.00 27.96 316 ARG B N 1
ATOM 5214 C CA . ARG B 1 316 ? 40.172 17.078 103.139 1.00 29.75 316 ARG B CA 1
ATOM 5215 C C . ARG B 1 316 ? 39.530 16.043 102.228 1.00 28.53 316 ARG B C 1
ATOM 5216 O O . ARG B 1 316 ? 40.074 14.971 102.032 1.00 29.89 316 ARG B O 1
ATOM 5224 N N . ARG B 1 317 ? 38.374 16.376 101.676 1.00 28.38 317 ARG B N 1
ATOM 5225 C CA . ARG B 1 317 ? 37.681 15.492 100.753 1.00 28.59 317 ARG B CA 1
ATOM 5226 C C . ARG B 1 317 ? 38.499 15.136 99.496 1.00 26.62 317 ARG B C 1
ATOM 5227 O O . ARG B 1 317 ? 38.537 13.972 99.070 1.00 25.44 317 ARG B O 1
ATOM 5235 N N . VAL B 1 318 ? 39.163 16.131 98.904 1.00 25.45 318 VAL B N 1
ATOM 5236 C CA . VAL B 1 318 ? 40.049 15.873 97.762 1.00 23.94 318 VAL B CA 1
ATOM 5237 C C . VAL B 1 318 ? 41.261 15.019 98.144 1.00 23.76 318 VAL B C 1
ATOM 5238 O O . VAL B 1 318 ? 41.703 14.173 97.358 1.00 24.36 318 VAL B O 1
ATOM 5242 N N . ALA B 1 319 ? 41.795 15.242 99.338 1.00 22.69 319 ALA B N 1
ATOM 5243 C CA . ALA B 1 319 ? 42.888 14.447 99.878 1.00 23.63 319 ALA B CA 1
ATOM 5244 C C . ALA B 1 319 ? 42.451 13.015 100.148 1.00 23.64 319 ALA B C 1
ATOM 5245 O O . ALA B 1 319 ? 43.160 12.077 99.796 1.00 24.28 319 ALA B O 1
ATOM 5247 N N . ASP B 1 320 ? 41.277 12.844 100.742 1.00 24.26 320 ASP B N 1
ATOM 5248 C CA . ASP B 1 320 ? 40.736 11.503 101.002 1.00 24.88 320 ASP B CA 1
ATOM 5249 C C . ASP B 1 320 ? 40.529 10.746 99.693 1.00 25.29 320 ASP B C 1
ATOM 5250 O O . ASP B 1 320 ? 40.706 9.532 99.619 1.00 25.91 320 ASP B O 1
ATOM 5255 N N . TYR B 1 321 ? 40.109 11.465 98.662 1.00 24.52 321 TYR B N 1
ATOM 5256 C CA . TYR B 1 321 ? 39.939 10.840 97.379 1.00 24.96 321 TYR B CA 1
ATOM 5257 C C . TYR B 1 321 ? 41.301 10.346 96.915 1.00 24.39 321 TYR B C 1
ATOM 5258 O O . TYR B 1 321 ? 41.405 9.298 96.279 1.00 25.07 321 TYR B O 1
ATOM 5267 N N . GLY B 1 322 ? 42.340 11.106 97.238 1.00 24.80 322 GLY B N 1
ATOM 5268 C CA . GLY B 1 322 ? 43.734 10.728 96.918 1.00 23.49 322 GLY B CA 1
ATOM 5269 C C . GLY B 1 322 ? 44.377 11.638 95.893 1.00 22.87 322 GLY B C 1
ATOM 5270 O O . GLY B 1 322 ? 45.476 11.357 95.425 1.00 22.89 322 GLY B O 1
ATOM 5271 N N . ALA B 1 323 ? 43.703 12.738 95.532 1.00 22.19 323 ALA B N 1
ATOM 5272 C CA . ALA B 1 323 ? 44.237 13.621 94.495 1.00 22.24 323 ALA B CA 1
ATOM 5273 C C . ALA B 1 323 ? 45.069 14.789 95.019 1.00 22.82 323 ALA B C 1
ATOM 5274 O O . ALA B 1 323 ? 45.577 15.624 94.222 1.00 23.71 323 ALA B O 1
ATOM 5276 N N . ALA B 1 324 ? 45.218 14.869 96.341 1.00 22.29 324 ALA B N 1
ATOM 5277 C CA . ALA B 1 324 ? 45.862 16.053 96.931 1.00 21.58 324 ALA B CA 1
ATOM 5278 C C . ALA B 1 324 ? 46.353 15.747 98.315 1.00 21.51 324 ALA B C 1
ATOM 5279 O O . ALA B 1 324 ? 45.992 14.710 98.886 1.00 21.27 324 ALA B O 1
ATOM 5281 N N . ILE B 1 325 ? 47.219 16.614 98.844 1.00 19.60 325 ILE B N 1
ATOM 5282 C CA . ILE B 1 325 ? 47.497 16.592 100.255 1.00 19.69 325 ILE B CA 1
ATOM 5283 C C . ILE B 1 325 ? 46.952 17.910 100.783 1.00 19.85 325 ILE B C 1
ATOM 5284 O O . ILE B 1 325 ? 47.103 18.936 100.125 1.00 20.35 325 ILE B O 1
ATOM 5289 N N . ALA B 1 326 ? 46.282 17.854 101.935 1.00 20.28 326 ALA B N 1
ATOM 5290 C CA . ALA B 1 326 ? 45.703 19.019 102.580 1.00 20.38 326 ALA B CA 1
ATOM 5291 C C . ALA B 1 326 ? 46.438 19.216 103.894 1.00 20.92 326 ALA B C 1
ATOM 5292 O O . ALA B 1 326 ? 46.419 18.326 104.764 1.00 20.77 326 ALA B O 1
ATOM 5294 N N . LEU B 1 327 ? 47.131 20.351 104.024 1.00 20.23 327 LEU B N 1
ATOM 5295 C CA . LEU B 1 327 ? 47.779 20.718 105.291 1.00 19.49 327 LEU B CA 1
ATOM 5296 C C . LEU B 1 327 ? 46.877 21.728 105.981 1.00 19.68 327 LEU B C 1
ATOM 5297 O O . LEU B 1 327 ? 46.680 22.851 105.512 1.00 20.19 327 LEU B O 1
ATOM 5302 N N . LEU B 1 328 ? 46.285 21.300 107.073 1.00 19.15 328 LEU B N 1
ATOM 5303 C CA . LEU B 1 328 ? 45.387 22.148 107.830 1.00 20.32 328 LEU B CA 1
ATOM 5304 C C . LEU B 1 328 ? 46.231 23.066 108.736 1.00 19.01 328 LEU B C 1
ATOM 5305 O O . LEU B 1 328 ? 47.415 22.819 108.884 1.00 18.94 328 LEU B O 1
ATOM 5310 N N . PRO B 1 329 ? 45.652 24.173 109.243 1.00 19.24 329 PRO B N 1
ATOM 5311 C CA . PRO B 1 329 ? 46.443 25.127 110.042 1.00 19.13 329 PRO B CA 1
ATOM 5312 C C . PRO B 1 329 ? 47.230 24.420 111.132 1.00 19.46 329 PRO B C 1
ATOM 5313 O O . PRO B 1 329 ? 46.684 23.537 111.793 1.00 19.37 329 PRO B O 1
ATOM 5317 N N . GLY B 1 330 ? 48.494 24.809 111.327 1.00 20.72 330 GLY B N 1
ATOM 5318 C CA . GLY B 1 330 ? 49.380 24.153 112.319 1.00 20.79 330 GLY B CA 1
ATOM 5319 C C . GLY B 1 330 ? 50.150 22.964 111.722 1.00 21.32 330 GLY B C 1
ATOM 5320 O O . GLY B 1 330 ? 51.157 22.531 112.280 1.00 21.17 330 GLY B O 1
ATOM 5321 N N . GLU B 1 331 ? 49.667 22.424 110.601 1.00 22.01 331 GLU B N 1
ATOM 5322 C CA . GLU B 1 331 ? 50.321 21.279 109.932 1.00 22.98 331 GLU B CA 1
ATOM 5323 C C . GLU B 1 331 ? 51.298 21.676 108.839 1.00 22.88 331 GLU B C 1
ATOM 5324 O O . GLU B 1 331 ? 52.090 20.856 108.374 1.00 22.87 331 GLU B O 1
ATOM 5330 N N . ASP B 1 332 ? 51.211 22.923 108.402 1.00 22.85 332 ASP B N 1
ATOM 5331 C CA . ASP B 1 332 ? 52.014 23.423 107.302 1.00 23.11 332 ASP B CA 1
ATOM 5332 C C . ASP B 1 332 ? 53.354 23.991 107.802 1.00 23.40 332 ASP B C 1
ATOM 5333 O O . ASP B 1 332 ? 53.685 25.163 107.577 1.00 24.19 332 ASP B O 1
ATOM 5338 N N . SER B 1 333 ? 54.125 23.149 108.489 1.00 22.82 333 SER B N 1
ATOM 5339 C CA . SER B 1 333 ? 55.510 23.463 108.793 1.00 22.62 333 SER B CA 1
ATOM 5340 C C . SER B 1 333 ? 56.326 23.446 107.502 1.00 22.47 333 SER B C 1
ATOM 5341 O O . SER B 1 333 ? 55.913 22.867 106.476 1.00 21.96 333 SER B O 1
ATOM 5344 N N . THR B 1 334 ? 57.504 24.063 107.529 1.00 22.14 334 THR B N 1
ATOM 5345 C CA . THR B 1 334 ? 58.366 24.052 106.343 1.00 22.16 334 THR B CA 1
ATOM 5346 C C . THR B 1 334 ? 58.667 22.601 105.888 1.00 22.02 334 THR B C 1
ATOM 5347 O O . THR B 1 334 ? 58.618 22.283 104.706 1.00 21.51 334 THR B O 1
ATOM 5351 N N . GLU B 1 335 ? 58.955 21.728 106.854 1.00 22.24 335 GLU B N 1
ATOM 5352 C CA . GLU B 1 335 ? 59.256 20.314 106.584 1.00 22.88 335 GLU B CA 1
ATOM 5353 C C . GLU B 1 335 ? 58.087 19.566 105.943 1.00 22.08 335 GLU B C 1
ATOM 5354 O O . GLU B 1 335 ? 58.266 18.829 104.974 1.00 22.27 335 GLU B O 1
ATOM 5360 N N . ALA B 1 336 ? 56.899 19.739 106.507 1.00 22.22 336 ALA B N 1
ATOM 5361 C CA . ALA B 1 336 ? 55.692 19.155 105.945 1.00 21.41 336 ALA B CA 1
ATOM 5362 C C . ALA B 1 336 ? 55.370 19.688 104.542 1.00 21.62 336 ALA B C 1
ATOM 5363 O O . ALA B 1 336 ? 54.964 18.937 103.643 1.00 20.59 336 ALA B O 1
ATOM 5365 N N . ILE B 1 337 ? 55.538 20.991 104.335 1.00 21.38 337 ILE B N 1
ATOM 5366 C CA . ILE B 1 337 ? 55.326 21.531 102.989 1.00 21.22 337 ILE B CA 1
ATOM 5367 C C . ILE B 1 337 ? 56.286 20.852 102.007 1.00 21.50 337 ILE B C 1
ATOM 5368 O O . ILE B 1 337 ? 55.883 20.409 100.923 1.00 21.69 337 ILE B O 1
ATOM 5373 N N . ALA B 1 338 ? 57.551 20.715 102.410 1.00 21.91 338 ALA B N 1
ATOM 5374 C CA . ALA B 1 338 ? 58.575 20.201 101.496 1.00 23.29 338 ALA B CA 1
ATOM 5375 C C . ALA B 1 338 ? 58.349 18.692 101.195 1.00 23.50 338 ALA B C 1
ATOM 5376 O O . ALA B 1 338 ? 58.400 18.257 100.036 1.00 23.32 338 ALA B O 1
ATOM 5378 N N . ASP B 1 339 ? 58.077 17.912 102.242 1.00 23.43 339 ASP B N 1
ATOM 5379 C CA . ASP B 1 339 ? 57.794 16.478 102.067 1.00 23.74 339 ASP B CA 1
ATOM 5380 C C . ASP B 1 339 ? 56.555 16.257 101.208 1.00 22.71 339 ASP B C 1
ATOM 5381 O O . ASP B 1 339 ? 56.537 15.378 100.329 1.00 22.68 339 ASP B O 1
ATOM 5386 N N . SER B 1 340 ? 55.525 17.070 101.438 1.00 22.07 340 SER B N 1
ATOM 5387 C CA . SER B 1 340 ? 54.289 16.963 100.650 1.00 21.02 340 SER B CA 1
ATOM 5388 C C . SER B 1 340 ? 54.507 17.254 99.168 1.00 21.42 340 SER B C 1
ATOM 5389 O O . SER B 1 340 ? 54.017 16.503 98.312 1.00 20.41 340 SER B O 1
ATOM 5392 N N . CYS B 1 341 ? 55.226 18.335 98.844 1.00 21.82 341 CYS B N 1
ATOM 5393 C CA . CYS B 1 341 ? 55.554 18.614 97.443 1.00 23.57 341 CYS B CA 1
ATOM 5394 C C . CYS B 1 341 ? 56.327 17.447 96.799 1.00 24.16 341 CYS B C 1
ATOM 5395 O O . CYS B 1 341 ? 56.058 17.072 95.666 1.00 23.92 341 CYS B O 1
ATOM 5398 N N . GLN B 1 342 ? 57.287 16.878 97.517 1.00 25.95 342 GLN B N 1
ATOM 5399 C CA . GLN B 1 342 ? 58.043 15.743 96.960 1.00 27.31 342 GLN B CA 1
ATOM 5400 C C . GLN B 1 342 ? 57.161 14.511 96.651 1.00 26.68 342 GLN B C 1
ATOM 5401 O O . GLN B 1 342 ? 57.279 13.908 95.589 1.00 26.35 342 GLN B O 1
ATOM 5407 N N . GLU B 1 343 ? 56.288 14.158 97.595 1.00 26.06 343 GLU B N 1
ATOM 5408 C CA . GLU B 1 343 ? 55.285 13.114 97.424 1.00 25.66 343 GLU B CA 1
ATOM 5409 C C . GLU B 1 343 ? 54.348 13.380 96.232 1.00 25.38 343 GLU B C 1
ATOM 5410 O O . GLU B 1 343 ? 54.128 12.490 95.395 1.00 23.30 343 GLU B O 1
ATOM 5416 N N . LEU B 1 344 ? 53.772 14.586 96.171 1.00 24.16 344 LEU B N 1
ATOM 5417 C CA . LEU B 1 344 ? 52.837 14.919 95.096 1.00 25.22 344 LEU B CA 1
ATOM 5418 C C . LEU B 1 344 ? 53.480 14.804 93.739 1.00 25.67 344 LEU B C 1
ATOM 5419 O O . LEU B 1 344 ? 52.832 14.447 92.738 1.00 26.28 344 LEU B O 1
ATOM 5424 N N . GLN B 1 345 ? 54.764 15.118 93.699 1.00 25.61 345 GLN B N 1
ATOM 5425 C CA . GLN B 1 345 ? 55.493 15.071 92.446 1.00 27.25 345 GLN B CA 1
ATOM 5426 C C . GLN B 1 345 ? 55.936 13.701 92.022 1.00 27.45 345 GLN B C 1
ATOM 5427 O O . GLN B 1 345 ? 56.215 13.484 90.845 1.00 28.28 345 GLN B O 1
ATOM 5433 N N . ALA B 1 346 ? 56.052 12.801 92.974 1.00 27.03 346 ALA B N 1
ATOM 5434 C CA . ALA B 1 346 ? 56.754 11.558 92.701 1.00 27.15 346 ALA B CA 1
ATOM 5435 C C . ALA B 1 346 ? 55.898 10.310 92.827 1.00 27.38 346 ALA B C 1
ATOM 5436 O O . ALA B 1 346 ? 56.245 9.283 92.242 1.00 28.22 346 ALA B O 1
ATOM 5438 N N . LYS B 1 347 ? 54.828 10.354 93.609 1.00 27.83 347 LYS B N 1
ATOM 5439 C CA . LYS B 1 347 ? 54.077 9.124 93.910 1.00 28.42 347 LYS B CA 1
ATOM 5440 C C . LYS B 1 347 ? 52.965 8.829 92.903 1.00 28.64 347 LYS B C 1
ATOM 5441 O O . LYS B 1 347 ? 52.275 9.729 92.454 1.00 28.02 347 LYS B O 1
ATOM 5447 N N . ASP B 1 348 ? 52.747 7.548 92.601 1.00 28.93 348 ASP B N 1
ATOM 5448 C CA A ASP B 1 348 ? 51.758 7.150 91.605 0.50 29.16 348 ASP B CA 1
ATOM 5449 C CA B ASP B 1 348 ? 51.769 7.207 91.578 0.50 28.72 348 ASP B CA 1
ATOM 5450 C C . ASP B 1 348 ? 50.343 7.531 91.999 1.00 28.95 348 ASP B C 1
ATOM 5451 O O . ASP B 1 348 ? 49.600 8.043 91.192 1.00 28.77 348 ASP B O 1
ATOM 5460 N N . THR B 1 349 ? 49.968 7.248 93.244 1.00 28.53 349 THR B N 1
ATOM 5461 C CA . THR B 1 349 ? 48.553 7.387 93.583 1.00 29.74 349 THR B CA 1
ATOM 5462 C C . THR B 1 349 ? 47.998 8.815 93.353 1.00 29.34 349 THR B C 1
ATOM 5463 O O . THR B 1 349 ? 46.939 8.971 92.716 1.00 29.82 349 THR B O 1
ATOM 5467 N N . TYR B 1 350 ? 48.734 9.837 93.805 1.00 28.56 350 TYR B N 1
ATOM 5468 C CA . TYR B 1 350 ? 48.370 11.252 93.551 1.00 27.96 350 TYR B CA 1
ATOM 5469 C C . TYR B 1 350 ? 48.137 11.581 92.084 1.00 28.32 350 TYR B C 1
ATOM 5470 O O . TYR B 1 350 ? 47.115 12.176 91.741 1.00 27.63 350 TYR B O 1
ATOM 5479 N N . ALA B 1 351 ? 49.067 11.180 91.219 1.00 29.09 351 ALA B N 1
ATOM 5480 C CA . ALA B 1 351 ? 48.929 11.434 89.773 1.00 30.22 351 ALA B CA 1
ATOM 5481 C C . ALA B 1 351 ? 47.711 10.708 89.191 1.00 30.66 351 ALA B C 1
ATOM 5482 O O . ALA B 1 351 ? 46.947 11.268 88.407 1.00 31.05 351 ALA B O 1
ATOM 5484 N N . ARG B 1 352 ? 47.520 9.464 89.622 1.00 31.19 352 ARG B N 1
ATOM 5485 C CA . ARG B 1 352 ? 46.461 8.630 89.085 1.00 31.03 352 ARG B CA 1
ATOM 5486 C C . ARG B 1 352 ? 45.112 9.176 89.528 1.00 29.20 352 ARG B C 1
ATOM 5487 O O . ARG B 1 352 ? 44.210 9.272 88.717 1.00 28.47 352 ARG B O 1
ATOM 5495 N N . ARG B 1 353 ? 44.986 9.565 90.800 1.00 27.86 353 ARG B N 1
ATOM 5496 C CA . ARG B 1 353 ? 43.674 10.026 91.331 1.00 26.52 353 ARG B CA 1
ATOM 5497 C C . ARG B 1 353 ? 43.243 11.365 90.721 1.00 25.58 353 ARG B C 1
ATOM 5498 O O . ARG B 1 353 ? 42.054 11.590 90.410 1.00 25.30 353 ARG B O 1
ATOM 5506 N N . ALA B 1 354 ? 44.207 12.252 90.546 1.00 24.42 354 ALA B N 1
ATOM 5507 C CA . ALA B 1 354 ? 43.944 13.549 89.951 1.00 25.98 354 ALA B CA 1
ATOM 5508 C C . ALA B 1 354 ? 43.469 13.346 88.509 1.00 26.16 354 ALA B C 1
ATOM 5509 O O . ALA B 1 354 ? 42.557 14.030 88.055 1.00 26.69 354 ALA B O 1
ATOM 5511 N N . GLN B 1 355 ? 44.081 12.388 87.808 1.00 27.03 355 GLN B N 1
ATOM 5512 C CA . GLN B 1 355 ? 43.643 12.036 86.449 1.00 29.12 355 GLN B CA 1
ATOM 5513 C C . GLN B 1 355 ? 42.256 11.400 86.457 1.00 28.59 355 GLN B C 1
ATOM 5514 O O . GLN B 1 355 ? 41.430 11.706 85.584 1.00 28.24 355 GLN B O 1
ATOM 5520 N N . ASP B 1 356 ? 42.001 10.552 87.460 1.00 27.85 356 ASP B N 1
ATOM 5521 C CA . ASP B 1 356 ? 40.694 9.949 87.656 1.00 28.13 356 ASP B CA 1
ATOM 5522 C C . ASP B 1 356 ? 39.592 11.009 87.840 1.00 27.42 356 ASP B C 1
ATOM 5523 O O . ASP B 1 356 ? 38.530 10.907 87.249 1.00 28.10 356 ASP B O 1
ATOM 5528 N N . LEU B 1 357 ? 39.857 12.020 88.651 1.00 26.88 357 LEU B N 1
ATOM 5529 C CA . LEU B 1 357 ? 38.912 13.098 88.866 1.00 27.84 357 LEU B CA 1
ATOM 5530 C C . LEU B 1 357 ? 38.718 13.979 87.614 1.00 27.72 357 LEU B C 1
ATOM 5531 O O . LEU B 1 357 ? 37.593 14.411 87.303 1.00 27.04 357 LEU B O 1
ATOM 5536 N N . SER B 1 358 ? 39.794 14.174 86.859 1.00 26.83 358 SER B N 1
ATOM 5537 C CA . SER B 1 358 ? 39.713 14.927 85.618 1.00 28.68 358 SER B CA 1
ATOM 5538 C C . SER B 1 358 ? 38.779 14.208 84.647 1.00 29.00 358 SER B C 1
ATOM 5539 O O . SER B 1 358 ? 37.936 14.860 83.975 1.00 28.56 358 SER B O 1
ATOM 5542 N N . ARG B 1 359 ? 38.922 12.879 84.582 1.00 28.13 359 ARG B N 1
ATOM 5543 C CA . ARG B 1 359 ? 38.067 12.035 83.725 1.00 29.61 359 ARG B CA 1
ATOM 5544 C C . ARG B 1 359 ? 36.601 12.158 84.129 1.00 29.49 359 ARG B C 1
ATOM 5545 O O . ARG B 1 359 ? 35.738 12.365 83.276 1.00 30.69 359 ARG B O 1
ATOM 5553 N N . GLU B 1 360 ? 36.333 12.043 85.428 1.00 29.19 360 GLU B N 1
ATOM 5554 C CA . GLU B 1 360 ? 34.996 12.239 85.988 1.00 29.84 360 GLU B CA 1
ATOM 5555 C C . GLU B 1 360 ? 34.382 13.600 85.655 1.00 29.23 360 GLU B C 1
ATOM 5556 O O . GLU B 1 360 ? 33.212 13.672 85.269 1.00 29.08 360 GLU B O 1
ATOM 5562 N N . ILE B 1 361 ? 35.146 14.681 85.838 1.00 27.14 361 ILE B N 1
ATOM 5563 C CA . ILE B 1 361 ? 34.666 16.036 85.523 1.00 27.12 361 ILE B CA 1
ATOM 5564 C C . ILE B 1 361 ? 34.346 16.102 84.033 1.00 27.88 361 ILE B C 1
ATOM 5565 O O . ILE B 1 361 ? 33.342 16.697 83.639 1.00 27.63 361 ILE B O 1
ATOM 5570 N N . SER B 1 362 ? 35.181 15.459 83.212 1.00 29.10 362 SER B N 1
ATOM 5571 C CA . SER B 1 362 ? 35.037 15.565 81.763 1.00 31.13 362 SER B CA 1
ATOM 5572 C C . SER B 1 362 ? 33.780 14.837 81.250 1.00 31.08 362 SER B C 1
ATOM 5573 O O . SER B 1 362 ? 33.295 15.119 80.145 1.00 31.42 362 SER B O 1
ATOM 5576 N N . GLY B 1 363 ? 33.255 13.920 82.062 1.00 30.10 363 GLY B N 1
ATOM 5577 C CA . GLY B 1 363 ? 32.030 13.180 81.714 1.00 29.61 363 GLY B CA 1
ATOM 5578 C C . GLY B 1 363 ? 30.763 13.868 82.202 1.00 28.78 363 GLY B C 1
ATOM 5579 O O . GLY B 1 363 ? 29.656 13.366 81.950 1.00 28.12 363 GLY B O 1
ATOM 5580 N N . MET B 1 364 ? 30.912 15.010 82.897 1.00 27.88 364 MET B N 1
ATOM 5581 C CA . MET B 1 364 ? 29.767 15.738 83.458 1.00 27.46 364 MET B CA 1
ATOM 5582 C C . MET B 1 364 ? 29.104 16.634 82.397 1.00 27.33 364 MET B C 1
ATOM 5583 O O . MET B 1 364 ? 29.767 17.089 81.446 1.00 26.67 364 MET B O 1
ATOM 5588 N N . PRO B 1 365 ? 27.801 16.911 82.554 1.00 26.75 365 PRO B N 1
ATOM 5589 C CA . PRO B 1 365 ? 27.099 17.664 81.522 1.00 26.67 365 PRO B CA 1
ATOM 5590 C C . PRO B 1 365 ? 27.666 19.058 81.283 1.00 26.01 365 PRO B C 1
ATOM 5591 O O . PRO B 1 365 ? 27.989 19.768 82.242 1.00 24.60 365 PRO B O 1
ATOM 5595 N N . LEU B 1 366 ? 27.761 19.426 80.011 1.00 25.52 366 LEU B N 1
ATOM 5596 C CA . LEU B 1 366 ? 28.325 20.734 79.622 1.00 26.56 366 LEU B CA 1
ATOM 5597 C C . LEU B 1 366 ? 27.448 21.886 80.094 1.00 25.44 366 LEU B C 1
ATOM 5598 O O . LEU B 1 366 ? 26.221 21.755 80.179 1.00 24.73 366 LEU B O 1
ATOM 5603 N N . PRO B 1 367 ? 28.065 23.042 80.446 1.00 26.09 367 PRO B N 1
ATOM 5604 C CA . PRO B 1 367 ? 27.248 24.236 80.709 1.00 23.89 367 PRO B CA 1
ATOM 5605 C C . PRO B 1 367 ? 26.179 24.548 79.632 1.00 22.55 367 PRO B C 1
ATOM 5606 O O . PRO B 1 367 ? 25.056 24.970 79.960 1.00 21.03 367 PRO B O 1
ATOM 5610 N N . ALA B 1 368 ? 26.507 24.316 78.355 1.00 22.40 368 ALA B N 1
ATOM 5611 C CA . ALA B 1 368 ? 25.551 24.643 77.281 1.00 21.68 368 ALA B CA 1
ATOM 5612 C C . ALA B 1 368 ? 24.262 23.805 77.470 1.00 22.89 368 ALA B C 1
ATOM 5613 O O . ALA B 1 368 ? 23.143 24.259 77.163 1.00 22.17 368 ALA B O 1
ATOM 5615 N N . THR B 1 369 ? 24.415 22.604 78.023 1.00 23.89 369 THR B N 1
ATOM 5616 C CA . THR B 1 369 ? 23.242 21.715 78.271 1.00 24.06 369 THR B CA 1
ATOM 5617 C C . THR B 1 369 ? 22.440 22.215 79.457 1.00 24.97 369 THR B C 1
ATOM 5618 O O . THR B 1 369 ? 21.204 22.075 79.494 1.00 25.25 369 THR B O 1
ATOM 5622 N N . VAL B 1 370 ? 23.096 22.883 80.412 1.00 24.19 370 VAL B N 1
ATOM 5623 C CA . VAL B 1 370 ? 22.353 23.435 81.556 1.00 23.20 370 VAL B CA 1
ATOM 5624 C C . VAL B 1 370 ? 21.520 24.682 81.198 1.00 23.37 370 VAL B C 1
ATOM 5625 O O . VAL B 1 370 ? 20.485 24.963 81.824 1.00 22.24 370 VAL B O 1
ATOM 5629 N N . VAL B 1 371 ? 21.953 25.428 80.177 1.00 23.02 371 VAL B N 1
ATOM 5630 C CA . VAL B 1 371 ? 21.184 26.558 79.639 1.00 23.45 371 VAL B CA 1
ATOM 5631 C C . VAL B 1 371 ? 19.797 26.061 79.262 1.00 23.49 371 VAL B C 1
ATOM 5632 O O . VAL B 1 371 ? 18.788 26.701 79.547 1.00 21.96 371 VAL B O 1
ATOM 5636 N N . THR B 1 372 ? 19.741 24.870 78.661 1.00 24.40 372 THR B N 1
ATOM 5637 C CA . THR B 1 372 ? 18.434 24.269 78.323 1.00 25.13 372 THR B CA 1
ATOM 5638 C C . THR B 1 372 ? 17.571 24.119 79.566 1.00 23.69 372 THR B C 1
ATOM 5639 O O . THR B 1 372 ? 16.385 24.422 79.542 1.00 23.28 372 THR B O 1
ATOM 5643 N N . ALA B 1 373 ? 18.189 23.683 80.670 1.00 22.68 373 ALA B N 1
ATOM 5644 C CA . ALA B 1 373 ? 17.472 23.568 81.916 1.00 22.45 373 ALA B CA 1
ATOM 5645 C C . ALA B 1 373 ? 16.929 24.916 82.384 1.00 21.83 373 ALA B C 1
ATOM 5646 O O . ALA B 1 373 ? 15.824 24.974 82.906 1.00 21.78 373 ALA B O 1
ATOM 5648 N N . LEU B 1 374 ? 17.718 25.986 82.250 1.00 20.99 374 LEU B N 1
ATOM 5649 C CA . LEU B 1 374 ? 17.240 27.334 82.568 1.00 20.04 374 LEU B CA 1
ATOM 5650 C C . LEU B 1 374 ? 16.049 27.744 81.709 1.00 19.86 374 LEU B C 1
ATOM 5651 O O . LEU B 1 374 ? 15.102 28.310 82.212 1.00 18.77 374 LEU B O 1
ATOM 5656 N N . GLU B 1 375 ? 16.105 27.468 80.397 1.00 20.85 375 GLU B N 1
ATOM 5657 C CA . GLU B 1 375 ? 14.972 27.774 79.473 1.00 22.13 375 GLU B CA 1
ATOM 5658 C C . GLU B 1 375 ? 13.672 27.052 79.845 1.00 22.40 375 GLU B C 1
ATOM 5659 O O . GLU B 1 375 ? 12.571 27.622 79.776 1.00 21.81 375 GLU B O 1
ATOM 5665 N N . GLN B 1 376 ? 13.796 25.794 80.258 1.00 22.88 376 GLN B N 1
ATOM 5666 C CA . GLN B 1 376 ? 12.624 24.975 80.658 1.00 24.28 376 GLN B CA 1
ATOM 5667 C C . GLN B 1 376 ? 12.026 25.528 81.941 1.00 23.48 376 GLN B C 1
ATOM 5668 O O . GLN B 1 376 ? 10.813 25.585 82.100 1.00 23.06 376 GLN B O 1
ATOM 5674 N N . LEU B 1 377 ? 12.913 25.909 82.867 1.00 23.35 377 LEU B N 1
ATOM 5675 C CA . LEU B 1 377 ? 12.514 26.496 84.138 1.00 22.59 377 LEU B CA 1
ATOM 5676 C C . LEU B 1 377 ? 11.699 27.747 83.881 1.00 22.12 377 LEU B C 1
ATOM 5677 O O . LEU B 1 377 ? 10.590 27.895 84.400 1.00 22.63 377 LEU B O 1
ATOM 5682 N N . ALA B 1 378 ? 12.242 28.651 83.076 1.00 22.67 378 ALA B N 1
ATOM 5683 C CA . ALA B 1 378 ? 11.494 29.854 82.721 1.00 23.23 378 ALA B CA 1
ATOM 5684 C C . ALA B 1 378 ? 10.171 29.537 81.987 1.00 23.89 378 ALA B C 1
ATOM 5685 O O . ALA B 1 378 ? 9.158 30.156 82.271 1.00 22.80 378 ALA B O 1
ATOM 5687 N N . HIS B 1 379 ? 10.194 28.580 81.053 1.00 24.26 379 HIS B N 1
ATOM 5688 C CA . HIS B 1 379 ? 8.992 28.242 80.264 1.00 25.50 379 HIS B CA 1
ATOM 5689 C C . HIS B 1 379 ? 7.850 27.708 81.150 1.00 25.89 379 HIS B C 1
ATOM 5690 O O . HIS B 1 379 ? 6.702 28.157 81.034 1.00 26.17 379 HIS B O 1
ATOM 5697 N N . HIS B 1 380 ? 8.163 26.775 82.045 1.00 26.35 380 HIS B N 1
ATOM 5698 C CA . HIS B 1 380 ? 7.158 26.148 82.895 1.00 28.48 380 HIS B CA 1
ATOM 5699 C C . HIS B 1 380 ? 6.564 27.070 83.952 1.00 29.52 380 HIS B C 1
ATOM 5700 O O . HIS B 1 380 ? 5.483 26.804 84.469 1.00 28.97 380 HIS B O 1
ATOM 5707 N N . HIS B 1 381 ? 7.268 28.162 84.245 1.00 30.90 381 HIS B N 1
ATOM 5708 C CA A HIS B 1 381 ? 6.843 29.165 85.228 0.50 31.70 381 HIS B CA 1
ATOM 5709 C CA B HIS B 1 381 ? 6.806 29.112 85.261 0.50 31.62 381 HIS B CA 1
ATOM 5710 C C . HIS B 1 381 ? 5.573 29.882 84.786 1.00 32.45 381 HIS B C 1
ATOM 5711 O O . HIS B 1 381 ? 4.692 30.182 85.585 1.00 33.04 381 HIS B O 1
ATOM 5724 N N . HIS B 1 382 ? 5.472 30.153 83.492 1.00 33.74 382 HIS B N 1
ATOM 5725 C CA . HIS B 1 382 ? 4.323 30.906 82.995 1.00 35.35 382 HIS B CA 1
ATOM 5726 C C . HIS B 1 382 ? 3.506 30.215 81.881 1.00 35.01 382 HIS B C 1
ATOM 5727 O O . HIS B 1 382 ? 2.458 30.721 81.467 1.00 34.79 382 HIS B O 1
ATOM 5734 N N . HIS B 1 383 ? 3.985 29.068 81.398 1.00 34.48 383 HIS B N 1
ATOM 5735 C CA . HIS B 1 383 ? 3.191 28.242 80.475 1.00 33.97 383 HIS B CA 1
ATOM 5736 C C . HIS B 1 383 ? 2.835 26.885 81.094 1.00 33.08 383 HIS B C 1
ATOM 5737 O O . HIS B 1 383 ? 3.716 26.113 81.496 1.00 31.75 383 HIS B O 1
ATOM 5744 N N . HIS B 1 384 ? 1.534 26.608 81.173 1.00 32.39 384 HIS B N 1
ATOM 5745 C CA . HIS B 1 384 ? 1.039 25.401 81.830 1.00 32.26 384 HIS B CA 1
ATOM 5746 C C . HIS B 1 384 ? 0.211 24.502 80.890 1.00 32.33 384 HIS B C 1
ATOM 5747 O O . HIS B 1 384 ? 0.194 24.654 79.666 1.00 31.36 384 HIS B O 1
#

Nearest PDB structures (foldseek):
  2p6p-assembly1_A  TM=1.003E+00  e=9.092E-82  Streptomyces fradiae
  2p6p-assembly1_B  TM=9.687E-01  e=7.092E-70  Streptomyces fradiae
  4rig-assembly1_A  TM=9.673E-01  e=4.574E-46  Streptomyces cyanogenus
  4rie-assembly1_A  TM=9.390E-01  e=2.526E-44  Streptomyces cyanogenus
  4rie-assembly1_B  TM=9.202E-01  e=2.273E-41  Streptomyces cyanogenus